Protein AF-0000000084989649 (afdb_homodimer)

Sequence (438 aa):
MIAVKLSGRIFDDPALVREYATILSSIEESLAIITGGGSTARRYIEAARSIGANNYFLDMIGIEASRLNAWLLVAALGPDVYPRPATSLEEVVTALGYKRRVVVGGLQPGQSTATVAALVAEAVGARMLINCANIDGVYDDDPSKNPNARKIPIVKASQLAAMLRSNALPGTYELADVWSLEVLRRSKIPMYIVDGRTPNHLLKVLREGANPGSLVLPEMIAVKLSGRIFDDPALVREYATILSSIEESLAIITGGGSTARRYIEAARSIGANNYFLDMIGIEASRLNAWLLVAALGPDVYPRPATSLEEVVTALGYKRRVVVGGLQPGQSTATVAALVAEAVGARMLINCANIDGVYDDDPSKNPNARKIPIVKASQLAAMLRSNALPGTYELADVWSLEVLRRSKIPMYIVDGRTPNHLLKVLREGANPGSLVLPE

Structure (mmCIF, N/CA/C/O backbone):
data_AF-0000000084989649-model_v1
#
loop_
_entity.id
_entity.type
_entity.pdbx_description
1 polymer 'UMP kinase'
#
loop_
_atom_site.group_PDB
_atom_site.id
_atom_site.type_symbol
_atom_site.label_atom_id
_atom_site.label_alt_id
_atom_site.label_comp_id
_atom_site.label_asym_id
_atom_site.label_entity_id
_atom_site.label_seq_id
_atom_site.pdbx_PDB_ins_code
_atom_site.Cartn_x
_atom_site.Cartn_y
_atom_site.Cartn_z
_atom_site.occupancy
_atom_site.B_iso_or_equiv
_atom_site.auth_seq_id
_atom_site.auth_comp_id
_atom_site.auth_asym_id
_atom_site.auth_atom_id
_atom_site.pdbx_PDB_model_num
ATOM 1 N N . MET A 1 1 ? 3.203 -19.641 -21.188 1 95.06 1 MET A N 1
ATOM 2 C CA . MET A 1 1 ? 2.85 -18.625 -20.188 1 95.06 1 MET A CA 1
ATOM 3 C C . MET A 1 1 ? 2.174 -19.266 -18.984 1 95.06 1 MET A C 1
ATOM 5 O O . MET A 1 1 ? 1.392 -20.203 -19.125 1 95.06 1 MET A O 1
ATOM 9 N N . ILE A 1 2 ? 2.561 -18.828 -17.766 1 98.06 2 ILE A N 1
ATOM 10 C CA . ILE A 1 2 ? 2.021 -19.391 -16.531 1 98.06 2 ILE A CA 1
ATOM 11 C C . ILE A 1 2 ? 1.575 -18.25 -15.609 1 98.06 2 ILE A C 1
ATOM 13 O O . ILE A 1 2 ? 2.184 -17.188 -15.594 1 98.06 2 ILE A O 1
ATOM 17 N N . ALA A 1 3 ? 0.509 -18.469 -14.93 1 98.69 3 ALA A N 1
ATOM 18 C CA . ALA A 1 3 ? 0.102 -17.562 -13.859 1 98.69 3 ALA A CA 1
ATOM 19 C C . ALA A 1 3 ? 0.391 -18.172 -12.492 1 98.69 3 ALA A C 1
ATOM 21 O O . ALA A 1 3 ? 0.142 -19.359 -12.266 1 98.69 3 ALA A O 1
ATOM 22 N N . VAL A 1 4 ? 0.932 -17.406 -11.625 1 98.75 4 VAL A N 1
ATOM 23 C CA . VAL A 1 4 ? 1.253 -17.844 -10.273 1 98.75 4 VAL A CA 1
ATOM 24 C C . VAL A 1 4 ? 0.656 -16.875 -9.258 1 98.75 4 VAL A C 1
ATOM 26 O O . VAL A 1 4 ? 0.893 -15.664 -9.328 1 98.75 4 VAL A O 1
ATOM 29 N N . LYS A 1 5 ? -0.154 -17.359 -8.414 1 98.38 5 LYS A N 1
ATOM 30 C CA . LYS A 1 5 ? -0.68 -16.547 -7.32 1 98.38 5 LYS A CA 1
ATOM 31 C C . LYS A 1 5 ? 0.043 -16.859 -6.012 1 98.38 5 LYS A C 1
ATOM 33 O O . LYS A 1 5 ? 0.127 -18.016 -5.602 1 98.38 5 LYS A O 1
ATOM 38 N N . LEU A 1 6 ? 0.592 -15.859 -5.402 1 98.31 6 LEU A N 1
ATOM 39 C CA . LEU A 1 6 ? 1.261 -15.977 -4.113 1 98.31 6 LEU A CA 1
ATOM 40 C C . LEU A 1 6 ? 0.385 -15.43 -2.994 1 98.31 6 LEU A C 1
ATOM 42 O O . LEU A 1 6 ? -0.037 -14.266 -3.043 1 98.31 6 LEU A O 1
ATOM 46 N N . SER A 1 7 ? 0.159 -16.266 -1.968 1 96.69 7 SER A N 1
ATOM 47 C CA . SER A 1 7 ? -0.559 -15.812 -0.783 1 96.69 7 SER A CA 1
ATOM 48 C C . SER A 1 7 ? 0.11 -14.586 -0.171 1 96.69 7 SER A C 1
ATOM 50 O O . SER A 1 7 ? 1.339 -14.492 -0.148 1 96.69 7 SER A O 1
ATOM 52 N N . GLY A 1 8 ? -0.722 -13.727 0.33 1 96.94 8 GLY A N 1
ATOM 53 C CA . GLY A 1 8 ? -0.181 -12.547 0.987 1 96.94 8 GLY A CA 1
ATOM 54 C C . GLY A 1 8 ? 0.676 -12.875 2.195 1 96.94 8 GLY A C 1
ATOM 55 O O . GLY A 1 8 ? 1.54 -12.086 2.584 1 96.94 8 GLY A O 1
ATOM 56 N N . ARG A 1 9 ? 0.48 -14 2.824 1 95.94 9 ARG A N 1
ATOM 57 C CA . ARG A 1 9 ? 1.209 -14.406 4.023 1 95.94 9 ARG A CA 1
ATOM 58 C C . ARG A 1 9 ? 2.68 -14.656 3.711 1 95.94 9 ARG A C 1
ATOM 60 O O . ARG A 1 9 ? 3.525 -14.625 4.609 1 95.94 9 ARG A O 1
ATOM 67 N N . ILE A 1 10 ? 2.965 -14.945 2.482 1 97.12 10 ILE A N 1
ATOM 68 C CA . ILE A 1 10 ? 4.34 -15.172 2.043 1 97.12 10 ILE A CA 1
ATOM 69 C C . ILE A 1 10 ? 5.18 -13.922 2.307 1 97.12 10 ILE A C 1
ATOM 71 O O . ILE A 1 10 ? 6.363 -14.023 2.639 1 97.12 10 ILE A O 1
ATOM 75 N N . PHE A 1 11 ? 4.582 -12.781 2.273 1 97.56 11 PHE A N 1
ATOM 76 C CA . PHE A 1 11 ? 5.281 -11.5 2.334 1 97.56 11 PHE A CA 1
ATOM 77 C C . PHE A 1 11 ? 5.512 -11.078 3.779 1 97.56 11 PHE A C 1
ATOM 79 O O . PHE A 1 11 ? 6.117 -10.039 4.039 1 97.56 11 PHE A O 1
ATOM 86 N N . ASP A 1 12 ? 5.047 -11.891 4.73 1 94.88 12 ASP A N 1
ATOM 87 C CA . ASP A 1 12 ? 5.34 -11.656 6.141 1 94.88 12 ASP A CA 1
ATOM 88 C C . ASP A 1 12 ? 6.793 -12 6.469 1 94.88 12 ASP A C 1
ATOM 90 O O . ASP A 1 12 ? 7.328 -11.562 7.484 1 94.88 12 ASP A O 1
ATOM 94 N N . ASP A 1 13 ? 7.402 -12.781 5.574 1 95.69 13 ASP A N 1
ATOM 95 C CA . ASP A 1 13 ? 8.773 -13.242 5.77 1 95.69 13 ASP A CA 1
ATOM 96 C C . ASP A 1 13 ? 9.641 -12.906 4.555 1 95.69 13 ASP A C 1
ATOM 98 O O . ASP A 1 13 ? 9.594 -13.609 3.541 1 95.69 13 ASP A O 1
ATOM 102 N N . PRO A 1 14 ? 10.562 -11.93 4.723 1 95.69 14 PRO A N 1
ATOM 103 C CA . PRO A 1 14 ? 11.406 -11.523 3.594 1 95.69 14 PRO A CA 1
ATOM 104 C C . PRO A 1 14 ? 12.234 -12.672 3.025 1 95.69 14 PRO A C 1
ATOM 106 O O . PRO A 1 14 ? 12.508 -12.703 1.824 1 95.69 14 PRO A O 1
ATOM 109 N N . ALA A 1 15 ? 12.609 -13.594 3.879 1 96.38 15 ALA A N 1
ATOM 110 C CA . ALA A 1 15 ? 13.375 -14.734 3.404 1 96.38 15 ALA A CA 1
ATOM 111 C C . ALA A 1 15 ? 12.562 -15.586 2.439 1 96.38 15 ALA A C 1
ATOM 113 O O . ALA A 1 15 ? 13.086 -16.094 1.451 1 96.38 15 ALA A O 1
ATOM 114 N N . LEU A 1 16 ? 11.336 -15.742 2.771 1 97.19 16 LEU A N 1
ATOM 115 C CA . LEU A 1 16 ? 10.445 -16.484 1.894 1 97.19 16 LEU A CA 1
ATOM 116 C C . LEU A 1 16 ? 10.258 -15.766 0.563 1 97.19 16 LEU A C 1
ATOM 118 O O . LEU A 1 16 ? 10.219 -16.406 -0.493 1 97.19 16 LEU A O 1
ATOM 122 N N . VAL A 1 17 ? 10.141 -14.438 0.59 1 98 17 VAL A N 1
ATOM 123 C CA . VAL A 1 17 ? 10.016 -13.633 -0.62 1 98 17 VAL A CA 1
ATOM 124 C C . VAL A 1 17 ? 11.242 -13.836 -1.505 1 98 17 VAL A C 1
ATOM 126 O O . VAL A 1 17 ? 11.117 -14.016 -2.719 1 98 17 VAL A O 1
ATOM 129 N N . ARG A 1 18 ? 12.375 -13.82 -0.93 1 97.06 18 ARG A N 1
ATOM 130 C CA . ARG A 1 18 ? 13.617 -14.016 -1.666 1 97.06 18 ARG A CA 1
ATOM 131 C C . ARG A 1 18 ? 13.648 -15.391 -2.33 1 97.06 18 ARG A C 1
ATOM 133 O O . ARG A 1 18 ? 14.086 -15.523 -3.475 1 97.06 18 ARG A O 1
ATOM 140 N N . GLU A 1 19 ? 13.219 -16.406 -1.589 1 97.75 19 GLU A N 1
ATOM 141 C CA . GLU A 1 19 ? 13.203 -17.75 -2.145 1 97.75 19 GLU A CA 1
ATOM 142 C C . GLU A 1 19 ? 12.273 -17.844 -3.352 1 97.75 19 GLU A C 1
ATOM 144 O O . GLU A 1 19 ? 12.633 -18.422 -4.379 1 97.75 19 GLU A O 1
ATOM 149 N N . TYR A 1 20 ? 11.125 -17.266 -3.219 1 98.38 20 TYR A N 1
ATOM 150 C CA . TYR A 1 20 ? 10.195 -17.266 -4.34 1 98.38 20 TYR A CA 1
ATOM 151 C C . TYR A 1 20 ? 10.766 -16.5 -5.523 1 98.38 20 TYR A C 1
ATOM 153 O O . TYR A 1 20 ? 10.648 -16.922 -6.672 1 98.38 20 TYR A O 1
ATOM 161 N N . ALA A 1 21 ? 11.359 -15.359 -5.258 1 97.88 21 ALA A N 1
ATOM 162 C CA . ALA A 1 21 ? 11.961 -14.562 -6.328 1 97.88 21 ALA A CA 1
ATOM 163 C C . ALA A 1 21 ? 13.023 -15.367 -7.074 1 97.88 21 ALA A C 1
ATOM 165 O O . ALA A 1 21 ? 13.102 -15.312 -8.305 1 97.88 21 ALA A O 1
ATOM 166 N N . THR A 1 22 ? 13.805 -16.109 -6.32 1 97 22 THR A N 1
ATOM 167 C CA . THR A 1 22 ? 14.844 -16.938 -6.922 1 97 22 THR A CA 1
ATOM 168 C C . THR A 1 22 ? 14.227 -17.984 -7.844 1 97 22 THR A C 1
ATOM 170 O O . THR A 1 22 ? 14.664 -18.156 -8.984 1 97 22 THR A O 1
ATOM 173 N N . ILE A 1 23 ? 13.242 -18.641 -7.398 1 97.5 23 ILE A N 1
ATOM 174 C CA . ILE A 1 23 ? 12.57 -19.688 -8.18 1 97.5 23 ILE A CA 1
ATOM 175 C C . ILE A 1 23 ? 11.938 -19.062 -9.422 1 97.5 23 ILE A C 1
ATOM 177 O O . ILE A 1 23 ? 12.156 -19.531 -10.539 1 97.5 23 ILE A O 1
ATOM 181 N N . LEU A 1 24 ? 11.195 -18.016 -9.25 1 97.62 24 LEU A N 1
ATOM 182 C CA . LEU A 1 24 ? 10.477 -17.375 -10.344 1 97.62 24 LEU A CA 1
ATOM 183 C C . LEU A 1 24 ? 11.453 -16.859 -11.398 1 97.62 24 LEU A C 1
ATOM 185 O O . LEU A 1 24 ? 11.18 -16.953 -12.602 1 97.62 24 LEU A O 1
ATOM 189 N N . SER A 1 25 ? 12.594 -16.375 -10.938 1 96.19 25 SER A N 1
ATOM 190 C CA . SER A 1 25 ? 13.602 -15.844 -11.852 1 96.19 25 SER A CA 1
ATOM 191 C C . SER A 1 25 ? 14.234 -16.969 -12.68 1 96.19 25 SER A C 1
ATOM 193 O O . SER A 1 25 ? 14.766 -16.719 -13.758 1 96.19 25 SER A O 1
ATOM 195 N N . SER A 1 26 ? 14.18 -18.156 -12.125 1 95 26 SER A N 1
ATOM 196 C CA . SER A 1 26 ? 14.844 -19.281 -12.797 1 95 26 SER A CA 1
ATOM 197 C C . SER A 1 26 ? 13.945 -19.875 -13.875 1 95 26 SER A C 1
ATOM 199 O O . SER A 1 26 ? 14.391 -20.719 -14.656 1 95 26 SER A O 1
ATOM 201 N N . ILE A 1 27 ? 12.695 -19.484 -13.906 1 94.44 27 ILE A N 1
ATOM 202 C CA . ILE A 1 27 ? 11.742 -20.047 -14.859 1 94.44 27 ILE A CA 1
ATOM 203 C C . ILE A 1 27 ? 11.891 -19.344 -16.203 1 94.44 27 ILE A C 1
ATOM 205 O O . ILE A 1 27 ? 11.914 -18.109 -16.266 1 94.44 27 ILE A O 1
ATOM 209 N N . GLU A 1 28 ? 11.93 -20.094 -17.312 1 92.75 28 GLU A N 1
ATOM 210 C CA . GLU A 1 28 ? 12.164 -19.547 -18.641 1 92.75 28 GLU A CA 1
ATOM 211 C C . GLU A 1 28 ? 10.875 -19.031 -19.266 1 92.75 28 GLU A C 1
ATOM 213 O O . GLU A 1 28 ? 10.898 -18.109 -20.062 1 92.75 28 GLU A O 1
ATOM 218 N N . GLU A 1 29 ? 9.812 -19.578 -18.875 1 94.06 29 GLU A N 1
ATOM 219 C CA . GLU A 1 29 ? 8.516 -19.156 -19.406 1 94.06 29 GLU A CA 1
ATOM 220 C C . GLU A 1 29 ? 8.109 -17.797 -18.859 1 94.06 29 GLU A C 1
ATOM 222 O O . GLU A 1 29 ? 8.594 -17.375 -17.812 1 94.06 29 GLU A O 1
ATOM 227 N N . SER A 1 30 ? 7.273 -17.062 -19.641 1 96.69 30 SER A N 1
ATOM 228 C CA . SER A 1 30 ? 6.695 -15.828 -19.141 1 96.69 30 SER A CA 1
ATOM 229 C C . SER A 1 30 ? 5.746 -16.078 -17.969 1 96.69 30 SER A C 1
ATOM 231 O O . SER A 1 30 ? 5.008 -17.078 -17.984 1 96.69 30 SER A O 1
ATOM 233 N N . LEU A 1 31 ? 5.801 -15.188 -17 1 98.19 31 LEU A N 1
ATOM 234 C CA . LEU A 1 31 ? 5.039 -15.367 -15.773 1 98.19 31 LEU A CA 1
ATOM 235 C C . LEU A 1 31 ? 4.203 -14.125 -15.469 1 98.19 31 LEU A C 1
ATOM 237 O O . LEU A 1 31 ? 4.703 -13 -15.547 1 98.19 31 LEU A O 1
ATOM 241 N N . ALA A 1 32 ? 2.943 -14.344 -15.234 1 98.69 32 ALA A N 1
ATOM 242 C CA . ALA A 1 32 ? 2.129 -13.367 -14.508 1 98.69 32 ALA A CA 1
ATOM 243 C C . ALA A 1 32 ? 1.975 -13.758 -13.039 1 98.69 32 ALA A C 1
ATOM 245 O O . ALA A 1 32 ? 1.449 -14.828 -12.734 1 98.69 32 ALA A O 1
ATOM 246 N N . ILE A 1 33 ? 2.426 -12.906 -12.141 1 98.88 33 ILE A N 1
ATOM 247 C CA . ILE A 1 33 ? 2.482 -13.242 -10.719 1 98.88 33 ILE A CA 1
ATOM 248 C C . ILE A 1 33 ? 1.522 -12.352 -9.938 1 98.88 33 ILE A C 1
ATOM 250 O O . ILE A 1 33 ? 1.614 -11.125 -10 1 98.88 33 ILE A O 1
ATOM 254 N N . ILE A 1 34 ? 0.58 -12.961 -9.266 1 98.75 34 ILE A N 1
ATOM 255 C CA . ILE A 1 34 ? -0.425 -12.242 -8.492 1 98.75 34 ILE A CA 1
ATOM 256 C C . ILE A 1 34 ? -0.111 -12.352 -7 1 98.75 34 ILE A C 1
ATOM 258 O O . ILE A 1 34 ? 0.126 -13.453 -6.492 1 98.75 34 ILE A O 1
ATOM 262 N N . THR A 1 35 ? -0.113 -11.227 -6.305 1 98.62 35 THR A N 1
ATOM 263 C CA . THR A 1 35 ? 0.205 -11.203 -4.883 1 98.62 35 THR A CA 1
ATOM 264 C C . THR A 1 35 ? -1.039 -10.891 -4.055 1 98.62 35 THR A C 1
ATOM 266 O O . THR A 1 35 ? -1.807 -9.984 -4.395 1 98.62 35 THR A O 1
ATOM 269 N N . GLY A 1 36 ? -1.236 -11.656 -3.031 1 97.25 36 GLY A N 1
ATOM 270 C CA . GLY A 1 36 ? -2.283 -11.336 -2.074 1 97.25 36 GLY A CA 1
ATOM 271 C C . GLY A 1 36 ? -1.881 -10.25 -1.093 1 97.25 36 GLY A C 1
ATOM 272 O O . GLY A 1 36 ? -0.75 -9.766 -1.128 1 97.25 36 GLY A O 1
ATOM 273 N N . GLY A 1 37 ? -2.855 -9.93 -0.254 1 96.69 37 GLY A N 1
ATOM 274 C CA . GLY A 1 37 ? -2.629 -8.828 0.669 1 96.69 37 GLY A CA 1
ATOM 275 C C . GLY A 1 37 ? -2.01 -9.273 1.982 1 96.69 37 GLY A C 1
ATOM 276 O O . GLY A 1 37 ? -1.303 -8.5 2.631 1 96.69 37 GLY A O 1
ATOM 277 N N . GLY A 1 38 ? -2.363 -10.438 2.453 1 95.12 38 GLY A N 1
ATOM 278 C CA . GLY A 1 38 ? -1.756 -11.023 3.635 1 95.12 38 GLY A CA 1
ATOM 279 C C . GLY A 1 38 ? -2.104 -10.289 4.914 1 95.12 38 GLY A C 1
ATOM 280 O O . GLY A 1 38 ? -3.213 -9.766 5.055 1 95.12 38 GLY A O 1
ATOM 281 N N . SER A 1 39 ? -1.162 -10.367 5.883 1 96.75 39 SER A N 1
ATOM 282 C CA . SER A 1 39 ? -1.354 -9.773 7.203 1 96.75 39 SER A CA 1
ATOM 283 C C . SER A 1 39 ? -1.519 -8.258 7.113 1 96.75 39 SER A C 1
ATOM 285 O O . SER A 1 39 ? -2.268 -7.664 7.887 1 96.75 39 SER A O 1
ATOM 287 N N . THR A 1 40 ? -0.867 -7.676 6.168 1 97.31 40 THR A N 1
ATOM 288 C CA . THR A 1 40 ? -0.966 -6.23 6.004 1 97.31 40 THR A CA 1
ATOM 289 C C . THR A 1 40 ? -2.385 -5.828 5.613 1 97.31 40 THR A C 1
ATOM 291 O O . THR A 1 40 ? -2.971 -4.93 6.223 1 97.31 40 THR A O 1
ATOM 294 N N . ALA A 1 41 ? -2.936 -6.492 4.617 1 97.06 41 ALA A N 1
ATOM 295 C CA . ALA A 1 41 ? -4.312 -6.211 4.223 1 97.06 41 ALA A CA 1
ATOM 296 C C . ALA A 1 41 ? -5.27 -6.402 5.395 1 97.06 41 ALA A C 1
ATOM 298 O O . ALA A 1 41 ? -6.133 -5.555 5.648 1 97.06 41 ALA A O 1
ATOM 299 N N . ARG A 1 42 ? -5.102 -7.488 6.109 1 96.12 42 ARG A N 1
ATOM 300 C CA . ARG A 1 42 ? -6.004 -7.789 7.219 1 96.12 42 ARG A CA 1
ATOM 301 C C . ARG A 1 42 ? -5.953 -6.691 8.273 1 96.12 42 ARG A C 1
ATOM 303 O O . ARG A 1 42 ? -6.992 -6.238 8.758 1 96.12 42 ARG A O 1
ATOM 310 N N . ARG A 1 43 ? -4.746 -6.285 8.594 1 97.12 43 ARG A N 1
ATOM 311 C CA . ARG A 1 43 ? -4.566 -5.25 9.602 1 97.12 43 ARG A CA 1
ATOM 312 C C . ARG A 1 43 ? -5.273 -3.961 9.195 1 97.12 43 ARG A C 1
ATOM 314 O O . ARG A 1 43 ? -6.012 -3.373 9.992 1 97.12 43 ARG A O 1
ATOM 321 N N . TYR A 1 44 ? -5.078 -3.525 8.031 1 98.06 44 TYR A N 1
ATOM 322 C CA . TYR A 1 44 ? -5.637 -2.26 7.578 1 98.06 44 TYR A CA 1
ATOM 323 C C . TYR A 1 44 ? -7.148 -2.365 7.395 1 98.06 44 TYR A C 1
ATOM 325 O O . TYR A 1 44 ? -7.883 -1.416 7.676 1 98.06 44 TYR A O 1
ATOM 333 N N . ILE A 1 45 ? -7.605 -3.457 6.855 1 96.88 45 ILE A N 1
ATOM 334 C CA . ILE A 1 45 ? -9.039 -3.664 6.66 1 96.88 45 ILE A CA 1
ATOM 335 C C . ILE A 1 45 ? -9.75 -3.66 8.008 1 96.88 45 ILE A C 1
ATOM 337 O O . ILE A 1 45 ? -10.812 -3.057 8.156 1 96.88 45 ILE A O 1
ATOM 341 N N . GLU A 1 46 ? -9.133 -4.391 8.977 1 97.25 46 GLU A N 1
ATOM 342 C CA . GLU A 1 46 ? -9.703 -4.387 10.32 1 97.25 46 GLU A CA 1
ATOM 343 C C . GLU A 1 46 ? -9.766 -2.973 10.891 1 97.25 46 GLU A C 1
ATOM 345 O O . GLU A 1 46 ? -10.773 -2.582 11.484 1 97.25 46 GLU A O 1
ATOM 350 N N . ALA A 1 47 ? -8.734 -2.234 10.742 1 97 47 ALA A N 1
ATOM 351 C CA . ALA A 1 47 ? -8.703 -0.845 11.188 1 97 47 ALA A CA 1
ATOM 352 C C . ALA A 1 47 ? -9.797 -0.028 10.516 1 97 47 ALA A C 1
ATOM 354 O O . ALA A 1 47 ? -10.539 0.699 11.18 1 97 47 ALA A O 1
ATOM 355 N N . ALA A 1 48 ? -9.898 -0.149 9.219 1 96.38 48 ALA A N 1
ATOM 356 C CA . ALA A 1 48 ? -10.891 0.595 8.461 1 96.38 48 ALA A CA 1
ATOM 357 C C . ALA A 1 48 ? -12.305 0.208 8.875 1 96.38 48 ALA A C 1
ATOM 359 O O . ALA A 1 48 ? -13.188 1.066 8.984 1 96.38 48 ALA A O 1
ATOM 360 N N . ARG A 1 49 ? -12.484 -1.077 9.07 1 95.19 49 ARG A N 1
ATOM 361 C CA . ARG A 1 49 ? -13.781 -1.559 9.523 1 95.19 49 ARG A CA 1
ATOM 362 C C . ARG A 1 49 ? -14.148 -0.95 10.875 1 95.19 49 ARG A C 1
ATOM 364 O O . ARG A 1 49 ? -15.297 -0.557 11.094 1 95.19 49 ARG A O 1
ATOM 371 N N . SER A 1 50 ? -13.219 -0.867 11.734 1 95.19 50 SER A N 1
ATOM 372 C CA . SER A 1 50 ? -13.453 -0.352 13.086 1 95.19 50 SER A CA 1
ATOM 373 C C . SER A 1 50 ? -13.836 1.123 13.055 1 95.19 50 SER A C 1
ATOM 375 O O . SER A 1 50 ? -14.445 1.631 14 1 95.19 50 SER A O 1
ATOM 377 N N . ILE A 1 51 ? -13.5 1.757 12.008 1 92.88 51 ILE A N 1
ATOM 378 C CA . ILE A 1 51 ? -13.797 3.184 11.94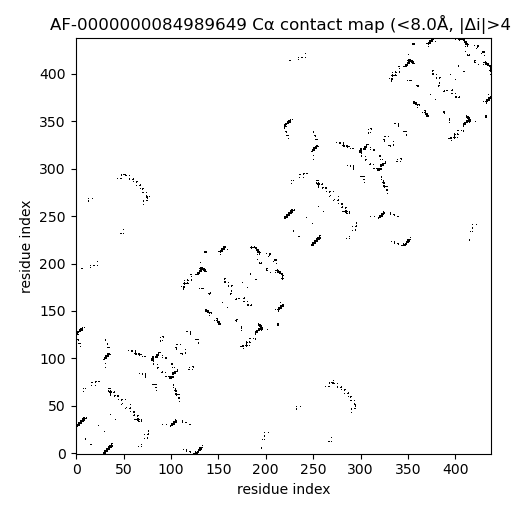5 1 92.88 51 ILE A CA 1
ATOM 379 C C . ILE A 1 51 ? -15.023 3.412 11.062 1 92.88 51 ILE A C 1
ATOM 381 O O . ILE A 1 51 ? -15.328 4.551 10.695 1 92.88 51 ILE A O 1
ATOM 385 N N . GLY A 1 52 ? -15.664 2.336 10.562 1 91.06 52 GLY A N 1
ATOM 386 C CA . GLY A 1 52 ? -16.953 2.43 9.898 1 91.06 52 GLY A CA 1
ATOM 387 C C . GLY A 1 52 ? -16.844 2.498 8.391 1 91.06 52 GLY A C 1
ATOM 388 O O . GLY A 1 52 ? -17.781 2.951 7.719 1 91.06 52 GLY A O 1
ATOM 389 N N . ALA A 1 53 ? -15.781 2.107 7.84 1 93.62 53 ALA A N 1
ATOM 390 C CA . ALA A 1 53 ? -15.602 2.139 6.391 1 93.62 53 ALA A CA 1
ATOM 391 C C . ALA A 1 53 ? -16.578 1.196 5.695 1 93.62 53 ALA A C 1
ATOM 393 O O . ALA A 1 53 ? -16.875 0.114 6.207 1 93.62 53 ALA A O 1
ATOM 394 N N . ASN A 1 54 ? -17.062 1.581 4.539 1 92.44 54 ASN A N 1
ATOM 395 C CA . ASN A 1 54 ? -17.922 0.692 3.752 1 92.44 54 ASN A CA 1
ATOM 396 C C . ASN A 1 54 ? -17.094 -0.302 2.941 1 92.44 54 ASN A C 1
ATOM 398 O O . ASN A 1 54 ? -15.859 -0.262 2.969 1 92.44 54 ASN A O 1
ATOM 402 N N . ASN A 1 55 ? -17.688 -1.16 2.15 1 92.88 55 ASN A N 1
ATOM 403 C CA . ASN A 1 55 ? -17.016 -2.266 1.471 1 92.88 55 ASN A CA 1
ATOM 404 C C . ASN A 1 55 ? -16.125 -1.768 0.345 1 92.88 55 ASN A C 1
ATOM 406 O O . ASN A 1 55 ? -15.086 -2.375 0.057 1 92.88 55 ASN A O 1
ATOM 410 N N . TYR A 1 56 ? -16.562 -0.668 -0.305 1 93.38 56 TYR A N 1
ATOM 411 C CA . TYR A 1 56 ? -15.719 -0.113 -1.36 1 93.38 56 TYR A CA 1
ATOM 412 C C . TYR A 1 56 ? -14.328 0.209 -0.836 1 93.38 56 TYR A C 1
ATOM 414 O O . TYR A 1 56 ? -13.328 -0.218 -1.414 1 93.38 56 TYR A O 1
ATOM 422 N N . PHE A 1 57 ? -14.234 0.874 0.304 1 95.38 57 PHE A N 1
ATOM 423 C CA . PHE A 1 57 ? -12.945 1.312 0.839 1 95.38 57 PHE A CA 1
ATOM 424 C C . PHE A 1 57 ? -12.18 0.137 1.429 1 95.38 57 PHE A C 1
ATOM 426 O O . PHE A 1 57 ? -10.945 0.094 1.354 1 95.38 57 PHE A O 1
ATOM 433 N N . LEU A 1 58 ? -12.93 -0.797 2.025 1 96.5 58 LEU A N 1
ATOM 434 C CA . LEU A 1 58 ? -12.258 -2.006 2.5 1 96.5 58 LEU A CA 1
ATOM 435 C C . LEU A 1 58 ? -11.562 -2.729 1.352 1 96.5 58 LEU A C 1
ATOM 437 O O . LEU A 1 58 ? -10.414 -3.143 1.48 1 96.5 58 LEU A O 1
ATOM 441 N N . ASP A 1 59 ? -12.211 -2.84 0.23 1 95.88 59 ASP A N 1
ATOM 442 C CA . ASP A 1 59 ? -11.648 -3.494 -0.946 1 95.88 59 ASP A CA 1
ATOM 443 C C . ASP A 1 59 ? -10.438 -2.723 -1.479 1 95.88 59 ASP A C 1
ATOM 445 O O . ASP A 1 59 ? -9.422 -3.318 -1.832 1 95.88 59 ASP A O 1
ATOM 449 N N . MET A 1 60 ? -10.578 -1.41 -1.544 1 96.88 60 MET A N 1
ATOM 450 C CA . MET A 1 60 ? -9.484 -0.587 -2.051 1 96.88 60 MET A CA 1
ATOM 451 C C . MET A 1 60 ? -8.242 -0.738 -1.177 1 96.88 60 MET A C 1
ATOM 453 O O . MET A 1 60 ? -7.125 -0.819 -1.689 1 96.88 60 MET A O 1
ATOM 457 N N . ILE A 1 61 ? -8.453 -0.782 0.08 1 97.94 61 ILE A N 1
ATOM 458 C CA . ILE A 1 61 ? -7.355 -0.957 1.026 1 97.94 61 ILE A CA 1
ATOM 459 C C . ILE A 1 61 ? -6.699 -2.318 0.81 1 97.94 61 ILE A C 1
ATOM 461 O O . ILE A 1 61 ? -5.469 -2.426 0.795 1 97.94 61 ILE A O 1
ATOM 465 N N . GLY A 1 62 ? -7.508 -3.357 0.634 1 97.56 62 GLY A N 1
ATOM 466 C CA . GLY A 1 62 ? -6.961 -4.664 0.313 1 97.56 62 GLY A CA 1
ATOM 467 C C . GLY A 1 62 ? -6.148 -4.676 -0.969 1 97.56 62 GLY A C 1
ATOM 468 O O . GLY A 1 62 ? -5.09 -5.297 -1.034 1 97.56 62 GLY A O 1
ATOM 469 N N . ILE A 1 63 ? -6.656 -4.004 -1.966 1 97.88 63 ILE A N 1
ATOM 470 C CA . ILE A 1 63 ? -5.98 -3.889 -3.254 1 97.88 63 ILE A CA 1
ATOM 471 C C . ILE A 1 63 ? -4.629 -3.199 -3.068 1 97.88 63 ILE A C 1
ATOM 473 O O . ILE A 1 63 ? -3.604 -3.689 -3.545 1 97.88 63 ILE A O 1
ATOM 477 N N . GLU A 1 64 ? -4.641 -2.15 -2.342 1 98.12 64 GLU A N 1
ATOM 478 C CA . GLU A 1 64 ? -3.408 -1.393 -2.137 1 98.12 64 GLU A CA 1
ATOM 479 C C . GLU A 1 64 ? -2.387 -2.203 -1.343 1 98.12 64 GLU A C 1
ATOM 481 O O . GLU A 1 64 ? -1.186 -2.131 -1.61 1 98.12 64 GLU A O 1
ATOM 486 N N . ALA A 1 65 ? -2.859 -2.898 -0.36 1 98.5 65 ALA A N 1
ATOM 487 C CA . ALA A 1 65 ? -1.959 -3.764 0.396 1 98.5 65 ALA A CA 1
ATOM 488 C C . ALA A 1 65 ? -1.331 -4.824 -0.506 1 98.5 65 ALA A C 1
ATOM 490 O O . ALA A 1 65 ? -0.134 -5.102 -0.406 1 98.5 65 ALA A O 1
ATOM 491 N N . SER A 1 66 ? -2.131 -5.43 -1.359 1 98.31 66 SER A N 1
ATOM 492 C CA . SER A 1 66 ? -1.614 -6.438 -2.279 1 98.31 66 SER A CA 1
ATOM 493 C C . SER A 1 66 ? -0.624 -5.828 -3.266 1 98.31 66 SER A C 1
ATOM 495 O O . SER A 1 66 ? 0.345 -6.477 -3.664 1 98.31 66 SER A O 1
ATOM 497 N N . ARG A 1 67 ? -0.855 -4.609 -3.68 1 98.62 67 ARG A N 1
ATOM 498 C CA . ARG A 1 67 ? 0.062 -3.92 -4.582 1 98.62 67 ARG A CA 1
ATOM 499 C C . ARG A 1 67 ? 1.373 -3.584 -3.879 1 98.62 67 ARG A C 1
ATOM 501 O O . ARG A 1 67 ? 2.438 -3.598 -4.5 1 98.62 67 ARG A O 1
ATOM 508 N N . LEU A 1 68 ? 1.274 -3.271 -2.625 1 98.69 68 LEU A N 1
ATOM 509 C CA . LEU A 1 68 ? 2.49 -3.066 -1.845 1 98.69 68 LEU A CA 1
ATOM 510 C C . LEU A 1 68 ? 3.338 -4.332 -1.815 1 98.69 68 LEU A C 1
ATOM 512 O O . LEU A 1 68 ? 4.555 -4.273 -1.995 1 98.69 68 LEU A O 1
ATOM 516 N N . ASN A 1 69 ? 2.699 -5.473 -1.608 1 98.69 69 ASN A N 1
ATOM 517 C CA . ASN A 1 69 ? 3.395 -6.75 -1.7 1 98.69 69 ASN A CA 1
ATOM 518 C C . ASN A 1 69 ? 3.986 -6.969 -3.09 1 98.69 69 ASN A C 1
ATOM 520 O O . ASN A 1 69 ? 5.102 -7.48 -3.223 1 98.69 69 ASN A O 1
ATOM 524 N N . ALA A 1 70 ? 3.248 -6.578 -4.074 1 98.81 70 ALA A N 1
ATOM 525 C CA . ALA A 1 70 ? 3.727 -6.703 -5.449 1 98.81 70 ALA A CA 1
ATOM 526 C C . ALA A 1 70 ? 4.992 -5.879 -5.664 1 98.81 70 ALA A C 1
ATOM 528 O O . ALA A 1 70 ? 5.926 -6.328 -6.34 1 98.81 70 ALA A O 1
ATOM 529 N N . TRP A 1 71 ? 5.047 -4.699 -5.117 1 98.5 71 TRP A N 1
ATOM 530 C CA . TRP A 1 71 ? 6.238 -3.861 -5.215 1 98.5 71 TRP A CA 1
ATOM 531 C C . TRP A 1 71 ? 7.449 -4.562 -4.609 1 98.5 71 TRP A C 1
ATOM 533 O O . TRP A 1 71 ? 8.547 -4.5 -5.16 1 98.5 71 TRP A O 1
ATOM 543 N N . LEU A 1 72 ? 7.246 -5.164 -3.473 1 98.31 72 LEU A N 1
ATOM 544 C CA . LEU A 1 72 ? 8.336 -5.879 -2.816 1 98.31 72 LEU A CA 1
ATOM 545 C C . LEU A 1 72 ? 8.867 -6.996 -3.709 1 98.31 72 LEU A C 1
ATOM 547 O O . LEU A 1 72 ? 10.078 -7.18 -3.82 1 98.31 72 LEU A O 1
ATOM 551 N N . LEU A 1 73 ? 7.965 -7.707 -4.344 1 98.56 73 LEU A N 1
ATOM 552 C CA . LEU A 1 73 ? 8.383 -8.797 -5.223 1 98.56 73 LEU A CA 1
ATOM 553 C C . LEU A 1 73 ? 9.078 -8.258 -6.465 1 98.56 73 LEU A C 1
ATOM 555 O O . LEU A 1 73 ? 10.062 -8.836 -6.93 1 98.56 73 LEU A O 1
ATOM 559 N N . VAL A 1 74 ? 8.547 -7.188 -7.055 1 98.31 74 VAL A N 1
ATOM 560 C CA . VAL A 1 74 ? 9.195 -6.555 -8.203 1 98.31 74 VAL A CA 1
ATOM 561 C C . VAL A 1 74 ? 10.641 -6.207 -7.848 1 98.31 74 VAL A C 1
ATOM 563 O O . VAL A 1 74 ? 11.562 -6.477 -8.625 1 98.31 74 VAL A O 1
ATOM 566 N N . ALA A 1 75 ? 10.812 -5.641 -6.676 1 97.06 75 ALA A N 1
ATOM 567 C CA . ALA A 1 75 ? 12.148 -5.281 -6.215 1 97.06 75 ALA A CA 1
ATOM 568 C C . ALA A 1 75 ? 13.039 -6.512 -6.113 1 97.06 75 ALA A C 1
ATOM 570 O O . ALA A 1 75 ? 14.242 -6.441 -6.402 1 97.06 75 ALA A O 1
ATOM 571 N N . ALA A 1 76 ? 12.5 -7.598 -5.734 1 97.06 76 ALA A N 1
ATOM 572 C CA . ALA A 1 76 ? 13.258 -8.828 -5.512 1 97.06 76 ALA A CA 1
ATOM 573 C C . ALA A 1 76 ? 13.617 -9.5 -6.84 1 97.06 76 ALA A C 1
ATOM 575 O O . ALA A 1 76 ? 14.656 -10.156 -6.945 1 97.06 76 A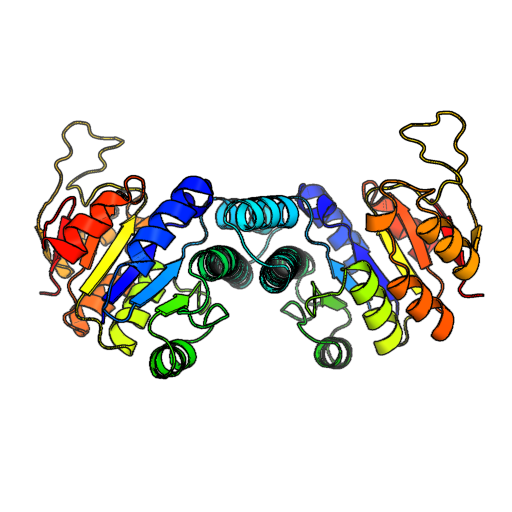LA A O 1
ATOM 576 N N . LEU A 1 77 ? 12.781 -9.406 -7.895 1 96.56 77 LEU A N 1
ATOM 577 C CA .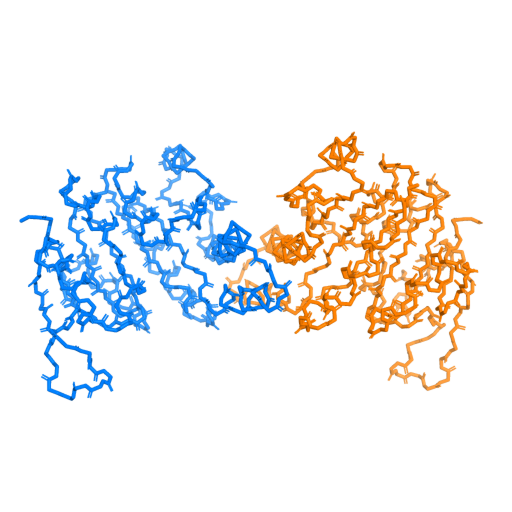 LEU A 1 77 ? 12.945 -10.117 -9.156 1 96.56 77 LEU A CA 1
ATOM 578 C C . LEU A 1 77 ? 14 -9.438 -10.031 1 96.56 77 LEU A C 1
ATOM 580 O O . LEU A 1 77 ? 14.562 -10.062 -10.93 1 96.56 77 LEU A O 1
ATOM 584 N N . GLY A 1 78 ? 14.297 -8.203 -9.812 1 85.94 78 GLY A N 1
ATOM 585 C CA . GLY A 1 78 ? 15.367 -7.551 -10.555 1 85.94 78 GLY A CA 1
ATOM 586 C C . GLY A 1 78 ? 14.914 -7.016 -11.898 1 85.94 78 GLY A C 1
ATOM 587 O O . GLY A 1 78 ? 13.766 -6.605 -12.055 1 85.94 78 GLY A O 1
ATOM 588 N N . PRO A 1 79 ? 15.781 -7.012 -12.914 1 85.88 79 PRO A N 1
ATOM 589 C CA . PRO A 1 79 ? 15.539 -6.223 -14.125 1 85.88 79 PRO A CA 1
ATOM 590 C C . PRO A 1 79 ? 14.648 -6.945 -15.133 1 85.88 79 PRO A C 1
ATOM 592 O O . PRO A 1 79 ? 14.133 -6.328 -16.062 1 85.88 79 PRO A O 1
ATOM 595 N N . ASP A 1 80 ? 14.414 -8.211 -15.023 1 87.81 80 ASP A N 1
ATOM 596 C CA . ASP A 1 80 ? 13.641 -8.938 -16.031 1 87.81 80 ASP A CA 1
ATOM 597 C C . ASP A 1 80 ? 12.148 -8.906 -15.695 1 87.81 80 ASP A C 1
ATOM 599 O O . ASP A 1 80 ? 11.367 -9.695 -16.234 1 87.81 80 ASP A O 1
ATOM 603 N N . VAL A 1 81 ? 11.703 -8.141 -14.898 1 97 81 VAL A N 1
ATOM 604 C CA . VAL A 1 81 ? 10.305 -7.973 -14.539 1 97 81 VAL A CA 1
ATOM 605 C C . VAL A 1 81 ? 9.836 -6.57 -14.906 1 97 81 VAL A C 1
ATOM 607 O O . VAL A 1 81 ? 10.625 -5.625 -14.922 1 97 81 VAL A O 1
ATOM 610 N N . TYR A 1 82 ? 8.531 -6.496 -15.438 1 97.75 82 TYR A N 1
ATOM 611 C CA . TYR A 1 82 ? 7.926 -5.18 -15.586 1 97.75 82 TYR A CA 1
ATOM 612 C C . TYR A 1 82 ? 8.164 -4.332 -14.336 1 97.75 82 TYR A C 1
ATOM 614 O O . TYR A 1 82 ? 7.949 -4.793 -13.211 1 97.75 82 TYR A O 1
ATOM 622 N N . PRO A 1 83 ? 8.711 -3.121 -14.43 1 96.62 83 PRO A N 1
ATOM 623 C CA . PRO A 1 83 ? 9.336 -2.424 -13.305 1 96.62 83 PRO A CA 1
ATOM 624 C C . PRO A 1 83 ? 8.312 -1.774 -12.375 1 96.62 83 PRO A C 1
ATOM 626 O O . PRO A 1 83 ? 8.578 -0.711 -11.812 1 96.62 83 PRO A O 1
ATOM 629 N N . ARG A 1 84 ? 7.137 -2.221 -12.359 1 97.62 84 ARG A N 1
ATOM 630 C CA . ARG A 1 84 ? 6.082 -1.828 -11.43 1 97.62 84 ARG A CA 1
ATOM 631 C C . ARG A 1 84 ? 4.941 -2.842 -11.438 1 97.62 84 ARG A C 1
ATOM 633 O O . ARG A 1 84 ? 4.77 -3.584 -12.406 1 97.62 84 ARG A O 1
ATOM 640 N N . PRO A 1 85 ? 4.148 -2.854 -10.32 1 98.44 85 PRO A N 1
ATOM 641 C CA . PRO A 1 85 ? 2.945 -3.688 -10.375 1 98.44 85 PRO A CA 1
ATOM 642 C C . PRO A 1 85 ? 1.939 -3.203 -11.422 1 98.44 85 PRO A C 1
ATOM 644 O O . PRO A 1 85 ? 1.642 -2.008 -11.484 1 98.44 85 PRO A O 1
ATOM 647 N N . ALA A 1 86 ? 1.491 -4.121 -12.234 1 98.44 86 ALA A N 1
ATOM 648 C CA . ALA A 1 86 ? 0.417 -3.777 -13.164 1 98.44 86 ALA A CA 1
ATOM 649 C C . ALA A 1 86 ? -0.89 -3.52 -12.422 1 98.44 86 ALA A C 1
ATOM 651 O O . ALA A 1 86 ? -1.176 -4.168 -11.414 1 98.44 86 ALA A O 1
ATOM 652 N N . THR A 1 87 ? -1.71 -2.594 -12.945 1 97.69 87 THR A N 1
ATOM 653 C CA . THR A 1 87 ? -2.906 -2.189 -12.219 1 97.69 87 THR A CA 1
ATOM 654 C C . THR A 1 87 ? -4.16 -2.461 -13.039 1 97.69 87 THR A C 1
ATOM 656 O O . THR A 1 87 ? -5.258 -2.027 -12.68 1 97.69 87 THR A O 1
ATOM 659 N N . SER A 1 88 ? -4.035 -3.059 -14.211 1 97.56 88 SER A N 1
ATOM 660 C CA . SER A 1 88 ? -5.145 -3.477 -15.062 1 97.56 88 SER A CA 1
ATOM 661 C C . SER A 1 88 ? -4.77 -4.699 -15.891 1 97.56 88 SER A C 1
ATOM 663 O O . SER A 1 88 ? -3.588 -5.008 -16.062 1 97.56 88 SER A O 1
ATOM 665 N N . LEU A 1 89 ? -5.824 -5.379 -16.391 1 97.56 89 LEU A N 1
ATOM 666 C CA . LEU A 1 89 ? -5.574 -6.523 -17.25 1 97.56 89 LEU A CA 1
ATOM 667 C C . LEU A 1 89 ? -4.859 -6.094 -18.531 1 97.56 89 LEU A C 1
ATOM 669 O O . LEU A 1 89 ? -3.963 -6.793 -19.016 1 97.56 89 LEU A O 1
ATOM 673 N N . GLU A 1 90 ? -5.238 -4.969 -19.031 1 97.69 90 GLU A N 1
ATOM 674 C CA . GLU A 1 90 ? -4.59 -4.434 -20.219 1 97.69 90 GLU A CA 1
ATOM 675 C C . GLU A 1 90 ? -3.1 -4.203 -19.984 1 97.69 90 GLU A C 1
ATOM 677 O O . GLU A 1 90 ? -2.275 -4.512 -20.844 1 97.69 90 GLU A O 1
ATOM 682 N N . GLU A 1 91 ? -2.807 -3.703 -18.812 1 98.25 91 GLU A N 1
ATOM 683 C CA . GLU A 1 91 ? -1.403 -3.461 -18.5 1 98.25 91 GLU A CA 1
ATOM 684 C C . GLU A 1 91 ? -0.635 -4.773 -18.359 1 98.25 91 GLU A C 1
ATOM 686 O O . GLU A 1 91 ? 0.535 -4.855 -18.734 1 98.25 91 GLU A O 1
ATOM 691 N N . VAL A 1 92 ? -1.211 -5.773 -17.828 1 98.25 92 VAL A N 1
ATOM 692 C CA . VAL A 1 92 ? -0.577 -7.082 -17.703 1 98.25 92 VAL A CA 1
ATOM 693 C C . VAL A 1 92 ? -0.191 -7.602 -19.078 1 98.25 92 VAL A C 1
ATOM 695 O O . VAL A 1 92 ? 0.958 -7.992 -19.312 1 98.25 92 VAL A O 1
ATOM 698 N N . VAL A 1 93 ? -1.14 -7.578 -20 1 97.69 93 VAL A N 1
ATOM 699 C CA . VAL A 1 93 ? -0.927 -8.094 -21.359 1 97.69 93 VAL A CA 1
ATOM 700 C C . VAL A 1 93 ? 0.16 -7.281 -22.047 1 97.69 93 VAL A C 1
ATOM 702 O O . VAL A 1 93 ? 1.067 -7.848 -22.672 1 97.69 93 VAL A O 1
ATOM 705 N N . THR A 1 94 ? 0.06 -5.961 -21.875 1 97.75 94 THR A N 1
ATOM 706 C CA . THR A 1 94 ? 1.037 -5.082 -22.5 1 97.75 94 THR A CA 1
ATOM 707 C C . THR A 1 94 ? 2.428 -5.312 -21.922 1 97.75 94 THR A C 1
ATOM 709 O O . THR A 1 94 ? 3.412 -5.383 -22.656 1 97.75 94 THR A O 1
ATOM 712 N N . ALA A 1 95 ? 2.523 -5.43 -20.609 1 97.75 95 ALA A N 1
ATOM 713 C CA . ALA A 1 95 ? 3.795 -5.621 -19.906 1 97.75 95 ALA A CA 1
ATOM 714 C C . ALA A 1 95 ? 4.469 -6.918 -20.344 1 97.75 95 ALA A C 1
ATOM 716 O O . ALA A 1 95 ? 5.691 -6.969 -20.5 1 97.75 95 ALA A O 1
ATOM 717 N N . LEU A 1 96 ? 3.707 -7.914 -20.531 1 96.75 96 LEU A N 1
ATOM 718 C CA . LEU A 1 96 ? 4.25 -9.219 -20.906 1 96.75 96 LEU A CA 1
ATOM 719 C C . LEU A 1 96 ? 4.734 -9.219 -22.359 1 96.75 96 LEU A C 1
ATOM 721 O O . LEU A 1 96 ? 5.441 -10.133 -22.781 1 96.75 96 LEU A O 1
ATOM 725 N N . GLY A 1 97 ? 4.371 -8.156 -23.109 1 94.12 97 GLY A N 1
ATOM 726 C CA . GLY A 1 97 ? 4.938 -7.965 -24.438 1 94.12 97 GLY A CA 1
ATOM 727 C C . GLY A 1 97 ? 6.375 -7.48 -24.406 1 94.12 97 GLY A C 1
ATOM 728 O O . GLY A 1 97 ? 7.098 -7.598 -25.391 1 94.12 97 GLY A O 1
ATOM 729 N N . TYR A 1 98 ? 6.781 -6.961 -23.234 1 93.19 98 TYR A N 1
ATOM 730 C CA . TYR A 1 98 ? 8.094 -6.34 -23.141 1 93.19 98 TYR A CA 1
ATOM 731 C C . TYR A 1 98 ? 8.977 -7.086 -22.141 1 93.19 98 TYR A C 1
ATOM 733 O O . TYR A 1 98 ? 10.203 -7.07 -22.266 1 93.19 98 TYR A O 1
ATOM 741 N N . LYS A 1 99 ? 8.391 -7.676 -21.188 1 96.12 99 LYS A N 1
ATOM 742 C CA . LYS A 1 99 ? 9.102 -8.391 -20.141 1 96.12 99 LYS A CA 1
ATOM 743 C C . LYS A 1 99 ? 8.555 -9.797 -19.953 1 96.12 99 LYS A C 1
ATOM 745 O O . LYS A 1 99 ? 7.387 -10.055 -20.25 1 96.12 99 LYS A O 1
ATOM 750 N N . ARG A 1 100 ? 9.406 -10.633 -19.422 1 95.88 100 ARG A N 1
ATOM 751 C CA . ARG A 1 100 ? 9.023 -12.031 -19.219 1 95.88 100 ARG A CA 1
ATOM 752 C C . ARG A 1 100 ? 8.148 -12.188 -17.984 1 95.88 100 ARG A C 1
ATOM 754 O O . ARG A 1 100 ? 7.449 -13.195 -17.844 1 95.88 100 ARG A O 1
ATOM 761 N N . ARG A 1 101 ? 8.219 -11.203 -17.109 1 98.38 101 ARG A N 1
ATOM 762 C CA . ARG A 1 101 ? 7.508 -11.32 -15.844 1 98.38 101 ARG A CA 1
ATOM 763 C C . ARG A 1 101 ? 6.789 -10.016 -15.492 1 98.38 101 ARG A C 1
ATOM 765 O O . ARG A 1 101 ? 7.32 -8.93 -15.727 1 98.38 101 ARG A O 1
ATOM 772 N N . VAL A 1 102 ? 5.609 -10.172 -15.031 1 98.75 102 VAL A N 1
ATOM 773 C CA . VAL A 1 102 ? 4.828 -9.055 -14.523 1 98.75 102 VAL A CA 1
ATOM 774 C C . VAL A 1 102 ? 4.188 -9.43 -13.195 1 98.75 102 VAL A C 1
ATOM 776 O O . VAL A 1 102 ? 3.756 -10.57 -13 1 98.75 102 VAL A O 1
ATOM 779 N N . VAL A 1 103 ? 4.242 -8.492 -12.266 1 98.88 103 VAL A N 1
ATOM 780 C CA . VAL A 1 103 ? 3.625 -8.695 -10.953 1 98.88 103 VAL A CA 1
ATOM 781 C C . VAL A 1 103 ? 2.375 -7.828 -10.836 1 98.88 103 VAL A C 1
ATOM 783 O O . VAL A 1 103 ? 2.357 -6.684 -11.297 1 98.88 103 VAL A O 1
ATOM 786 N N . VAL A 1 104 ? 1.337 -8.469 -10.242 1 98.38 104 VAL A N 1
ATOM 787 C CA . VAL A 1 104 ? 0.028 -7.832 -10.125 1 98.38 104 VAL A CA 1
ATOM 788 C C . VAL A 1 104 ? -0.493 -7.977 -8.695 1 98.38 104 VAL A C 1
ATOM 790 O O . VAL A 1 104 ? -0.323 -9.023 -8.07 1 98.38 104 VAL A O 1
ATOM 793 N N . GLY A 1 105 ? -1.021 -6.855 -8.18 1 97.19 105 GLY A N 1
ATOM 794 C CA . GLY A 1 105 ? -1.871 -6.941 -7.004 1 97.19 105 GLY A CA 1
ATOM 795 C C . GLY A 1 105 ? -3.352 -6.965 -7.336 1 97.19 105 GLY A C 1
ATOM 796 O O . GLY A 1 105 ? -3.748 -7.484 -8.383 1 97.19 105 GLY A O 1
ATOM 797 N N . GLY A 1 106 ? -4.188 -6.551 -6.414 1 95.62 106 GLY A N 1
ATOM 798 C CA . GLY A 1 106 ? -5.602 -6.414 -6.715 1 95.62 106 GLY A CA 1
ATOM 799 C C . GLY A 1 106 ? -5.883 -5.438 -7.84 1 95.62 106 GLY A C 1
ATOM 800 O O . GLY A 1 106 ? -5.082 -4.531 -8.094 1 95.62 106 GLY A O 1
ATOM 801 N N . LEU A 1 107 ? -7.008 -5.617 -8.523 1 95.94 107 LEU A N 1
ATOM 802 C CA . LEU A 1 107 ? -7.297 -4.789 -9.688 1 95.94 107 LEU A CA 1
ATOM 803 C C . LEU A 1 107 ? -8.523 -3.916 -9.445 1 95.94 107 LEU A C 1
ATOM 805 O O . LEU A 1 107 ? -8.508 -2.719 -9.734 1 95.94 107 LEU A O 1
ATOM 809 N N . GLN A 1 108 ? -9.586 -4.543 -8.93 1 92.81 108 GLN A N 1
ATOM 810 C CA . GLN A 1 108 ? -10.797 -3.754 -8.727 1 92.81 108 GLN A CA 1
ATOM 811 C C . GLN A 1 108 ? -11.586 -4.254 -7.52 1 92.81 108 GLN A C 1
ATOM 813 O O . GLN A 1 108 ? -11.523 -5.438 -7.18 1 92.81 108 GLN A O 1
ATOM 818 N N . PRO A 1 109 ? -12.359 -3.289 -6.852 1 93.25 109 PRO A N 1
ATOM 819 C CA . PRO A 1 109 ? -13.195 -3.693 -5.719 1 93.25 109 PRO A CA 1
ATOM 820 C C . PRO A 1 109 ? -14.18 -4.805 -6.074 1 93.25 109 PRO A C 1
ATOM 822 O O . PRO A 1 109 ? -14.648 -4.879 -7.215 1 93.25 109 PRO A O 1
ATOM 825 N N . GLY A 1 110 ? -14.5 -5.648 -5.133 1 89.19 110 GLY A N 1
ATOM 826 C CA . GLY A 1 110 ? -15.477 -6.703 -5.34 1 89.19 110 GLY A CA 1
ATOM 827 C C . GLY A 1 110 ? -14.859 -8 -5.828 1 89.19 110 GLY A C 1
ATOM 828 O O . GLY A 1 110 ? -15.555 -8.992 -6.023 1 89.19 110 GLY A O 1
ATOM 829 N N . GLN A 1 111 ? -13.523 -7.969 -6.035 1 89.94 111 GLN A N 1
ATOM 830 C CA . GLN A 1 111 ? -12.82 -9.141 -6.539 1 89.94 111 GLN A CA 1
ATOM 831 C C . GLN A 1 111 ? -11.727 -9.586 -5.578 1 89.94 111 GLN A C 1
ATOM 833 O O . GLN A 1 111 ? -10.953 -8.758 -5.09 1 89.94 111 GLN A O 1
ATOM 838 N N . SER A 1 112 ? -11.688 -10.883 -5.277 1 91.81 112 SER A N 1
ATOM 839 C CA . SER A 1 112 ? -10.555 -11.414 -4.527 1 91.81 112 SER A CA 1
ATOM 840 C C . SER A 1 112 ? -9.312 -11.531 -5.41 1 91.81 112 SER A C 1
ATOM 842 O O . SER A 1 112 ? -9.406 -11.445 -6.637 1 91.81 112 SER A O 1
ATOM 844 N N . THR A 1 113 ? -8.211 -11.734 -4.719 1 95.06 113 THR A N 1
ATOM 845 C CA . THR A 1 113 ? -6.988 -11.898 -5.5 1 95.06 113 THR A CA 1
ATOM 846 C C . THR A 1 113 ? -7 -13.227 -6.246 1 95.06 113 THR A C 1
ATOM 848 O O . THR A 1 113 ? -6.289 -13.391 -7.238 1 95.06 113 THR A O 1
ATOM 851 N N . ALA A 1 114 ? -7.773 -14.242 -5.793 1 94.56 114 ALA A N 1
ATOM 852 C CA . ALA A 1 114 ? -7.957 -15.469 -6.559 1 94.56 114 ALA A CA 1
ATOM 853 C C . ALA A 1 114 ? -8.672 -15.195 -7.875 1 94.56 114 ALA A C 1
ATOM 855 O O . ALA A 1 114 ? -8.32 -15.758 -8.914 1 94.56 114 ALA A O 1
ATOM 856 N N . THR A 1 115 ? -9.695 -14.359 -7.754 1 94.5 115 THR A N 1
ATOM 857 C CA . THR A 1 115 ? -10.406 -13.969 -8.969 1 94.5 115 THR A CA 1
ATOM 858 C C . THR A 1 115 ? -9.492 -13.18 -9.898 1 94.5 115 THR A C 1
ATOM 860 O O . THR A 1 115 ? -9.484 -13.406 -11.109 1 94.5 115 THR A O 1
ATOM 863 N N . VAL A 1 116 ? -8.719 -12.266 -9.336 1 97.31 116 VAL A N 1
ATOM 864 C CA . VAL A 1 116 ? -7.75 -11.531 -10.133 1 97.31 116 VAL A CA 1
ATOM 865 C C . VAL A 1 116 ? -6.82 -12.508 -10.844 1 97.31 116 VAL A C 1
ATOM 867 O O . VAL A 1 116 ? -6.559 -12.367 -12.047 1 97.31 116 VAL A O 1
ATOM 870 N N . ALA A 1 117 ? -6.336 -13.516 -10.117 1 98.25 117 ALA A N 1
ATOM 871 C CA . ALA A 1 117 ? -5.422 -14.508 -10.688 1 98.25 117 ALA A CA 1
ATOM 872 C C . ALA A 1 117 ? -6.07 -15.25 -11.852 1 98.25 117 ALA A C 1
ATOM 874 O O . ALA A 1 117 ? -5.441 -15.453 -12.891 1 98.25 117 ALA A O 1
ATOM 875 N N . ALA A 1 118 ? -7.301 -15.633 -11.664 1 97.31 118 ALA A N 1
ATOM 876 C CA . ALA A 1 118 ? -8.023 -16.344 -12.727 1 97.31 118 ALA A CA 1
ATOM 877 C C . ALA A 1 118 ? -8.203 -15.445 -13.953 1 97.31 118 ALA A C 1
ATOM 879 O O . ALA A 1 118 ? -8 -15.891 -15.078 1 97.31 118 ALA A O 1
ATOM 880 N N . LEU A 1 119 ? -8.578 -14.211 -13.719 1 98 119 LEU A N 1
ATOM 881 C CA . LEU A 1 119 ? -8.797 -13.266 -14.812 1 98 119 LEU A CA 1
ATOM 882 C C . LEU A 1 119 ? -7.488 -12.984 -15.547 1 98 119 LEU A C 1
ATOM 884 O O . LEU A 1 119 ? -7.473 -12.875 -16.781 1 98 119 LEU A O 1
ATOM 888 N N . VAL A 1 120 ? -6.434 -12.836 -14.789 1 98.69 120 VAL A N 1
ATOM 889 C CA . VAL A 1 120 ? -5.121 -12.633 -15.391 1 98.69 120 VAL A CA 1
ATOM 890 C C . VAL A 1 120 ? -4.738 -13.859 -16.219 1 98.69 120 VAL A C 1
ATOM 892 O O . VAL A 1 120 ? -4.281 -13.727 -17.359 1 98.69 120 VAL A O 1
ATOM 895 N N . ALA A 1 121 ? -4.883 -15.047 -15.656 1 98.56 121 ALA A N 1
ATOM 896 C CA . ALA A 1 121 ? -4.582 -16.281 -16.391 1 98.56 121 ALA A CA 1
ATOM 897 C C . ALA A 1 121 ? -5.344 -16.328 -17.703 1 98.56 121 ALA A C 1
ATOM 899 O O . ALA A 1 121 ? -4.77 -16.672 -18.75 1 98.56 121 ALA A O 1
ATOM 900 N N . GLU A 1 122 ? -6.598 -15.992 -17.656 1 98.19 122 GLU A N 1
ATOM 901 C CA . GLU A 1 122 ? -7.41 -15.969 -18.875 1 98.19 122 GLU A CA 1
ATOM 902 C C . GLU A 1 122 ? -6.898 -14.938 -19.875 1 98.19 122 GLU A C 1
ATOM 904 O O . GLU A 1 122 ? -6.723 -15.242 -21.047 1 98.19 122 GLU A O 1
ATOM 909 N N . ALA A 1 123 ? -6.66 -13.742 -19.406 1 98.31 123 ALA A N 1
ATOM 910 C CA . ALA A 1 123 ? -6.277 -12.625 -20.266 1 98.31 123 ALA A CA 1
ATOM 911 C C . ALA A 1 123 ? -4.992 -12.93 -21.016 1 98.31 123 ALA A C 1
ATOM 913 O O . ALA A 1 123 ? -4.836 -12.531 -22.172 1 98.31 123 ALA A O 1
ATOM 914 N N . VAL A 1 124 ? -4.09 -13.68 -20.375 1 97.94 124 VAL A N 1
ATOM 915 C CA . VAL A 1 124 ? -2.779 -13.859 -21 1 97.94 124 VAL A CA 1
ATOM 916 C C . VAL A 1 124 ? -2.719 -15.219 -21.703 1 97.94 124 VAL A C 1
ATOM 918 O O . VAL A 1 124 ? -1.708 -15.555 -22.312 1 97.94 124 VAL A O 1
ATOM 921 N N . GLY A 1 125 ? -3.754 -15.961 -21.562 1 97.38 125 GLY A N 1
ATOM 922 C CA . GLY A 1 125 ? -3.752 -17.281 -22.156 1 97.38 125 GLY A CA 1
ATOM 923 C C . GLY A 1 125 ? -2.799 -18.25 -21.469 1 97.38 125 GLY A C 1
ATOM 924 O O . GLY A 1 125 ? -2.053 -18.969 -22.125 1 97.38 125 GLY A O 1
ATOM 925 N N . ALA A 1 126 ? -2.783 -18.234 -20.109 1 98.31 126 ALA A N 1
ATOM 926 C CA . ALA A 1 126 ? -1.896 -19.094 -19.344 1 98.31 126 ALA A CA 1
ATOM 927 C C . ALA A 1 126 ? -2.307 -20.562 -19.484 1 98.31 126 ALA A C 1
ATOM 929 O O . ALA A 1 126 ? -3.498 -20.875 -19.5 1 98.31 126 ALA A O 1
ATOM 930 N N . ARG A 1 127 ? -1.319 -21.406 -19.578 1 97.81 127 ARG A N 1
ATOM 931 C CA . ARG A 1 127 ? -1.628 -22.828 -19.703 1 97.81 127 ARG A CA 1
ATOM 932 C C . ARG A 1 127 ? -2.029 -23.406 -18.359 1 97.81 127 ARG A C 1
ATOM 934 O O . ARG A 1 127 ? -2.6 -24.5 -18.297 1 97.81 127 ARG A O 1
ATOM 941 N N . MET A 1 128 ? -1.726 -22.734 -17.25 1 98.38 128 MET A N 1
ATOM 942 C CA . MET A 1 128 ? -2.111 -23.156 -15.906 1 98.38 128 MET A CA 1
ATOM 943 C C . MET A 1 128 ? -1.999 -22 -14.914 1 98.38 128 MET A C 1
ATOM 945 O O . MET A 1 128 ? -1.296 -21.031 -15.172 1 98.38 128 MET A O 1
ATOM 949 N N . LEU A 1 129 ? -2.723 -22.141 -13.859 1 98.38 129 LEU A N 1
ATOM 950 C CA . LEU A 1 129 ? -2.607 -21.297 -12.68 1 98.38 129 LEU A CA 1
ATOM 951 C C . LEU A 1 129 ? -2.09 -22.078 -11.484 1 98.38 129 LEU A C 1
ATOM 953 O O . LEU A 1 129 ? -2.609 -23.156 -11.18 1 98.38 129 LEU A O 1
ATOM 957 N N . ILE A 1 130 ? -1.02 -21.609 -10.906 1 98.44 130 ILE A N 1
ATOM 958 C CA . ILE A 1 130 ? -0.513 -22.234 -9.68 1 98.44 130 ILE A CA 1
ATOM 959 C C . ILE A 1 130 ? -0.773 -21.312 -8.492 1 98.44 130 ILE A C 1
ATOM 961 O O . ILE A 1 130 ? -0.22 -20.203 -8.422 1 98.44 130 ILE A O 1
ATOM 965 N N . ASN A 1 131 ? -1.613 -21.766 -7.633 1 97.44 131 ASN A N 1
ATOM 966 C CA . ASN A 1 131 ? -1.964 -21.016 -6.43 1 97.44 131 ASN A CA 1
ATOM 967 C C . ASN A 1 131 ? -1.138 -21.469 -5.227 1 97.44 131 ASN A C 1
ATOM 969 O O . ASN A 1 131 ? -1.4 -22.531 -4.648 1 97.44 131 ASN A O 1
ATOM 973 N N . CYS A 1 132 ? -0.091 -20.672 -4.906 1 97.56 132 CYS A N 1
ATOM 974 C CA . CYS A 1 132 ? 0.668 -20.906 -3.68 1 97.56 132 CYS A CA 1
ATOM 975 C C . CYS A 1 132 ? -0.07 -20.344 -2.469 1 97.56 132 CYS A C 1
ATOM 977 O O . CYS A 1 132 ? 0.161 -19.203 -2.068 1 97.56 132 CYS A O 1
ATOM 979 N N . ALA A 1 133 ? -0.859 -21.219 -1.866 1 94.75 133 ALA A N 1
ATOM 980 C CA . ALA A 1 133 ? -1.848 -20.812 -0.869 1 94.75 133 ALA A CA 1
ATOM 981 C C . ALA A 1 133 ? -1.328 -21.047 0.546 1 94.75 133 ALA A C 1
ATOM 983 O O . ALA A 1 133 ? -0.235 -21.594 0.729 1 94.75 133 ALA A O 1
ATOM 984 N N . ASN A 1 134 ? -2.07 -20.453 1.525 1 90.81 134 ASN A N 1
ATOM 985 C CA . ASN A 1 134 ? -1.752 -20.703 2.928 1 90.81 134 ASN A CA 1
ATOM 986 C C . ASN A 1 134 ? -2.307 -22.047 3.4 1 90.81 134 ASN A C 1
ATOM 988 O O . ASN A 1 134 ? -2.531 -22.234 4.594 1 90.81 134 ASN A O 1
ATOM 992 N N . ILE A 1 135 ? -2.682 -22.922 2.482 1 89.12 135 ILE A N 1
ATOM 993 C CA . ILE A 1 135 ? -3.119 -24.297 2.713 1 89.12 135 ILE A CA 1
ATOM 994 C C . ILE A 1 135 ? -2.365 -25.234 1.778 1 89.12 135 ILE A C 1
ATOM 996 O O . ILE A 1 135 ? -1.817 -24.812 0.76 1 89.12 135 ILE A O 1
ATOM 1000 N N . ASP A 1 136 ? -2.402 -26.516 2.148 1 91.94 136 ASP A N 1
ATOM 1001 C CA . ASP A 1 136 ? -1.563 -27.438 1.38 1 91.94 136 ASP A CA 1
ATOM 1002 C C . ASP A 1 136 ? -2.385 -28.188 0.332 1 91.94 136 ASP A C 1
ATOM 1004 O O . ASP A 1 136 ? -1.857 -29.031 -0.381 1 91.94 136 ASP A O 1
ATOM 1008 N N . GLY A 1 137 ? -3.652 -27.875 0.22 1 92 137 GLY A N 1
ATOM 1009 C CA . GLY A 1 137 ? -4.508 -28.516 -0.772 1 92 137 GLY A CA 1
ATOM 1010 C C . GLY A 1 137 ? -5.98 -28.438 -0.429 1 92 137 GLY A C 1
ATOM 1011 O O . GLY A 1 137 ? -6.371 -27.703 0.488 1 92 137 GLY A O 1
ATOM 1012 N N . VAL A 1 138 ? -6.789 -29.078 -1.232 1 90.81 138 VAL A N 1
ATOM 1013 C CA . VAL A 1 138 ? -8.227 -29.156 -1.018 1 90.81 138 VAL A CA 1
ATOM 1014 C C . VAL A 1 138 ? -8.555 -30.391 -0.174 1 90.81 138 VAL A C 1
ATOM 1016 O O . VAL A 1 138 ? -8 -31.469 -0.398 1 90.81 138 VAL A O 1
ATOM 1019 N N . TYR A 1 139 ? -9.375 -30.141 0.798 1 90.31 139 TYR A N 1
ATOM 1020 C CA . TYR A 1 139 ? -9.805 -31.234 1.652 1 90.31 139 TYR A CA 1
ATOM 1021 C C . TYR A 1 139 ? -11.305 -31.453 1.556 1 90.31 139 TYR A C 1
ATOM 1023 O O . TYR A 1 139 ? -12.047 -30.547 1.186 1 90.31 139 TYR A O 1
ATOM 1031 N N . ASP A 1 140 ? -11.695 -32.625 1.875 1 87.19 140 ASP A N 1
ATOM 1032 C CA . ASP A 1 140 ? -13.117 -32.938 1.807 1 87.19 140 ASP A CA 1
ATOM 1033 C C . ASP A 1 140 ? -13.859 -32.406 3.023 1 87.19 140 ASP A C 1
ATOM 1035 O O . ASP A 1 140 ? -15.094 -32.406 3.047 1 87.19 140 ASP A O 1
ATOM 1039 N N . ASP A 1 141 ? -13.008 -32.031 4.02 1 82.94 141 ASP A N 1
ATOM 1040 C CA . ASP A 1 141 ? -13.523 -31.406 5.227 1 82.94 141 ASP A CA 1
ATOM 1041 C C . ASP A 1 141 ? -12.492 -30.453 5.828 1 82.94 141 ASP A C 1
ATOM 1043 O O . ASP A 1 141 ? -11.344 -30.406 5.383 1 82.94 141 ASP A O 1
ATOM 1047 N N . ASP A 1 142 ? -13.031 -29.641 6.719 1 78.56 142 ASP A N 1
ATOM 1048 C CA . ASP A 1 142 ? -12.117 -28.719 7.371 1 78.56 142 ASP A CA 1
ATOM 1049 C C . ASP A 1 142 ? -11.094 -29.469 8.219 1 78.56 142 ASP A C 1
ATOM 1051 O O . ASP A 1 142 ? -11.414 -29.938 9.312 1 78.56 142 ASP A O 1
ATOM 1055 N N . PRO A 1 143 ? -9.914 -29.484 7.758 1 82.88 143 PRO A N 1
ATOM 1056 C CA . PRO A 1 143 ? -8.906 -30.266 8.477 1 82.88 143 PRO A CA 1
ATOM 1057 C C . PRO A 1 143 ? -8.57 -29.688 9.852 1 82.88 143 PRO A C 1
ATOM 1059 O O . PRO A 1 143 ? -8.023 -30.391 10.703 1 82.88 143 PRO A O 1
ATOM 1062 N N . SER A 1 144 ? -8.836 -28.375 10.023 1 79.69 144 SER A N 1
ATOM 1063 C CA . SER A 1 144 ? -8.602 -27.766 11.328 1 79.69 144 SER A CA 1
ATOM 1064 C C . SER A 1 144 ? -9.633 -28.203 12.352 1 79.69 144 SER A C 1
ATOM 1066 O O . SER A 1 144 ? -9.391 -28.156 13.555 1 79.69 144 SER A O 1
ATOM 1068 N N . LYS A 1 145 ? -10.711 -28.641 11.93 1 82.56 145 LYS A N 1
ATOM 1069 C CA . LYS A 1 145 ? -11.812 -29.031 12.805 1 82.56 145 LYS A CA 1
ATOM 1070 C C . LYS A 1 145 ? -12 -30.547 12.805 1 82.56 145 LYS A C 1
ATOM 1072 O O . LYS A 1 145 ? -12.461 -31.109 13.797 1 82.56 145 LYS A O 1
ATOM 1077 N N . ASN A 1 146 ? -11.742 -31.188 11.711 1 86.19 146 ASN A N 1
ATOM 1078 C CA . ASN A 1 146 ? -11.93 -32.625 11.539 1 86.19 146 ASN A CA 1
ATOM 1079 C C . ASN A 1 146 ? -10.602 -33.312 11.273 1 86.19 146 ASN A C 1
ATOM 1081 O O . ASN A 1 146 ? -10.062 -33.25 10.172 1 86.19 146 ASN A O 1
ATOM 1085 N N . PRO A 1 147 ? -10.164 -34.031 12.195 1 88.31 147 PRO A N 1
ATOM 1086 C CA . PRO A 1 147 ? -8.883 -34.719 12.031 1 88.31 147 PRO A CA 1
ATOM 1087 C C . PRO A 1 147 ? -8.922 -35.812 10.969 1 88.31 147 PRO A C 1
ATOM 1089 O O . PRO A 1 147 ? -7.875 -36.281 10.508 1 88.31 147 PRO A O 1
ATOM 1092 N N . ASN A 1 148 ? -10.109 -36.188 10.555 1 90.94 148 ASN A N 1
ATOM 1093 C CA . ASN A 1 148 ? -10.234 -37.25 9.555 1 90.94 148 ASN A CA 1
ATOM 1094 C C . ASN A 1 148 ? -10.367 -36.656 8.148 1 90.94 148 ASN A C 1
ATOM 1096 O O . ASN A 1 148 ? -10.594 -37.406 7.188 1 90.94 148 ASN A O 1
ATOM 1100 N N . ALA A 1 149 ? -10.297 -35.406 8.07 1 90.38 149 ALA A N 1
ATOM 1101 C CA . ALA A 1 149 ? -10.383 -34.75 6.758 1 90.38 149 ALA A CA 1
ATOM 1102 C C . ALA A 1 149 ? -9.32 -35.312 5.812 1 90.38 149 ALA A C 1
ATOM 1104 O O . ALA A 1 149 ? -8.172 -35.5 6.211 1 90.38 149 ALA A O 1
ATOM 1105 N N . ARG A 1 150 ? -9.633 -35.625 4.586 1 92.75 150 ARG A N 1
ATOM 1106 C CA . ARG A 1 150 ? -8.711 -36.156 3.596 1 92.75 150 ARG A CA 1
ATOM 1107 C C . ARG A 1 150 ? -8.453 -35.156 2.477 1 92.75 150 ARG A C 1
ATOM 1109 O O . ARG A 1 150 ? -9.383 -34.5 1.995 1 92.75 150 ARG A O 1
ATOM 1116 N N . LYS A 1 151 ? -7.238 -35.125 2.082 1 93.62 151 LYS A N 1
ATOM 1117 C CA . LYS A 1 151 ? -6.848 -34.25 0.969 1 93.62 151 LYS A CA 1
ATOM 1118 C C . LYS A 1 151 ? -7.344 -34.812 -0.361 1 93.62 151 LYS A C 1
ATOM 1120 O O . LYS A 1 151 ? -7.258 -36.031 -0.604 1 93.62 151 LYS A O 1
ATOM 1125 N N . ILE A 1 152 ? -7.883 -34.031 -1.178 1 94.38 152 ILE A N 1
ATOM 1126 C CA . ILE A 1 152 ? -8.359 -34.375 -2.51 1 94.38 152 ILE A CA 1
ATOM 1127 C C . ILE A 1 152 ? -7.297 -34.031 -3.549 1 94.38 152 ILE A C 1
ATOM 1129 O O . ILE A 1 152 ? -7.07 -32.875 -3.846 1 94.38 152 ILE A O 1
ATOM 1133 N N . PRO A 1 153 ? -6.629 -35.062 -4.137 1 96.56 153 PRO A N 1
ATOM 1134 C CA . PRO A 1 153 ? -5.52 -34.781 -5.043 1 96.56 153 PRO A CA 1
ATOM 1135 C C . PRO A 1 153 ? -5.98 -34.125 -6.348 1 96.56 153 PRO A C 1
ATOM 1137 O O . PRO A 1 153 ? -5.285 -33.25 -6.883 1 96.56 153 PRO A O 1
ATOM 1140 N N . ILE A 1 154 ? -7.094 -34.656 -6.875 1 97.5 154 ILE A N 1
ATOM 1141 C CA . ILE A 1 154 ? -7.633 -34.094 -8.117 1 97.5 154 ILE A CA 1
ATOM 1142 C C . ILE A 1 154 ? -9.125 -33.812 -7.949 1 97.5 154 ILE A C 1
ATOM 1144 O O . ILE A 1 154 ? -9.867 -34.656 -7.438 1 97.5 154 ILE A O 1
ATOM 1148 N N . VAL A 1 155 ? -9.562 -32.594 -8.305 1 95.38 155 VAL A N 1
ATOM 1149 C CA . VAL A 1 155 ? -10.969 -32.219 -8.195 1 95.38 155 VAL A CA 1
ATOM 1150 C C . VAL A 1 155 ? -11.359 -31.359 -9.398 1 95.38 155 VAL A C 1
ATOM 1152 O O . VAL A 1 155 ? -10.531 -30.625 -9.945 1 95.38 155 VAL A O 1
ATOM 1155 N N . LYS A 1 156 ? -12.594 -31.484 -9.867 1 95.94 156 LYS A N 1
ATOM 1156 C CA . LYS A 1 156 ? -13.094 -30.625 -10.93 1 95.94 156 LYS A CA 1
ATOM 1157 C C . LYS A 1 156 ? -13.531 -29.266 -10.367 1 95.94 156 LYS A C 1
ATOM 1159 O O . LYS A 1 156 ? -14.031 -29.188 -9.242 1 95.94 156 LYS A O 1
ATOM 1164 N N . ALA A 1 157 ? -13.422 -28.266 -11.195 1 94.06 157 ALA A N 1
ATOM 1165 C CA . ALA A 1 157 ? -13.781 -26.906 -10.781 1 94.06 157 ALA A CA 1
ATOM 1166 C C . ALA A 1 157 ? -15.242 -26.844 -10.344 1 94.06 157 ALA A C 1
ATOM 1168 O O . ALA A 1 157 ? -15.578 -26.188 -9.359 1 94.06 157 ALA A O 1
ATOM 1169 N N . SER A 1 158 ? -16.094 -27.547 -11.062 1 90.75 158 SER A N 1
ATOM 1170 C CA . SER A 1 158 ? -17.516 -27.547 -10.742 1 90.75 158 SER A CA 1
ATOM 1171 C C . SER A 1 158 ? -17.781 -28.203 -9.391 1 90.75 158 SER A C 1
ATOM 1173 O O . SER A 1 158 ? -18.625 -27.734 -8.617 1 90.75 158 SER A O 1
ATOM 1175 N N . GLN A 1 159 ? -17.078 -29.234 -9.141 1 90.31 159 GLN A N 1
ATOM 1176 C CA . GLN A 1 159 ? -17.219 -29.922 -7.859 1 90.31 159 GLN A CA 1
ATOM 1177 C C . GLN A 1 159 ? -16.734 -29.047 -6.707 1 90.31 159 GLN A C 1
ATOM 1179 O O . GLN A 1 159 ? -17.391 -28.969 -5.664 1 90.31 159 GLN A O 1
ATOM 1184 N N . LEU A 1 160 ? -15.562 -28.469 -6.938 1 90.31 160 LEU A N 1
ATOM 1185 C CA . LEU A 1 160 ? -15.016 -27.594 -5.914 1 90.31 160 LEU A CA 1
ATOM 1186 C C . LEU A 1 160 ? -15.953 -26.422 -5.648 1 90.31 160 LEU A C 1
ATOM 1188 O O . LEU A 1 160 ? -16.172 -26.031 -4.496 1 90.31 160 LEU A O 1
ATOM 1192 N N . ALA A 1 161 ? -16.516 -25.828 -6.672 1 88.44 161 ALA A N 1
ATOM 1193 C CA . ALA A 1 161 ? -17.453 -24.719 -6.535 1 88.44 161 ALA A CA 1
ATOM 1194 C C . ALA A 1 161 ? -18.672 -25.141 -5.699 1 88.44 161 ALA A C 1
ATOM 1196 O O . ALA A 1 161 ? -19.156 -24.375 -4.863 1 88.44 161 ALA A O 1
ATOM 1197 N N . ALA A 1 162 ? -19.172 -26.297 -5.918 1 86.62 162 ALA A N 1
ATOM 1198 C CA . ALA A 1 162 ? -20.312 -26.828 -5.172 1 86.62 162 ALA A CA 1
ATOM 1199 C C . ALA A 1 162 ? -19.953 -27 -3.693 1 86.62 162 ALA A C 1
ATOM 1201 O O . ALA A 1 162 ? -20.781 -26.703 -2.82 1 86.62 162 ALA A O 1
ATOM 1202 N N . MET A 1 163 ? -18.766 -27.438 -3.459 1 83.75 163 MET A N 1
ATOM 1203 C CA . MET A 1 163 ? -18.297 -27.594 -2.088 1 83.75 163 MET A CA 1
ATOM 1204 C C . MET A 1 163 ? -18.219 -26.25 -1.372 1 83.75 163 MET A C 1
ATOM 1206 O O . MET A 1 163 ? -18.594 -26.141 -0.199 1 83.75 163 MET A O 1
ATOM 1210 N N . LEU A 1 164 ? -17.766 -25.266 -2.07 1 81.12 164 LEU A N 1
ATOM 1211 C CA . LEU A 1 164 ? -17.625 -23.938 -1.501 1 81.12 164 LEU A CA 1
ATOM 1212 C C . LEU A 1 164 ? -18.984 -23.312 -1.196 1 81.12 164 LEU A C 1
ATOM 1214 O O . LEU A 1 164 ? -19.141 -22.594 -0.207 1 81.12 164 LEU A O 1
ATOM 1218 N N . ARG A 1 165 ? -19.969 -23.5 -1.991 1 75.88 165 ARG A N 1
ATOM 1219 C CA . ARG A 1 165 ? -21.312 -22.969 -1.817 1 75.88 165 ARG A CA 1
ATOM 1220 C C . ARG A 1 165 ? -22 -23.594 -0.602 1 75.88 165 ARG A C 1
ATOM 1222 O O . ARG A 1 165 ? -22.781 -22.922 0.088 1 75.88 165 ARG A O 1
ATOM 1229 N N . SER A 1 166 ? -21.797 -24.703 -0.429 1 68.38 166 SER A N 1
ATOM 1230 C CA . SER A 1 166 ? -22.516 -25.438 0.616 1 68.38 166 SER A CA 1
ATOM 1231 C C . SER A 1 166 ? -21.938 -25.125 1.994 1 68.38 166 SER A C 1
ATOM 1233 O O . SER A 1 166 ? -22.469 -25.578 3.01 1 68.38 166 SER A O 1
ATOM 1235 N N . ASN A 1 167 ? -21.234 -23.969 2.168 1 59.09 167 ASN A N 1
ATOM 1236 C CA . ASN A 1 167 ? -20.578 -23.578 3.41 1 59.09 167 ASN A CA 1
ATOM 1237 C C . ASN A 1 167 ? -19.828 -24.75 4.039 1 59.09 167 ASN A C 1
ATOM 1239 O O . ASN A 1 167 ? -19.578 -24.75 5.25 1 59.09 167 ASN A O 1
ATOM 1243 N N . ALA A 1 168 ? -19.797 -25.781 3.412 1 46.31 168 ALA A N 1
ATOM 1244 C CA . ALA A 1 168 ? -19.188 -26.969 4.004 1 46.31 168 ALA A CA 1
ATOM 1245 C C . ALA A 1 168 ? -17.703 -26.75 4.273 1 46.31 168 ALA A C 1
ATOM 1247 O O . ALA A 1 168 ? -17.094 -27.5 5.051 1 46.31 168 ALA A O 1
ATOM 1248 N N . 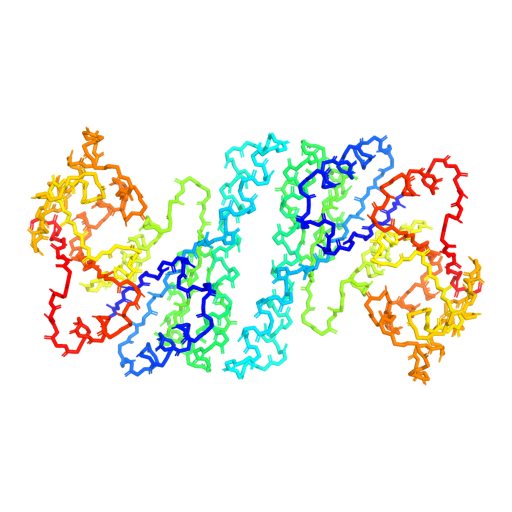LEU A 1 169 ? -17.031 -25.828 3.656 1 47.03 169 LEU A N 1
ATOM 1249 C CA . LEU A 1 169 ? -15.602 -25.75 3.881 1 47.03 169 LEU A CA 1
ATOM 1250 C C . LEU A 1 169 ? -15.219 -24.406 4.484 1 47.03 169 LEU A C 1
ATOM 1252 O O . LEU A 1 169 ? -15.391 -23.359 3.848 1 47.03 169 LEU A O 1
ATOM 1256 N N . PRO A 1 170 ? -15.141 -24.234 5.727 1 38.78 170 PRO A N 1
ATOM 1257 C CA . PRO A 1 170 ? -14.609 -23.047 6.422 1 38.78 170 PRO A CA 1
ATOM 1258 C C . PRO A 1 170 ? -13.172 -22.734 6.027 1 38.78 170 PRO A C 1
ATOM 1260 O O . PRO A 1 170 ? -12.352 -23.641 5.875 1 38.78 170 PRO A O 1
ATOM 1263 N N . GLY A 1 171 ? -12.82 -21.422 5.711 1 42.81 171 GLY A N 1
ATOM 1264 C CA . GLY A 1 171 ? -11.438 -21.047 5.477 1 42.81 171 GLY A CA 1
ATOM 1265 C C . GLY A 1 171 ? -11.031 -21.109 4.016 1 42.81 171 GLY A C 1
ATOM 1266 O O . GLY A 1 171 ? -9.953 -20.641 3.645 1 42.81 171 GLY A O 1
ATOM 1267 N N . THR A 1 172 ? -11.773 -22.016 3.381 1 46.31 172 THR A N 1
ATOM 1268 C CA . THR A 1 172 ? -11.484 -22.312 1.98 1 46.31 172 THR A CA 1
ATOM 1269 C C . THR A 1 172 ? -11.688 -21.062 1.115 1 46.31 172 THR A C 1
ATOM 1271 O O . THR A 1 172 ? -11.391 -21.078 -0.082 1 46.31 172 THR A O 1
ATOM 1274 N N . TYR A 1 173 ? -12.461 -20.078 1.699 1 48.56 173 TYR A N 1
ATOM 1275 C CA . TYR A 1 173 ? -12.836 -18.906 0.914 1 48.56 173 TYR A CA 1
ATOM 1276 C C . TYR A 1 173 ? -11.594 -18.125 0.499 1 48.56 173 TYR A C 1
ATOM 1278 O O . TYR A 1 173 ? -11.641 -17.344 -0.463 1 48.56 173 TYR A O 1
ATOM 1286 N N . GLU A 1 174 ? -10.578 -18.453 1.322 1 52.69 174 GLU A N 1
ATOM 1287 C CA . GLU A 1 174 ? -9.383 -17.672 0.984 1 52.69 174 GLU A CA 1
ATOM 1288 C C . GLU A 1 174 ? -8.688 -18.25 -0.246 1 52.69 174 GLU A C 1
ATOM 1290 O O . GLU A 1 174 ? -7.914 -17.562 -0.912 1 52.69 174 GLU A O 1
ATOM 1295 N N . LEU A 1 175 ? -9.008 -19.531 -0.625 1 54.12 175 LEU A N 1
ATOM 1296 C CA . LEU A 1 175 ? -8.258 -20.25 -1.653 1 54.12 175 LEU A CA 1
ATOM 1297 C C . LEU A 1 175 ? -8.797 -19.922 -3.043 1 54.12 175 LEU A C 1
ATOM 1299 O O . LEU A 1 175 ? -8.023 -19.672 -3.973 1 54.12 175 LEU A O 1
ATOM 1303 N N . ALA A 1 176 ? -10.039 -20.062 -3.172 1 70.62 176 ALA A N 1
ATOM 1304 C CA . ALA A 1 176 ? -10.805 -19.812 -4.391 1 70.62 176 ALA A CA 1
ATOM 1305 C C . ALA A 1 176 ? -12.219 -19.359 -4.062 1 70.62 176 ALA A C 1
ATOM 1307 O O . ALA A 1 176 ? -12.727 -19.625 -2.971 1 70.62 176 ALA A O 1
ATOM 1308 N N . ASP A 1 177 ? -12.578 -18.5 -4.895 1 81.62 177 ASP A N 1
ATOM 1309 C CA . ASP A 1 177 ? -14 -18.156 -4.809 1 81.62 177 ASP A CA 1
ATOM 1310 C C . ASP A 1 177 ? -14.75 -18.625 -6.059 1 81.62 177 ASP A C 1
ATOM 1312 O O . ASP A 1 177 ? -14.133 -18.984 -7.062 1 81.62 177 ASP A O 1
ATOM 1316 N N . VAL A 1 178 ? -15.977 -18.75 -5.902 1 85.31 178 VAL A N 1
ATOM 1317 C CA . VAL A 1 178 ? -16.828 -19.312 -6.941 1 85.31 178 VAL A CA 1
ATOM 1318 C C . VAL A 1 178 ? -16.594 -18.594 -8.258 1 85.31 178 VAL A C 1
ATOM 1320 O O . VAL A 1 178 ? -16.578 -19.203 -9.328 1 85.31 178 VAL A O 1
ATOM 1323 N N . TRP A 1 179 ? -16.312 -17.375 -8.203 1 88.31 179 TRP A N 1
ATOM 1324 C CA . TRP A 1 179 ? -16.109 -16.609 -9.43 1 88.31 179 TRP A CA 1
ATOM 1325 C C . TRP A 1 179 ? -14.781 -16.984 -10.094 1 88.31 179 TRP A C 1
ATOM 1327 O O . TRP A 1 179 ? -14.719 -17.125 -11.32 1 88.31 179 TRP A O 1
ATOM 1337 N N . SER A 1 180 ? -13.758 -17.125 -9.273 1 94.31 180 SER A N 1
ATOM 1338 C CA . SER A 1 180 ? -12.477 -17.531 -9.836 1 94.31 180 SER A CA 1
ATOM 1339 C C . SER A 1 180 ? -12.578 -18.906 -10.5 1 94.31 180 SER A C 1
ATOM 1341 O O . SER A 1 180 ? -12.023 -19.109 -11.578 1 94.31 180 SER A O 1
ATOM 1343 N N . LEU A 1 181 ? -13.289 -19.797 -9.906 1 93.75 181 LEU A N 1
ATOM 1344 C CA . LEU A 1 181 ? -13.445 -21.141 -10.453 1 93.75 181 LEU A CA 1
ATOM 1345 C C . LEU A 1 181 ? -14.219 -21.109 -11.766 1 93.75 181 LEU A C 1
ATOM 1347 O O . LEU A 1 181 ? -13.914 -21.875 -12.688 1 93.75 181 LEU A O 1
ATOM 1351 N N . GLU A 1 182 ? -15.219 -20.281 -11.828 1 92.31 182 GLU A N 1
ATOM 1352 C CA . GLU A 1 182 ? -15.984 -20.156 -13.062 1 92.31 182 GLU A CA 1
ATOM 1353 C C . GLU A 1 182 ? -15.117 -19.625 -14.203 1 92.31 182 GLU A C 1
ATOM 1355 O O . GLU A 1 182 ? -15.242 -20.078 -15.344 1 92.31 182 GLU A O 1
ATOM 1360 N N . VAL A 1 183 ? -14.312 -18.672 -13.914 1 95.06 183 VAL A N 1
ATOM 1361 C CA . VAL A 1 183 ? -13.398 -18.125 -14.906 1 95.06 183 VAL A CA 1
ATOM 1362 C C . VAL A 1 183 ? -12.453 -19.203 -15.414 1 95.06 183 VAL A C 1
ATOM 1364 O O . VAL A 1 183 ? -12.25 -19.344 -16.625 1 95.06 183 VAL A O 1
ATOM 1367 N N . LEU A 1 184 ? -11.922 -20.016 -14.492 1 96.38 184 LEU A N 1
ATOM 1368 C CA . LEU A 1 184 ? -10.992 -21.078 -14.867 1 96.38 184 LEU A CA 1
ATOM 1369 C C . LEU A 1 184 ? -11.688 -22.156 -15.695 1 96.38 184 LEU A C 1
ATOM 1371 O O . LEU A 1 184 ? -11.125 -22.656 -16.672 1 96.38 184 LEU A O 1
ATOM 1375 N N . ARG A 1 185 ? -12.867 -22.438 -15.305 1 95.62 185 ARG A N 1
ATOM 1376 C CA . ARG A 1 185 ? -13.656 -23.438 -16.016 1 95.62 185 ARG A CA 1
ATOM 1377 C C . ARG A 1 185 ? -13.922 -23 -17.453 1 95.62 185 ARG A C 1
ATOM 1379 O O . ARG A 1 185 ? -13.633 -23.734 -18.391 1 95.62 185 ARG A O 1
ATOM 1386 N N . ARG A 1 186 ? -14.461 -21.781 -17.609 1 94.75 186 ARG A N 1
ATOM 1387 C CA . ARG A 1 186 ? -14.836 -21.312 -18.938 1 94.75 186 ARG A CA 1
ATOM 1388 C C . ARG A 1 186 ? -13.602 -21.156 -19.828 1 94.75 186 ARG A C 1
ATOM 1390 O O . ARG A 1 186 ? -13.688 -21.297 -21.047 1 94.75 186 ARG A O 1
ATOM 1397 N N . SER A 1 187 ? -12.453 -20.906 -19.234 1 97.12 187 SER A N 1
ATOM 1398 C CA . SER A 1 187 ? -11.227 -20.672 -20 1 97.12 187 SER A CA 1
ATOM 1399 C C . SER A 1 187 ? -10.414 -21.953 -20.141 1 97.12 187 SER A C 1
ATOM 1401 O O . SER A 1 187 ? -9.359 -21.953 -20.766 1 97.12 187 SER A O 1
ATOM 1403 N N . LYS A 1 188 ? -10.844 -23.078 -19.531 1 97.81 188 LYS A N 1
ATOM 1404 C CA . LYS A 1 188 ? -10.203 -24.375 -19.594 1 97.81 188 LYS A CA 1
ATOM 1405 C C . LYS A 1 188 ? -8.766 -24.312 -19.062 1 97.81 188 LYS A C 1
ATOM 1407 O O . LYS A 1 188 ? -7.852 -24.859 -19.688 1 97.81 188 LYS A O 1
ATOM 1412 N N . ILE A 1 189 ? -8.586 -23.625 -17.984 1 98.25 189 ILE A N 1
ATOM 1413 C CA . ILE A 1 189 ? -7.27 -23.469 -17.375 1 98.25 189 ILE A CA 1
ATOM 1414 C C . ILE A 1 189 ? -7.203 -24.297 -16.094 1 98.25 189 ILE A C 1
ATOM 1416 O O . ILE A 1 189 ? -7.977 -24.062 -15.156 1 98.25 189 ILE A O 1
ATOM 1420 N N . PRO A 1 190 ? -6.328 -25.266 -16.031 1 98.31 190 PRO A N 1
ATOM 1421 C CA . PRO A 1 190 ? -6.16 -26 -14.781 1 98.31 190 PRO A CA 1
ATOM 1422 C C . PRO A 1 190 ? -5.461 -25.172 -13.703 1 98.31 190 PRO A C 1
ATOM 1424 O O . PRO A 1 190 ? -4.691 -24.266 -14.016 1 98.31 190 PRO A O 1
ATOM 1427 N N . MET A 1 191 ? -5.758 -25.547 -12.445 1 97.69 191 MET A N 1
ATOM 1428 C CA . MET A 1 191 ? -5.148 -24.828 -11.336 1 97.69 191 MET A CA 1
ATOM 1429 C C . MET A 1 191 ? -4.531 -25.797 -10.336 1 97.69 191 MET A C 1
ATOM 1431 O O . MET A 1 191 ? -5.176 -26.75 -9.914 1 97.69 191 MET A O 1
ATOM 1435 N N . TYR A 1 192 ? -3.297 -25.578 -10.039 1 97.75 192 TYR A N 1
ATOM 1436 C CA . TYR A 1 192 ? -2.652 -26.266 -8.922 1 97.75 192 TYR A CA 1
ATOM 1437 C C . TYR A 1 192 ? -2.787 -25.453 -7.633 1 97.75 192 TYR A C 1
ATOM 1439 O O . TYR A 1 192 ? -2.617 -24.234 -7.641 1 97.75 192 TYR A O 1
ATOM 1447 N N . ILE A 1 193 ? -3.197 -26.125 -6.562 1 96.38 193 ILE A N 1
ATOM 1448 C CA . ILE A 1 193 ? -3.168 -25.547 -5.223 1 96.38 193 ILE A CA 1
ATOM 1449 C C . ILE A 1 193 ? -2.051 -26.188 -4.406 1 96.38 193 ILE A C 1
ATOM 1451 O O . ILE A 1 193 ? -2.072 -27.391 -4.16 1 96.38 193 ILE A O 1
ATOM 1455 N N . VAL A 1 194 ? -1.061 -25.391 -4.031 1 96.88 194 VAL A N 1
ATOM 1456 C CA . VAL A 1 194 ? 0.083 -25.938 -3.301 1 96.88 194 VAL A CA 1
ATOM 1457 C C . VAL A 1 194 ? 0.325 -25.109 -2.037 1 96.88 194 VAL A C 1
ATOM 1459 O O . VAL A 1 194 ? -0.155 -23.984 -1.926 1 96.88 194 VAL A O 1
ATOM 1462 N N . ASP A 1 195 ? 1.067 -25.672 -1.064 1 96.19 195 ASP A N 1
ATOM 1463 C CA . ASP A 1 195 ? 1.412 -24.984 0.178 1 96.19 195 ASP A CA 1
ATOM 1464 C C . ASP A 1 195 ? 2.447 -23.891 -0.068 1 96.19 195 ASP A C 1
ATOM 1466 O O . ASP A 1 195 ? 3.621 -24.172 -0.313 1 96.19 195 ASP A O 1
ATOM 1470 N N . GLY A 1 196 ? 2.002 -22.625 0.035 1 96.38 196 GLY A N 1
ATOM 1471 C CA . GLY A 1 196 ? 2.865 -21.484 -0.231 1 96.38 196 GLY A CA 1
ATOM 1472 C C . GLY A 1 196 ? 3.955 -21.312 0.811 1 96.38 196 GLY A C 1
ATOM 1473 O O . GLY A 1 196 ? 4.883 -20.516 0.618 1 96.38 196 GLY A O 1
ATOM 1474 N N . ARG A 1 197 ? 3.896 -22.125 1.943 1 97 197 ARG A N 1
ATOM 1475 C CA . ARG A 1 197 ? 4.918 -22.047 2.982 1 97 197 ARG A CA 1
ATOM 1476 C C . ARG A 1 197 ? 6.172 -22.828 2.574 1 97 197 ARG A C 1
ATOM 1478 O O . ARG A 1 197 ? 7.23 -22.672 3.184 1 97 197 ARG A O 1
ATOM 1485 N N . THR A 1 198 ? 6.035 -23.562 1.575 1 97.19 198 THR A N 1
ATOM 1486 C CA . THR A 1 198 ? 7.125 -24.359 1.024 1 97.19 198 THR A CA 1
ATOM 1487 C C . THR A 1 198 ? 7.355 -24.016 -0.445 1 97.19 198 THR A C 1
ATOM 1489 O O . THR A 1 198 ? 6.762 -24.625 -1.331 1 97.19 198 THR A O 1
ATOM 1492 N N . PRO A 1 199 ? 8.305 -23.125 -0.726 1 97.69 199 PRO A N 1
ATOM 1493 C CA . PRO A 1 199 ? 8.516 -22.625 -2.086 1 97.69 199 PRO A CA 1
ATOM 1494 C C . PRO A 1 199 ? 8.867 -23.734 -3.072 1 97.69 199 PRO A C 1
ATOM 1496 O O . PRO A 1 199 ? 8.539 -23.641 -4.258 1 97.69 199 PRO A O 1
ATOM 1499 N N . ASN A 1 200 ? 9.461 -24.75 -2.564 1 96.75 200 ASN A N 1
ATOM 1500 C CA . ASN A 1 200 ? 9.883 -25.859 -3.416 1 96.75 200 ASN A CA 1
ATOM 1501 C C . ASN A 1 200 ? 8.695 -26.516 -4.109 1 96.75 200 ASN A C 1
ATOM 1503 O O . ASN A 1 200 ? 8.859 -27.156 -5.152 1 96.75 200 ASN A O 1
ATOM 1507 N N . HIS A 1 201 ? 7.559 -26.422 -3.57 1 97.94 201 HIS A N 1
ATOM 1508 C CA . HIS A 1 201 ? 6.367 -26.984 -4.203 1 97.94 201 HIS A CA 1
ATOM 1509 C C . HIS A 1 201 ? 6.094 -26.312 -5.547 1 97.94 201 HIS A C 1
ATOM 1511 O O . HIS A 1 201 ? 5.637 -26.969 -6.484 1 97.94 201 HIS A O 1
ATOM 1517 N N . LEU A 1 202 ? 6.301 -25.031 -5.613 1 97.81 202 LEU A N 1
ATOM 1518 C CA . LEU A 1 202 ? 6.164 -24.328 -6.879 1 97.81 202 LEU A CA 1
ATOM 1519 C C . LEU A 1 202 ? 7.121 -24.891 -7.926 1 97.81 202 LEU A C 1
ATOM 1521 O O . LEU A 1 202 ? 6.73 -25.109 -9.07 1 97.81 202 LEU A O 1
ATOM 1525 N N . LEU A 1 203 ? 8.328 -25.125 -7.5 1 96 203 LEU A N 1
ATOM 1526 C CA . LEU A 1 203 ? 9.352 -25.641 -8.391 1 96 203 LEU A CA 1
ATOM 1527 C C . LEU A 1 203 ? 8.977 -27.031 -8.891 1 96 203 LEU A C 1
ATOM 1529 O O . LEU A 1 203 ? 9.18 -27.359 -10.07 1 96 203 LEU A O 1
ATOM 1533 N N . LYS A 1 204 ? 8.477 -27.844 -8.023 1 97.06 204 LYS A N 1
ATOM 1534 C CA . LYS A 1 204 ? 8.078 -29.203 -8.375 1 97.06 204 LYS A CA 1
ATOM 1535 C C . LYS A 1 204 ? 6.98 -29.188 -9.438 1 97.06 204 LYS A C 1
ATOM 1537 O O . LYS A 1 204 ? 7.012 -29.984 -10.375 1 97.06 204 LYS A O 1
ATOM 1542 N N . VAL A 1 205 ? 6.023 -28.297 -9.281 1 97.5 205 VAL A N 1
ATOM 1543 C CA . VAL A 1 205 ? 4.957 -28.203 -10.273 1 97.5 205 VAL A CA 1
ATOM 1544 C C . VAL A 1 205 ? 5.527 -27.734 -11.609 1 97.5 205 VAL A C 1
ATOM 1546 O O . VAL A 1 205 ? 5.258 -28.344 -12.648 1 97.5 205 VAL A O 1
ATOM 1549 N N . LEU A 1 206 ? 6.359 -26.75 -11.57 1 95.44 206 LEU A N 1
ATOM 1550 C CA . LEU A 1 206 ? 6.844 -26.078 -12.773 1 95.44 206 LEU A CA 1
ATOM 1551 C C . LEU A 1 206 ? 7.832 -26.969 -13.531 1 95.44 206 LEU A C 1
ATOM 1553 O O . LEU A 1 206 ? 7.832 -26.984 -14.758 1 95.44 206 LEU A O 1
ATOM 1557 N N . ARG A 1 207 ? 8.641 -27.719 -12.836 1 93.25 207 ARG A N 1
ATOM 1558 C CA . ARG A 1 207 ? 9.742 -28.422 -13.484 1 93.25 207 ARG A CA 1
ATOM 1559 C C . ARG A 1 207 ? 9.414 -29.906 -13.664 1 93.25 207 ARG A C 1
ATOM 1561 O O . ARG A 1 207 ? 9.867 -30.531 -14.633 1 93.25 207 ARG A O 1
ATOM 1568 N N . GLU A 1 208 ? 8.656 -30.391 -12.719 1 93.94 208 GLU A N 1
ATOM 1569 C CA . GLU A 1 208 ? 8.438 -31.844 -12.734 1 93.94 208 GLU A CA 1
ATOM 1570 C C . GLU A 1 208 ? 7.004 -32.188 -13.125 1 93.94 208 GLU A C 1
ATOM 1572 O O . GLU A 1 208 ? 6.68 -33.344 -13.352 1 93.94 208 GLU A O 1
ATOM 1577 N N . GLY A 1 209 ? 6.207 -31.25 -13.117 1 93.94 209 GLY A N 1
ATOM 1578 C CA . GLY A 1 209 ? 4.801 -31.531 -13.359 1 93.94 209 GLY A CA 1
ATOM 1579 C C . GLY A 1 209 ? 4.141 -32.281 -12.219 1 93.94 209 GLY A C 1
ATOM 1580 O O . GLY A 1 209 ? 3.15 -33 -12.422 1 93.94 209 GLY A O 1
ATOM 1581 N N . ALA A 1 210 ? 4.762 -32.188 -11.039 1 96.44 210 ALA A N 1
ATOM 1582 C CA . ALA A 1 210 ? 4.242 -32.875 -9.852 1 96.44 210 ALA A CA 1
ATOM 1583 C C . ALA A 1 210 ? 3.023 -32.156 -9.297 1 96.44 210 ALA A C 1
ATOM 1585 O O . ALA A 1 210 ? 2.746 -31 -9.672 1 96.44 210 ALA A O 1
ATOM 1586 N N . ASN A 1 211 ? 2.271 -32.844 -8.562 1 97.56 211 ASN A N 1
ATOM 1587 C CA . ASN A 1 211 ? 1.139 -32.281 -7.828 1 97.56 211 ASN A CA 1
ATOM 1588 C C . ASN A 1 211 ? 1.314 -32.438 -6.32 1 97.56 211 ASN A C 1
ATOM 1590 O O . ASN A 1 211 ? 0.711 -33.312 -5.707 1 97.56 211 ASN A O 1
ATOM 1594 N N . PRO A 1 212 ? 2.094 -31.516 -5.707 1 96.81 212 PRO A N 1
ATOM 1595 C CA . PRO A 1 212 ? 2.35 -31.641 -4.27 1 96.81 212 PRO A CA 1
ATOM 1596 C C . PRO A 1 212 ? 1.122 -31.312 -3.422 1 96.81 212 PRO A C 1
ATOM 1598 O O . PRO A 1 212 ? 1.126 -31.547 -2.209 1 96.81 212 PRO A O 1
ATOM 1601 N N . GLY A 1 213 ? 0.074 -30.781 -3.957 1 96.31 213 GLY A N 1
ATOM 1602 C CA . GLY A 1 213 ? -1.171 -30.438 -3.285 1 96.31 213 GLY A CA 1
ATOM 1603 C C . GLY A 1 213 ? -2.396 -31 -3.986 1 96.31 213 GLY A C 1
ATOM 1604 O O . GLY A 1 213 ? -2.598 -32.219 -4.027 1 96.31 213 GLY A O 1
ATOM 1605 N N . SER A 1 214 ? -3.166 -30.094 -4.578 1 97 214 SER A N 1
ATOM 1606 C CA . SER A 1 214 ? -4.355 -30.5 -5.32 1 97 214 SER A CA 1
ATOM 1607 C C . SER A 1 214 ? -4.375 -29.875 -6.715 1 97 214 SER A C 1
ATOM 1609 O O . SER A 1 214 ? -3.887 -28.766 -6.914 1 97 214 SER A O 1
ATOM 1611 N N . LEU A 1 215 ? -4.848 -30.672 -7.629 1 97.75 215 LEU A N 1
ATOM 1612 C CA . LEU A 1 215 ? -5.074 -30.188 -8.992 1 97.75 215 LEU A CA 1
ATOM 1613 C C . LEU A 1 215 ? -6.562 -30 -9.258 1 97.75 215 LEU A C 1
ATOM 1615 O O . LEU A 1 215 ? -7.355 -30.922 -9.07 1 97.75 215 LEU A O 1
ATOM 1619 N N . VAL A 1 216 ? -6.922 -28.781 -9.586 1 97 216 VAL A N 1
ATOM 1620 C CA . VAL A 1 216 ? -8.289 -28.453 -9.977 1 97 216 VAL A CA 1
ATOM 1621 C C . VAL A 1 216 ? -8.406 -28.453 -11.5 1 97 216 VAL A C 1
ATOM 1623 O O . VAL A 1 216 ? -7.852 -27.594 -12.18 1 97 216 VAL A O 1
ATOM 1626 N N . LEU A 1 217 ? -9.117 -29.406 -12.039 1 97.88 217 LEU A N 1
ATOM 1627 C CA . LEU A 1 217 ? -9.352 -29.5 -13.477 1 97.88 217 LEU A CA 1
ATOM 1628 C C . LEU A 1 217 ? -10.539 -28.625 -13.891 1 97.88 217 LEU A C 1
ATOM 1630 O O . LEU A 1 217 ? -11.539 -28.562 -13.172 1 97.88 217 LEU A O 1
ATOM 1634 N N . PRO A 1 218 ? -10.453 -27.938 -15.023 1 94.75 218 PRO A N 1
ATOM 1635 C CA . PRO A 1 218 ? -11.562 -27.094 -15.469 1 94.75 218 PRO A CA 1
ATOM 1636 C C . PRO A 1 218 ? -12.852 -27.875 -15.703 1 94.75 218 PRO A C 1
ATOM 1638 O O . PRO A 1 218 ? -13.945 -27.359 -15.461 1 94.75 218 PRO A O 1
ATOM 1641 N N . GLU A 1 219 ? -12.891 -28.875 -16.281 1 86.62 219 GLU A N 1
ATOM 1642 C CA . GLU A 1 219 ? -14 -29.797 -16.484 1 86.62 219 GLU A CA 1
ATOM 1643 C C . GLU A 1 219 ? -13.5 -31.234 -16.594 1 86.62 219 GLU A C 1
ATOM 1645 O O . GLU A 1 219 ? -12.352 -31.469 -16.984 1 86.62 219 GLU A O 1
ATOM 1650 N N . MET B 1 1 ? -7.016 27.797 2.82 1 95.12 1 MET B N 1
ATOM 1651 C CA . MET B 1 1 ? -6.508 26.453 2.547 1 95.12 1 MET B CA 1
ATOM 1652 C C . MET B 1 1 ? -5.34 26.125 3.467 1 95.12 1 MET B C 1
ATOM 1654 O O . MET B 1 1 ? -4.516 26.984 3.775 1 95.12 1 MET B O 1
ATOM 1658 N N . ILE B 1 2 ? -5.32 24.891 4.016 1 98.06 2 ILE B N 1
ATOM 1659 C CA . ILE B 1 2 ? -4.277 24.453 4.938 1 98.06 2 ILE B CA 1
ATOM 1660 C C . ILE B 1 2 ? -3.723 23.109 4.492 1 98.06 2 ILE B C 1
ATOM 1662 O O . ILE B 1 2 ? -4.453 22.266 3.947 1 98.06 2 ILE B O 1
ATOM 1666 N N . ALA B 1 3 ? -2.467 22.938 4.66 1 98.69 3 ALA B N 1
ATOM 1667 C CA . ALA B 1 3 ? -1.853 21.625 4.484 1 98.69 3 ALA B CA 1
ATOM 1668 C C . ALA B 1 3 ? -1.514 20.984 5.836 1 98.69 3 ALA B C 1
ATOM 1670 O O . ALA B 1 3 ? -1.007 21.672 6.73 1 98.69 3 ALA B O 1
ATOM 1671 N N . VAL B 1 4 ? -1.821 19.75 5.969 1 98.75 4 VAL B N 1
ATOM 1672 C CA . VAL B 1 4 ? -1.544 19.016 7.199 1 98.75 4 VAL B CA 1
ATOM 1673 C C . VAL B 1 4 ? -0.788 17.734 6.871 1 98.75 4 VAL B C 1
ATOM 1675 O O . VAL B 1 4 ? -1.231 16.938 6.039 1 98.75 4 VAL B O 1
ATOM 1678 N N . LYS B 1 5 ? 0.337 17.594 7.426 1 98.38 5 LYS B N 1
ATOM 1679 C CA . LYS B 1 5 ? 1.086 16.344 7.289 1 98.38 5 LYS B CA 1
ATOM 1680 C C . LYS B 1 5 ? 0.956 15.484 8.547 1 98.38 5 LYS B C 1
ATOM 1682 O O . LYS B 1 5 ? 1.227 15.945 9.656 1 98.38 5 LYS B O 1
ATOM 1687 N N . LEU B 1 6 ? 0.518 14.289 8.375 1 98.31 6 LEU B N 1
ATOM 1688 C CA . LEU B 1 6 ? 0.401 13.32 9.469 1 98.31 6 LEU B CA 1
ATOM 1689 C C . LEU B 1 6 ? 1.519 12.289 9.398 1 98.31 6 LEU B C 1
ATOM 1691 O O . LEU B 1 6 ? 1.688 11.617 8.375 1 98.31 6 LEU B O 1
ATOM 1695 N N . SER B 1 7 ? 2.24 12.148 10.531 1 96.69 7 SER B N 1
ATOM 1696 C CA . SER B 1 7 ? 3.256 11.109 10.625 1 96.69 7 SER B CA 1
ATOM 1697 C C . SER B 1 7 ? 2.662 9.734 10.344 1 96.69 7 SER B C 1
ATOM 1699 O O . SER B 1 7 ? 1.531 9.445 10.742 1 96.69 7 SER B O 1
ATOM 1701 N N . GLY B 1 8 ? 3.467 8.922 9.703 1 97 8 GLY B N 1
ATOM 1702 C CA . GLY B 1 8 ? 3.014 7.57 9.43 1 97 8 GLY B CA 1
ATOM 1703 C C . GLY B 1 8 ? 2.73 6.773 10.695 1 97 8 GLY B C 1
ATOM 1704 O O . GLY B 1 8 ? 1.949 5.82 10.672 1 97 8 GLY B O 1
ATOM 1705 N N . ARG B 1 9 ? 3.332 7.102 11.797 1 95.94 9 ARG B N 1
ATOM 1706 C CA . ARG B 1 9 ? 3.176 6.383 13.062 1 95.94 9 ARG B CA 1
ATOM 1707 C C . ARG B 1 9 ? 1.76 6.531 13.602 1 95.94 9 ARG B C 1
ATOM 1709 O O . ARG B 1 9 ? 1.313 5.723 14.422 1 95.94 9 ARG B O 1
ATOM 1716 N N . ILE B 1 10 ? 1.098 7.57 13.203 1 97.12 10 ILE B N 1
ATOM 1717 C CA . ILE B 1 10 ? -0.281 7.809 13.617 1 97.12 10 ILE B CA 1
ATOM 1718 C C . ILE B 1 10 ? -1.163 6.645 13.18 1 97.12 10 ILE B C 1
ATOM 1720 O O . ILE B 1 10 ? -2.107 6.273 13.875 1 97.12 10 ILE B O 1
ATOM 1724 N N . PHE B 1 11 ? -0.831 6.008 12.117 1 97.62 11 PHE B N 1
ATOM 1725 C CA . PHE B 1 11 ? -1.665 4.996 11.484 1 97.62 11 PHE B CA 1
ATOM 1726 C C . PHE B 1 11 ? -1.42 3.627 12.109 1 97.62 11 PHE B C 1
ATOM 1728 O O . PHE B 1 11 ? -2.059 2.643 11.734 1 97.62 11 PHE B O 1
ATOM 1735 N N . ASP B 1 12 ? -0.504 3.555 13.078 1 94.88 12 ASP B N 1
ATOM 1736 C CA . ASP B 1 12 ? -0.294 2.328 13.836 1 94.88 12 ASP B CA 1
ATOM 1737 C C . ASP B 1 12 ? -1.444 2.082 14.812 1 94.88 12 ASP B C 1
ATOM 1739 O O . ASP B 1 12 ? -1.637 0.958 15.281 1 94.88 12 ASP B O 1
ATOM 1743 N N . ASP B 1 13 ? -2.189 3.15 15.094 1 95.75 13 ASP B N 1
ATOM 1744 C CA . ASP B 1 13 ? -3.299 3.088 16.031 1 95.75 13 ASP B CA 1
ATOM 1745 C C . ASP B 1 13 ? -4.59 3.596 15.406 1 95.75 13 ASP B C 1
ATOM 1747 O O . ASP B 1 13 ? -4.805 4.805 15.297 1 95.75 13 ASP B O 1
ATOM 1751 N N . PRO B 1 14 ? -5.539 2.658 15.125 1 95.75 14 PRO B N 1
ATOM 1752 C CA . PRO B 1 14 ? -6.789 3.059 14.484 1 95.75 14 PRO B CA 1
ATOM 1753 C C . PRO B 1 14 ? -7.559 4.105 15.281 1 95.75 14 PRO B C 1
ATOM 1755 O O . PRO B 1 14 ? -8.25 4.945 14.703 1 95.75 14 PRO B O 1
ATOM 1758 N N . ALA B 1 15 ? -7.441 4.043 16.578 1 96.44 15 ALA B N 1
ATOM 1759 C CA . ALA B 1 15 ? -8.125 5.023 17.406 1 96.44 15 ALA B CA 1
ATOM 1760 C C . ALA B 1 15 ? -7.594 6.43 17.156 1 96.44 15 ALA B C 1
ATOM 1762 O O . ALA B 1 15 ? -8.359 7.398 17.141 1 96.44 15 ALA B O 1
ATOM 1763 N N . LEU B 1 16 ? -6.324 6.496 17.016 1 97.25 16 LEU B N 1
ATOM 1764 C CA . LEU B 1 16 ? -5.707 7.785 16.719 1 97.25 16 LEU B CA 1
ATOM 1765 C C . LEU B 1 16 ? -6.145 8.297 15.352 1 97.25 16 LEU B C 1
ATOM 1767 O O . LEU B 1 16 ? -6.391 9.492 15.18 1 97.25 16 LEU B O 1
ATOM 1771 N N . VAL B 1 17 ? -6.254 7.391 14.359 1 98 17 VAL B N 1
ATOM 1772 C CA . VAL B 1 17 ? -6.719 7.746 13.023 1 98 17 VAL B CA 1
ATOM 1773 C C . VAL B 1 17 ? -8.133 8.32 13.109 1 98 17 VAL B C 1
ATOM 1775 O O . VAL B 1 17 ? -8.438 9.336 12.477 1 98 17 VAL B O 1
ATOM 1778 N N . ARG B 1 18 ? -8.953 7.707 13.852 1 97.06 18 ARG B N 1
ATOM 1779 C CA . ARG B 1 18 ? -10.328 8.164 14.016 1 97.06 18 ARG B CA 1
ATOM 1780 C C . ARG B 1 18 ? -10.367 9.562 14.633 1 97.06 18 ARG B C 1
ATOM 1782 O O . ARG B 1 18 ? -11.164 10.398 14.219 1 97.06 18 ARG B O 1
ATOM 1789 N N . GLU B 1 19 ? -9.539 9.773 15.641 1 97.75 19 GLU B N 1
ATOM 1790 C CA . GLU B 1 19 ? -9.5 11.078 16.281 1 97.75 19 GLU B CA 1
ATOM 1791 C C . GLU B 1 19 ? -9.078 12.172 15.305 1 97.75 19 GLU B C 1
ATOM 1793 O O . GLU B 1 19 ? -9.688 13.242 15.25 1 97.75 19 GLU B O 1
ATOM 1798 N N . TYR B 1 20 ? -8.086 11.883 14.547 1 98.31 20 TYR B N 1
ATOM 1799 C CA . TYR B 1 20 ? -7.641 12.844 13.539 1 98.31 20 TYR B CA 1
ATOM 1800 C C . TYR B 1 20 ? -8.727 13.086 12.508 1 98.31 20 TYR B C 1
ATOM 1802 O O . TYR B 1 20 ? -8.969 14.227 12.102 1 98.31 20 TYR B O 1
ATOM 1810 N N . ALA B 1 21 ? -9.367 12.031 12.062 1 97.88 21 ALA B N 1
ATOM 1811 C CA . ALA B 1 21 ? -10.445 12.172 11.078 1 97.88 21 ALA B CA 1
ATOM 1812 C C . ALA B 1 21 ? -11.555 13.078 11.609 1 97.88 21 ALA B C 1
ATOM 1814 O O . ALA B 1 21 ? -12.086 13.914 10.883 1 97.88 21 ALA B O 1
ATOM 1815 N N . THR B 1 22 ? -11.867 12.898 12.867 1 96.94 22 THR B N 1
ATOM 1816 C CA . THR B 1 22 ? -12.898 13.719 13.5 1 96.94 22 THR B CA 1
ATOM 1817 C C . THR B 1 22 ? -12.5 15.195 13.492 1 96.94 22 THR B C 1
ATOM 1819 O O . THR B 1 22 ? -13.289 16.062 13.109 1 96.94 22 THR B O 1
ATOM 1822 N N . ILE B 1 23 ? -11.32 15.477 13.867 1 97.44 23 ILE B N 1
ATOM 1823 C CA . ILE B 1 23 ? -10.82 16.844 13.914 1 97.44 23 ILE B CA 1
ATOM 1824 C C . ILE B 1 23 ? -10.797 17.438 12.508 1 97.44 23 ILE B C 1
ATOM 1826 O O . ILE B 1 23 ? -11.328 18.531 12.273 1 97.44 23 ILE B O 1
ATOM 1830 N N . LEU B 1 24 ? -10.227 16.734 11.586 1 97.56 24 LEU B N 1
ATOM 1831 C CA . LEU B 1 24 ? -10.086 17.219 10.219 1 97.56 24 LEU B CA 1
ATOM 1832 C C . LEU B 1 24 ? -11.453 17.469 9.586 1 97.56 24 LEU B C 1
ATOM 1834 O O . LEU B 1 24 ? -11.625 18.438 8.844 1 97.56 24 LEU B O 1
ATOM 1838 N N . SER B 1 25 ? -12.398 16.625 9.922 1 96.19 25 SER B N 1
ATOM 1839 C CA . SER B 1 25 ? -13.75 16.766 9.375 1 96.19 25 SER B CA 1
ATOM 1840 C C . SER B 1 25 ? -14.445 18 9.93 1 96.19 25 SER B C 1
ATOM 1842 O O . SER B 1 25 ? -15.367 18.531 9.305 1 96.19 25 SER B O 1
ATOM 1844 N N . SER B 1 26 ? -13.992 18.422 11.086 1 94.94 26 SER B N 1
ATOM 1845 C CA . SER B 1 26 ? -14.656 19.547 11.742 1 94.94 26 SER B CA 1
ATOM 1846 C C . SER B 1 26 ? -14.133 20.875 11.219 1 94.94 26 SER B C 1
ATOM 1848 O O . SER B 1 26 ? -14.695 21.922 11.523 1 94.94 26 SER B O 1
ATOM 1850 N N . ILE B 1 27 ? -13.07 20.844 10.461 1 94.44 27 ILE B N 1
ATOM 1851 C CA . ILE B 1 27 ? -12.453 22.062 9.953 1 94.44 27 ILE B CA 1
ATOM 1852 C C . ILE B 1 27 ? -13.195 22.531 8.711 1 94.44 27 ILE B C 1
ATOM 1854 O O . ILE B 1 27 ? -13.453 21.75 7.793 1 94.44 27 ILE B O 1
ATOM 1858 N N . GLU B 1 28 ? -13.508 23.828 8.633 1 92.75 28 GLU B N 1
ATOM 1859 C CA . GLU B 1 28 ? -14.312 24.391 7.551 1 92.75 28 GLU B CA 1
ATOM 1860 C C . GLU B 1 28 ? -13.445 24.719 6.336 1 92.75 28 GLU B C 1
ATOM 1862 O O . GLU B 1 28 ? -13.922 24.672 5.199 1 92.75 28 GLU B O 1
ATOM 1867 N N . GLU B 1 29 ? -12.234 24.969 6.555 1 94.06 29 GLU B N 1
ATOM 1868 C CA . GLU B 1 29 ? -11.32 25.297 5.469 1 94.06 29 GLU B CA 1
ATOM 1869 C C . GLU B 1 29 ? -10.969 24.047 4.648 1 94.06 29 GLU B C 1
ATOM 1871 O O . GLU B 1 29 ? -11.102 22.922 5.133 1 94.06 29 GLU B O 1
ATOM 1876 N N . SER B 1 30 ? -10.609 24.266 3.367 1 96.69 30 SER B N 1
ATOM 1877 C CA . SER B 1 30 ? -10.109 23.172 2.545 1 96.69 30 SER B CA 1
ATOM 1878 C C . SER B 1 30 ? -8.766 22.672 3.066 1 96.69 30 SER B C 1
ATOM 1880 O O . SER B 1 30 ? -7.926 23.453 3.508 1 96.69 30 SER B O 1
ATOM 1882 N N . LEU B 1 31 ? -8.609 21.344 3.008 1 98.19 31 LEU B N 1
ATOM 1883 C CA . LEU B 1 31 ? -7.434 20.703 3.578 1 98.19 31 LEU B CA 1
ATOM 1884 C C . LEU B 1 31 ? -6.762 19.797 2.559 1 98.19 31 LEU B C 1
ATOM 1886 O O . LEU B 1 31 ? -7.438 19.016 1.885 1 98.19 31 LEU B O 1
ATOM 1890 N N . ALA B 1 32 ? -5.496 19.984 2.391 1 98.69 32 ALA B N 1
ATOM 1891 C CA . ALA B 1 32 ? -4.648 18.938 1.811 1 98.69 32 ALA B CA 1
ATOM 1892 C C . ALA B 1 32 ? -3.904 18.172 2.896 1 98.69 32 ALA B C 1
ATOM 1894 O O . ALA B 1 32 ? -3.131 18.75 3.662 1 98.69 32 ALA B O 1
ATOM 1895 N N . ILE B 1 33 ? -4.129 16.875 2.973 1 98.88 33 ILE B N 1
ATOM 1896 C CA . ILE B 1 33 ? -3.605 16.062 4.07 1 98.88 33 ILE B CA 1
ATOM 1897 C C . ILE B 1 33 ? -2.59 15.055 3.529 1 98.88 33 ILE B C 1
ATOM 1899 O O . ILE B 1 33 ? -2.906 14.258 2.643 1 98.88 33 ILE B O 1
ATOM 1903 N N . ILE B 1 34 ? -1.376 15.133 4.02 1 98.75 34 ILE B N 1
ATOM 1904 C CA . ILE B 1 34 ? -0.295 14.25 3.58 1 98.75 34 ILE B CA 1
ATOM 1905 C C . ILE B 1 34 ? -0.017 13.203 4.652 1 98.75 34 ILE B C 1
ATOM 1907 O O . ILE B 1 34 ? 0.135 13.531 5.832 1 98.75 34 ILE B O 1
ATOM 1911 N N . THR B 1 35 ? 0.055 11.938 4.238 1 98.62 35 THR B N 1
ATOM 1912 C CA . THR B 1 35 ? 0.282 10.844 5.176 1 98.62 35 THR B CA 1
ATOM 1913 C C . THR B 1 35 ? 1.672 10.242 4.977 1 98.62 35 THR B C 1
ATOM 1915 O O . THR B 1 35 ? 2.098 10.008 3.844 1 98.62 35 THR B O 1
ATOM 1918 N N . GLY B 1 36 ? 2.357 10.055 6.062 1 97.25 36 GLY B N 1
ATOM 1919 C CA . GLY B 1 36 ? 3.613 9.328 6.004 1 97.25 36 GLY B CA 1
ATOM 1920 C C . GLY B 1 36 ? 3.424 7.82 5.938 1 97.25 36 GLY B C 1
ATOM 1921 O O . GLY B 1 36 ? 2.295 7.328 5.965 1 97.25 36 GLY B O 1
ATOM 1922 N N . GLY B 1 37 ? 4.57 7.168 5.84 1 96.69 37 GLY B N 1
ATOM 1923 C CA . GLY B 1 37 ? 4.52 5.727 5.664 1 96.69 37 GLY B CA 1
ATOM 1924 C C . GLY B 1 37 ? 4.508 4.961 6.973 1 96.69 37 GLY B C 1
ATOM 1925 O O . GLY B 1 37 ? 3.973 3.852 7.043 1 96.69 37 GLY B O 1
ATOM 1926 N N . GLY B 1 38 ? 5.199 5.457 7.961 1 95.12 38 GLY B N 1
ATOM 1927 C CA . GLY B 1 38 ? 5.172 4.891 9.297 1 95.12 38 GLY B CA 1
ATOM 1928 C C . GLY B 1 38 ? 5.844 3.533 9.383 1 95.12 38 GLY B C 1
ATOM 1929 O O . GLY B 1 38 ? 6.82 3.273 8.688 1 95.12 38 GLY B O 1
ATOM 1930 N N . SER B 1 39 ? 5.34 2.721 10.344 1 96.81 39 SER B N 1
ATOM 1931 C CA . SER B 1 39 ? 5.902 1.402 10.617 1 96.81 39 SER B CA 1
ATOM 1932 C C . SER B 1 39 ? 5.766 0.483 9.406 1 96.81 39 SER B C 1
ATOM 1934 O O . SER B 1 39 ? 6.641 -0.35 9.148 1 96.81 39 SER B O 1
ATOM 1936 N N . THR B 1 40 ? 4.727 0.659 8.68 1 97.38 40 THR B N 1
ATOM 1937 C CA . THR B 1 40 ? 4.516 -0.17 7.496 1 97.38 40 THR B CA 1
ATOM 1938 C C . THR B 1 40 ? 5.605 0.085 6.457 1 97.38 40 THR B C 1
ATOM 1940 O O . THR B 1 40 ? 6.219 -0.856 5.949 1 97.38 40 THR B O 1
ATOM 1943 N N . ALA B 1 41 ? 5.852 1.345 6.16 1 97.06 41 ALA B N 1
ATOM 1944 C CA . ALA B 1 41 ? 6.922 1.677 5.223 1 97.06 41 ALA B CA 1
ATOM 1945 C C . ALA B 1 41 ? 8.258 1.117 5.695 1 97.06 41 ALA B C 1
ATOM 1947 O O . ALA B 1 41 ? 9 0.516 4.914 1 97.06 41 ALA B O 1
ATOM 1948 N N . ARG B 1 42 ? 8.555 1.305 6.957 1 96.06 42 ARG B N 1
ATOM 1949 C CA . ARG B 1 42 ? 9.836 0.853 7.492 1 96.06 42 ARG B CA 1
ATOM 1950 C C . ARG B 1 42 ? 9.992 -0.655 7.332 1 96.06 42 ARG B C 1
ATOM 1952 O O . ARG B 1 42 ? 11.047 -1.132 6.906 1 96.06 42 ARG B O 1
ATOM 1959 N N . ARG B 1 43 ? 8.93 -1.366 7.672 1 97.19 43 ARG B N 1
ATOM 1960 C CA . ARG B 1 43 ? 8.969 -2.822 7.574 1 97.19 43 ARG B CA 1
ATOM 1961 C C . ARG B 1 43 ? 9.25 -3.27 6.145 1 97.19 43 ARG B C 1
ATOM 1963 O O . ARG B 1 43 ? 10.117 -4.113 5.91 1 97.19 43 ARG B O 1
ATOM 1970 N N . TYR B 1 44 ? 8.578 -2.752 5.215 1 98.06 44 TYR B N 1
ATOM 1971 C CA . TYR B 1 44 ? 8.711 -3.172 3.824 1 98.06 44 TYR B CA 1
ATOM 1972 C C . TYR B 1 44 ? 10.039 -2.715 3.24 1 98.06 44 TYR B C 1
ATOM 1974 O O . TYR B 1 44 ? 10.656 -3.432 2.449 1 98.06 44 TYR B O 1
ATOM 1982 N N . ILE B 1 45 ? 10.438 -1.511 3.549 1 96.88 45 ILE B N 1
ATOM 1983 C CA . ILE B 1 45 ? 11.711 -0.99 3.057 1 96.88 45 ILE B CA 1
ATOM 1984 C C . ILE B 1 45 ? 12.859 -1.851 3.58 1 96.88 45 ILE B C 1
ATOM 1986 O O . ILE B 1 45 ? 13.789 -2.182 2.834 1 96.88 45 ILE B O 1
ATOM 1990 N N . GLU B 1 46 ? 12.773 -2.162 4.898 1 97.25 46 GLU B N 1
ATOM 1991 C CA . GLU B 1 46 ? 13.789 -3.041 5.473 1 97.25 46 GLU B CA 1
ATOM 1992 C C . GLU B 1 46 ? 13.82 -4.391 4.758 1 97.25 46 GLU B C 1
ATOM 1994 O O . GLU B 1 46 ? 14.891 -4.91 4.449 1 97.25 46 GLU B O 1
ATOM 1999 N N . ALA B 1 47 ? 12.688 -4.957 4.516 1 97 47 ALA B N 1
ATOM 2000 C CA . ALA B 1 47 ? 12.602 -6.215 3.781 1 97 47 ALA B CA 1
ATOM 2001 C C . ALA B 1 47 ? 13.219 -6.09 2.393 1 97 47 ALA B C 1
ATOM 2003 O O . ALA B 1 47 ? 14.023 -6.93 1.982 1 97 47 ALA B O 1
ATOM 2004 N N . ALA B 1 48 ? 12.852 -5.059 1.691 1 96.31 48 ALA B N 1
ATOM 2005 C CA . ALA B 1 48 ? 13.359 -4.832 0.339 1 96.31 48 ALA B CA 1
ATOM 2006 C C . ALA B 1 48 ? 14.867 -4.641 0.343 1 96.31 48 ALA B C 1
ATOM 2008 O O . ALA B 1 48 ? 15.57 -5.145 -0.538 1 96.31 48 ALA B O 1
ATOM 2009 N N . ARG B 1 49 ? 15.32 -3.879 1.315 1 95.12 49 ARG B N 1
ATOM 2010 C CA . ARG B 1 49 ? 16.75 -3.668 1.452 1 95.12 49 ARG B CA 1
ATOM 2011 C C . ARG B 1 49 ? 17.484 -4.992 1.663 1 95.12 49 ARG B C 1
ATOM 2013 O O . ARG B 1 49 ? 18.547 -5.219 1.082 1 95.12 49 ARG B O 1
ATOM 2020 N N . SER B 1 50 ? 16.953 -5.828 2.449 1 95.12 50 SER B N 1
ATOM 2021 C CA . SER B 1 50 ? 17.562 -7.109 2.779 1 95.12 50 SER B CA 1
ATOM 2022 C C . SER B 1 50 ? 17.656 -8.008 1.554 1 95.12 50 SER B C 1
ATOM 2024 O O . SER B 1 50 ? 18.484 -8.93 1.515 1 95.12 50 SER B O 1
ATOM 2026 N N . ILE B 1 51 ? 16.859 -7.742 0.606 1 92.75 51 ILE B N 1
ATOM 2027 C CA . ILE B 1 51 ? 16.875 -8.602 -0.573 1 92.75 51 ILE B CA 1
ATOM 2028 C C . ILE B 1 51 ? 17.625 -7.906 -1.708 1 92.75 51 ILE B C 1
ATOM 2030 O O . ILE B 1 51 ? 17.578 -8.352 -2.857 1 92.75 51 ILE B O 1
ATOM 2034 N N . GLY B 1 52 ? 18.203 -6.723 -1.46 1 91.12 52 GLY B N 1
ATOM 2035 C CA . GLY B 1 52 ? 19.125 -6.09 -2.391 1 91.12 52 GLY B CA 1
ATOM 2036 C C . GLY B 1 52 ? 18.453 -5.059 -3.283 1 91.12 52 GLY B C 1
ATOM 2037 O O . GLY B 1 52 ? 18.984 -4.719 -4.344 1 91.12 52 GLY B O 1
ATOM 2038 N N . ALA B 1 53 ? 17.359 -4.578 -2.932 1 93.62 53 ALA B N 1
ATOM 2039 C CA . ALA B 1 53 ? 16.656 -3.582 -3.734 1 93.62 53 ALA B CA 1
ATOM 2040 C C . ALA B 1 53 ? 17.453 -2.283 -3.816 1 93.62 53 ALA B C 1
ATOM 2042 O O . ALA B 1 53 ? 18.094 -1.877 -2.844 1 93.62 53 ALA B O 1
ATOM 2043 N N . ASN B 1 54 ? 17.406 -1.62 -4.945 1 92.38 54 ASN B N 1
ATOM 2044 C CA . ASN B 1 54 ? 18.047 -0.315 -5.074 1 92.38 54 ASN B CA 1
ATOM 2045 C C . ASN B 1 54 ? 17.156 0.8 -4.523 1 92.38 54 ASN B C 1
ATOM 2047 O O . ASN B 1 54 ? 16.031 0.548 -4.086 1 92.38 54 ASN B O 1
ATOM 2051 N N . ASN B 1 55 ? 17.562 2.043 -4.594 1 92.75 55 ASN B N 1
ATOM 2052 C CA . ASN B 1 55 ? 16.891 3.164 -3.947 1 92.75 55 ASN B CA 1
ATOM 2053 C C . ASN B 1 55 ? 15.562 3.49 -4.629 1 92.75 55 ASN B C 1
ATOM 2055 O O . ASN B 1 55 ? 14.617 3.928 -3.975 1 92.75 55 ASN B O 1
ATOM 2059 N N . TYR B 1 56 ? 15.523 3.295 -5.957 1 93.5 56 TYR B N 1
ATOM 2060 C CA . TYR B 1 56 ? 14.273 3.547 -6.668 1 93.5 56 TYR B CA 1
ATOM 2061 C C . TYR B 1 56 ? 13.141 2.717 -6.078 1 93.5 56 TYR B C 1
ATOM 2063 O O . TYR B 1 56 ? 12.086 3.254 -5.734 1 93.5 56 TYR B O 1
ATOM 2071 N N . PHE B 1 57 ? 13.352 1.434 -5.871 1 95.38 57 PHE B N 1
ATOM 2072 C CA . PHE B 1 57 ? 12.305 0.537 -5.398 1 95.38 57 PHE B CA 1
ATOM 2073 C C . PHE B 1 57 ? 12.016 0.771 -3.922 1 95.38 57 PHE B C 1
ATOM 2075 O O . PHE B 1 57 ? 10.875 0.646 -3.48 1 95.38 57 PHE B O 1
ATOM 2082 N N . LEU B 1 58 ? 13.086 1.079 -3.164 1 96.44 58 LEU B N 1
ATOM 2083 C CA . LEU B 1 58 ? 12.852 1.435 -1.77 1 96.44 58 LEU B CA 1
ATOM 2084 C C . LEU B 1 58 ? 11.914 2.635 -1.662 1 96.44 58 LEU B C 1
ATOM 2086 O O . LEU B 1 58 ? 10.984 2.625 -0.861 1 96.44 58 LEU B O 1
ATOM 2090 N N . ASP B 1 59 ? 12.117 3.627 -2.48 1 96 59 ASP B N 1
ATOM 2091 C CA . ASP B 1 59 ? 11.273 4.82 -2.488 1 96 59 ASP B CA 1
ATOM 2092 C C . ASP B 1 59 ? 9.852 4.484 -2.914 1 96 59 ASP B C 1
ATOM 2094 O O . ASP B 1 59 ? 8.891 4.973 -2.314 1 96 59 ASP B O 1
ATOM 2098 N N . MET B 1 60 ? 9.734 3.672 -3.947 1 96.88 60 MET B N 1
ATOM 2099 C CA . MET B 1 60 ? 8.406 3.305 -4.434 1 96.88 60 MET B CA 1
ATOM 2100 C C . MET B 1 60 ? 7.617 2.568 -3.354 1 96.88 60 MET B C 1
ATOM 2102 O O . MET B 1 60 ? 6.418 2.807 -3.182 1 96.88 60 MET B O 1
ATOM 2106 N N . ILE B 1 61 ? 8.273 1.728 -2.66 1 97.94 61 ILE B N 1
ATOM 2107 C CA . ILE B 1 61 ? 7.652 0.979 -1.573 1 97.94 61 ILE B CA 1
ATOM 2108 C C . ILE B 1 61 ? 7.203 1.941 -0.477 1 97.94 61 ILE B C 1
ATOM 2110 O O . ILE B 1 61 ? 6.094 1.818 0.048 1 97.94 61 ILE B O 1
ATOM 2114 N N . GLY B 1 62 ? 8.047 2.9 -0.127 1 97.62 62 GLY B N 1
ATOM 2115 C CA . GLY B 1 62 ? 7.652 3.92 0.83 1 97.62 62 GLY B CA 1
ATOM 2116 C C . GLY B 1 62 ? 6.441 4.715 0.385 1 97.62 62 GLY B C 1
ATOM 2117 O O . GLY B 1 62 ? 5.551 5.004 1.19 1 97.62 62 GLY B O 1
ATOM 2118 N N . ILE B 1 63 ? 6.418 5.066 -0.87 1 97.88 63 ILE B N 1
ATOM 2119 C CA . ILE B 1 63 ? 5.305 5.809 -1.456 1 97.88 63 ILE B CA 1
ATOM 2120 C C . ILE B 1 63 ? 4.023 4.988 -1.345 1 97.88 63 ILE B C 1
ATOM 2122 O O . ILE B 1 63 ? 2.994 5.488 -0.888 1 97.88 63 ILE B O 1
ATOM 2126 N N . GLU B 1 64 ? 4.129 3.768 -1.676 1 98.12 64 GLU B N 1
ATOM 2127 C CA . GLU B 1 64 ? 2.947 2.908 -1.65 1 98.12 64 GLU B CA 1
ATOM 2128 C C . GLU B 1 64 ? 2.447 2.699 -0.224 1 98.12 64 GLU B C 1
ATOM 2130 O O . GLU B 1 64 ? 1.238 2.637 0.013 1 98.12 64 GLU B O 1
ATOM 2135 N N . ALA B 1 65 ? 3.359 2.527 0.677 1 98.56 65 ALA B N 1
ATOM 2136 C CA . ALA B 1 65 ? 2.963 2.41 2.078 1 98.56 65 ALA B CA 1
ATOM 2137 C C . ALA B 1 65 ? 2.232 3.664 2.549 1 98.56 65 ALA B C 1
ATOM 2139 O O . ALA B 1 65 ? 1.223 3.574 3.25 1 98.56 65 ALA B O 1
ATOM 2140 N N . SER B 1 66 ? 2.75 4.816 2.193 1 98.31 66 SER B N 1
ATOM 2141 C CA . SER B 1 66 ? 2.105 6.07 2.576 1 98.31 66 SER B CA 1
ATOM 2142 C C . SER B 1 66 ? 0.734 6.207 1.922 1 98.31 66 SER B C 1
ATOM 2144 O O . SER B 1 66 ? -0.189 6.766 2.516 1 98.31 66 SER B O 1
ATOM 2146 N N . ARG B 1 67 ? 0.592 5.73 0.717 1 98.62 67 ARG B N 1
ATOM 2147 C CA . ARG B 1 67 ? -0.694 5.77 0.029 1 98.62 67 ARG B CA 1
ATOM 2148 C C . ARG B 1 67 ? -1.69 4.816 0.68 1 98.62 67 ARG B C 1
ATOM 2150 O O . ARG B 1 67 ? -2.891 5.094 0.718 1 98.62 67 ARG B O 1
ATOM 2157 N N . LEU B 1 68 ? -1.193 3.721 1.15 1 98.69 68 LEU B N 1
ATOM 2158 C CA . LEU B 1 68 ? -2.053 2.814 1.905 1 98.69 68 LEU B CA 1
ATOM 2159 C C . LEU B 1 68 ? -2.605 3.502 3.15 1 98.69 68 LEU B C 1
ATOM 2161 O O . LEU B 1 68 ? -3.795 3.387 3.449 1 98.69 68 LEU B O 1
ATOM 2165 N N . ASN B 1 69 ? -1.757 4.223 3.865 1 98.75 69 ASN B N 1
ATOM 2166 C CA . ASN B 1 69 ? -2.215 5.027 4.992 1 98.75 69 ASN B CA 1
ATOM 2167 C C . ASN B 1 69 ? -3.23 6.078 4.551 1 98.75 69 ASN B C 1
ATOM 2169 O O . ASN B 1 69 ? -4.211 6.328 5.25 1 98.75 69 ASN B O 1
ATOM 2173 N N . ALA B 1 70 ? -2.982 6.656 3.42 1 98.81 70 ALA B N 1
ATOM 2174 C CA . ALA B 1 70 ? -3.902 7.652 2.879 1 98.81 70 ALA B CA 1
ATOM 2175 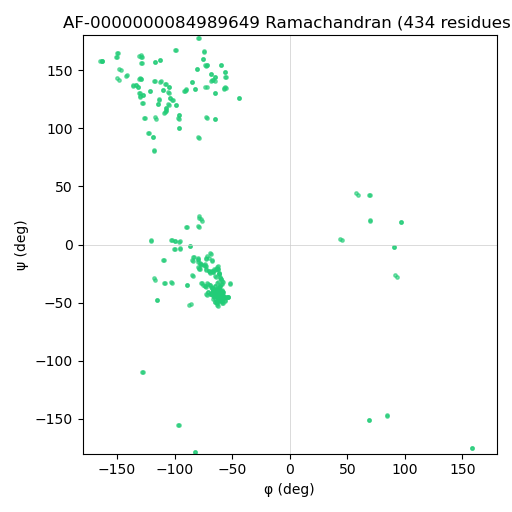C C . ALA B 1 70 ? -5.281 7.043 2.623 1 98.81 70 ALA B C 1
ATOM 2177 O O . ALA B 1 70 ? -6.305 7.676 2.895 1 98.81 70 ALA B O 1
ATOM 2178 N N . TRP B 1 71 ? -5.324 5.844 2.113 1 98.5 71 TRP B N 1
ATOM 2179 C CA . TRP B 1 71 ? -6.59 5.152 1.888 1 98.5 71 TRP B CA 1
ATOM 2180 C C . TRP B 1 71 ? -7.359 4.984 3.193 1 98.5 71 TRP B C 1
ATOM 2182 O O . TRP B 1 71 ? -8.578 5.16 3.23 1 98.5 71 TRP B O 1
ATOM 2192 N N . LEU B 1 72 ? -6.656 4.598 4.223 1 98.25 72 LEU B N 1
ATOM 2193 C CA . LEU B 1 72 ? -7.293 4.422 5.523 1 98.25 72 LEU B CA 1
ATOM 2194 C C . LEU B 1 72 ? -7.922 5.727 6.004 1 98.25 72 LEU B C 1
ATOM 2196 O O . LEU B 1 72 ? -9.039 5.727 6.512 1 98.25 72 LEU B O 1
ATOM 2200 N N . LEU B 1 73 ? -7.207 6.812 5.816 1 98.56 73 LEU B N 1
ATOM 2201 C CA . LEU B 1 73 ? -7.727 8.109 6.242 1 98.56 73 LEU B CA 1
ATOM 2202 C C . LEU B 1 73 ? -8.914 8.523 5.383 1 98.56 73 LEU B C 1
ATOM 2204 O O . LEU B 1 73 ? -9.883 9.086 5.895 1 98.56 73 LEU B O 1
ATOM 2208 N N . VAL B 1 74 ? -8.828 8.328 4.062 1 98.31 74 VAL B N 1
ATOM 2209 C CA . VAL B 1 74 ? -9.945 8.625 3.176 1 98.31 74 VAL B CA 1
ATOM 2210 C C . VAL B 1 74 ? -11.195 7.895 3.66 1 98.31 74 VAL B C 1
ATOM 2212 O O . VAL B 1 74 ? -12.273 8.484 3.738 1 98.31 74 VAL B O 1
ATOM 2215 N N . ALA B 1 75 ? -11.008 6.637 4.004 1 97.06 75 ALA B N 1
ATOM 2216 C CA . ALA B 1 75 ? -12.125 5.836 4.504 1 97.06 75 ALA B CA 1
ATOM 2217 C C . ALA B 1 75 ? -12.703 6.438 5.785 1 97.06 75 ALA B C 1
ATOM 2219 O O . ALA B 1 75 ? -13.914 6.398 6.004 1 97.06 75 ALA B O 1
ATOM 2220 N N . ALA B 1 76 ? -11.883 6.984 6.594 1 97.06 76 ALA B N 1
ATOM 2221 C CA . ALA B 1 76 ? -12.281 7.523 7.891 1 97.06 76 ALA B CA 1
ATOM 2222 C C . ALA B 1 76 ? -12.992 8.867 7.73 1 97.06 76 ALA B C 1
ATOM 2224 O O . ALA B 1 76 ? -13.875 9.211 8.523 1 97.06 76 ALA B O 1
ATOM 2225 N N . LEU B 1 77 ? -12.633 9.711 6.742 1 96.5 77 LEU B N 1
ATOM 2226 C CA . LEU B 1 77 ? -13.133 11.07 6.574 1 96.5 77 LEU B CA 1
ATOM 2227 C C . LEU B 1 77 ? -14.531 11.07 5.961 1 96.5 77 LEU B C 1
ATOM 2229 O O . LEU B 1 77 ? -15.273 12.039 6.102 1 96.5 77 LEU B O 1
ATOM 2233 N N . GLY B 1 78 ? -14.914 10.031 5.301 1 85.62 78 GLY B N 1
ATOM 2234 C CA . GLY B 1 78 ? -16.281 9.953 4.789 1 85.62 78 GLY B CA 1
ATOM 2235 C C . GLY B 1 78 ? -16.453 10.641 3.451 1 85.62 78 GLY B C 1
ATOM 2236 O O . GLY B 1 78 ? -15.531 10.672 2.635 1 85.62 78 GLY B O 1
ATOM 2237 N N . PRO B 1 79 ? -17.625 11.242 3.178 1 85.69 79 PRO B N 1
ATOM 2238 C CA . PRO B 1 79 ? -17.984 11.633 1.813 1 85.69 79 PRO B CA 1
ATOM 2239 C C . PRO B 1 79 ? -17.422 13 1.421 1 85.69 79 PRO B C 1
ATOM 2241 O O . PRO B 1 79 ? -17.391 13.344 0.237 1 85.69 79 PRO B O 1
ATOM 2244 N N . ASP B 1 80 ? -16.938 13.789 2.311 1 87.81 80 ASP B N 1
ATOM 2245 C CA . ASP B 1 80 ? -16.469 15.133 1.967 1 87.81 80 ASP B CA 1
ATOM 2246 C C . ASP B 1 80 ? -14.992 15.125 1.586 1 87.81 80 ASP B C 1
ATOM 2248 O O . ASP B 1 80 ? -14.352 16.172 1.534 1 87.81 80 ASP B O 1
ATOM 2252 N N . VAL B 1 81 ? -14.438 14.102 1.327 1 96.94 81 VAL B N 1
ATOM 2253 C CA . VAL B 1 81 ? -13.047 13.969 0.904 1 96.94 81 VAL B CA 1
ATOM 2254 C C . VAL B 1 81 ? -12.992 13.375 -0.501 1 96.94 81 VAL B C 1
ATOM 2256 O O . VAL B 1 81 ? -13.883 12.617 -0.901 1 96.94 81 VAL B O 1
ATOM 2259 N N . TYR B 1 82 ? -12.016 13.93 -1.341 1 97.75 82 TYR B N 1
ATOM 2260 C CA . TYR B 1 82 ? -11.734 13.258 -2.604 1 97.75 82 TYR B CA 1
ATOM 2261 C C . TYR B 1 82 ? -11.625 11.75 -2.404 1 97.75 82 TYR B C 1
ATOM 2263 O O . TYR B 1 82 ? -10.93 11.281 -1.497 1 97.75 82 TYR B O 1
ATOM 2271 N N . PRO B 1 83 ? -12.375 10.914 -3.131 1 96.69 83 PRO B N 1
ATOM 2272 C CA . PRO B 1 83 ? -12.641 9.523 -2.748 1 96.69 83 PRO B CA 1
ATOM 2273 C C . PRO B 1 83 ? -11.477 8.586 -3.061 1 96.69 83 PRO B C 1
ATOM 2275 O O . PRO B 1 83 ? -11.688 7.434 -3.436 1 96.69 83 PRO B O 1
ATOM 2278 N N . ARG B 1 84 ? -10.32 9.062 -3.135 1 97.69 84 ARG B N 1
ATOM 2279 C CA . ARG B 1 84 ? -9.086 8.305 -3.27 1 97.69 84 ARG B CA 1
ATOM 2280 C C . ARG B 1 84 ? -7.871 9.18 -2.959 1 97.69 84 ARG B C 1
ATOM 2282 O O . ARG B 1 84 ? -7.945 10.406 -3.049 1 97.69 84 ARG B O 1
ATOM 2289 N N . PRO B 1 85 ? -6.734 8.523 -2.592 1 98.5 85 PRO B N 1
ATOM 2290 C CA . PRO B 1 85 ? -5.512 9.32 -2.465 1 98.5 85 PRO B CA 1
ATOM 2291 C C . PRO B 1 85 ? -5.055 9.914 -3.795 1 98.5 85 PRO B C 1
ATOM 2293 O O . PRO B 1 85 ? -5.008 9.211 -4.809 1 98.5 85 PRO B O 1
ATOM 2296 N N . ALA B 1 86 ? -4.793 11.195 -3.775 1 98.5 86 ALA B N 1
ATOM 2297 C CA . ALA B 1 86 ? -4.207 11.812 -4.961 1 98.5 86 ALA B CA 1
ATOM 2298 C C . ALA B 1 86 ? -2.779 11.328 -5.188 1 98.5 86 ALA B C 1
ATOM 2300 O O . ALA B 1 86 ? -2.039 11.086 -4.23 1 98.5 86 ALA B O 1
ATOM 2301 N N . THR B 1 87 ? -2.373 11.211 -6.469 1 97.69 87 THR B N 1
ATOM 2302 C CA . THR B 1 87 ? -1.077 10.617 -6.77 1 97.69 87 THR B CA 1
ATOM 2303 C C . THR B 1 87 ? -0.188 11.602 -7.516 1 97.69 87 THR B C 1
ATOM 2305 O O . THR B 1 87 ? 0.877 11.234 -8.016 1 97.69 87 THR B O 1
ATOM 2308 N N . SER B 1 88 ? -0.623 12.836 -7.719 1 97.56 88 SER B N 1
ATOM 2309 C CA . SER B 1 88 ? 0.149 13.914 -8.32 1 97.56 88 SER B CA 1
ATOM 2310 C C . SER B 1 88 ? -0.291 15.273 -7.789 1 97.56 88 SER B C 1
ATOM 2312 O O . SER B 1 88 ? -1.383 15.406 -7.23 1 97.56 88 SER B O 1
ATOM 2314 N N . LEU B 1 89 ? 0.598 16.25 -7.977 1 97.62 89 LEU B N 1
ATOM 2315 C CA . LEU B 1 89 ? 0.244 17.609 -7.566 1 97.62 89 LEU B CA 1
ATOM 2316 C C . LEU B 1 89 ? -0.95 18.125 -8.359 1 97.62 89 LEU B C 1
ATOM 2318 O O . LEU B 1 89 ? -1.829 18.781 -7.809 1 97.62 89 LEU B O 1
ATOM 2322 N N . GLU B 1 90 ? -0.968 17.797 -9.609 1 97.75 90 GLU B N 1
ATOM 2323 C CA . GLU B 1 90 ? -2.088 18.203 -10.461 1 97.75 90 GLU B CA 1
ATOM 2324 C C . GLU B 1 90 ? -3.402 17.625 -9.938 1 97.75 90 GLU B C 1
ATOM 2326 O O . GLU B 1 90 ? -4.422 18.312 -9.922 1 97.75 90 GLU B O 1
ATOM 2331 N N . GLU B 1 91 ? -3.332 16.391 -9.508 1 98.31 91 GLU B N 1
ATOM 2332 C CA . GLU B 1 91 ? -4.543 15.766 -8.977 1 98.31 91 GLU B CA 1
ATOM 2333 C C . GLU B 1 91 ? -4.977 16.422 -7.672 1 98.31 91 GLU B C 1
ATOM 2335 O O . GLU B 1 91 ? -6.172 16.562 -7.406 1 98.31 91 GLU B O 1
ATOM 2340 N N . VAL B 1 92 ? -4.078 16.797 -6.844 1 98.25 92 VAL B N 1
ATOM 2341 C CA . VAL B 1 92 ? -4.395 17.484 -5.59 1 98.25 92 VAL B CA 1
ATOM 2342 C C . VAL B 1 92 ? -5.164 18.766 -5.887 1 98.25 92 VAL B C 1
ATOM 2344 O O . VAL B 1 92 ? -6.23 19 -5.316 1 98.25 92 VAL B O 1
ATOM 2347 N N . VAL B 1 93 ? -4.633 19.562 -6.797 1 97.69 93 VAL B N 1
ATOM 2348 C CA . VAL B 1 93 ? -5.23 20.859 -7.137 1 97.69 93 VAL B CA 1
ATOM 2349 C C . VAL B 1 93 ? -6.621 20.641 -7.734 1 97.69 93 VAL B C 1
ATOM 2351 O O . VAL B 1 93 ? -7.578 21.312 -7.352 1 97.69 93 VAL B O 1
ATOM 2354 N N . THR B 1 94 ? -6.691 19.641 -8.602 1 97.75 94 THR B N 1
ATOM 2355 C CA . THR B 1 94 ? -7.965 19.344 -9.25 1 97.75 94 THR B CA 1
ATOM 2356 C C . THR B 1 94 ? -8.984 18.844 -8.234 1 97.75 94 THR B C 1
ATOM 2358 O O . THR B 1 94 ? -10.148 19.266 -8.25 1 97.75 94 THR B O 1
ATOM 2361 N N . ALA B 1 95 ? -8.578 17.969 -7.355 1 97.81 95 ALA B N 1
ATOM 2362 C CA . ALA B 1 95 ? -9.453 17.375 -6.348 1 97.81 95 ALA B CA 1
ATOM 2363 C C . ALA B 1 95 ? -10.008 18.453 -5.414 1 97.81 95 ALA B C 1
ATOM 2365 O O . ALA B 1 95 ? -11.18 18.391 -5.02 1 97.81 95 ALA B O 1
ATOM 2366 N N . LEU B 1 96 ? -9.219 19.375 -5.078 1 96.75 96 LEU B N 1
ATOM 2367 C CA . LEU B 1 96 ? -9.633 20.422 -4.148 1 96.75 96 LEU B CA 1
ATOM 2368 C C . LEU B 1 96 ? -10.609 21.391 -4.816 1 96.75 96 LEU B C 1
ATOM 2370 O O . LEU B 1 96 ? -11.258 22.188 -4.137 1 96.75 96 LEU B O 1
ATOM 2374 N N . GLY B 1 97 ? -10.719 21.297 -6.156 1 94.12 97 GLY B N 1
ATOM 2375 C CA . GLY B 1 97 ? -11.758 22.031 -6.859 1 94.12 97 GLY B CA 1
ATOM 2376 C C . GLY B 1 97 ? -13.141 21.438 -6.672 1 94.12 97 GLY B C 1
ATOM 2377 O O . GLY B 1 97 ? -14.148 22.109 -6.898 1 94.12 97 GLY B O 1
ATOM 2378 N N . TYR B 1 98 ? -13.172 20.172 -6.211 1 93.12 98 TYR B N 1
ATOM 2379 C CA . TYR B 1 98 ? -14.438 19.453 -6.121 1 93.12 98 TYR B CA 1
ATOM 2380 C C . TYR B 1 98 ? -14.766 19.094 -4.676 1 93.12 98 TYR B C 1
ATOM 2382 O O . TYR B 1 98 ? -15.938 18.969 -4.309 1 93.12 98 TYR B O 1
ATOM 2390 N N . LYS B 1 99 ? -13.781 18.891 -3.91 1 96.12 99 LYS B N 1
ATOM 2391 C CA . LYS B 1 99 ? -13.93 18.5 -2.512 1 96.12 99 LYS B CA 1
ATOM 2392 C C . LYS B 1 99 ? -13.117 19.406 -1.594 1 96.12 99 LYS B C 1
ATOM 2394 O O . LYS B 1 99 ? -12.109 19.984 -2.012 1 96.12 99 LYS B O 1
ATOM 2399 N N . ARG B 1 100 ? -13.562 19.438 -0.361 1 95.81 100 ARG B N 1
ATOM 2400 C CA . ARG B 1 100 ? -12.906 20.297 0.616 1 95.81 100 ARG B CA 1
ATOM 2401 C C . ARG B 1 100 ? -11.625 19.656 1.141 1 95.81 100 ARG B C 1
ATOM 2403 O O . ARG B 1 100 ? -10.766 20.344 1.706 1 95.81 100 ARG B O 1
ATOM 2410 N N . ARG B 1 101 ? -11.539 18.359 0.967 1 98.38 101 ARG B N 1
ATOM 2411 C CA . ARG B 1 101 ? -10.406 17.625 1.535 1 98.38 101 ARG B CA 1
ATOM 2412 C C . ARG B 1 101 ? -9.836 16.625 0.536 1 98.38 101 ARG B C 1
ATOM 2414 O O . ARG B 1 101 ? -10.594 15.977 -0.191 1 98.38 101 ARG B O 1
ATOM 2421 N N . VAL B 1 102 ? -8.562 16.609 0.479 1 98.75 102 VAL B N 1
ATOM 2422 C CA . VAL B 1 102 ? -7.852 15.617 -0.325 1 98.75 102 VAL B CA 1
ATOM 2423 C C . VAL B 1 102 ? -6.711 15.008 0.49 1 98.75 102 VAL B C 1
ATOM 2425 O O . VAL B 1 102 ? -6.055 15.711 1.264 1 98.75 102 VAL B O 1
ATOM 2428 N N . VAL B 1 103 ? -6.574 13.695 0.387 1 98.88 103 VAL B N 1
ATOM 2429 C CA . VAL B 1 103 ? -5.496 12.984 1.072 1 98.88 103 VAL B CA 1
ATOM 2430 C C . VAL B 1 103 ? -4.457 12.523 0.056 1 98.88 103 VAL B C 1
ATOM 2432 O O . VAL B 1 103 ? -4.805 12.094 -1.047 1 98.88 103 VAL B O 1
ATOM 2435 N N . VAL B 1 104 ? -3.186 12.695 0.479 1 98.38 104 VAL B N 1
ATOM 2436 C CA . VAL B 1 104 ? -2.055 12.398 -0.395 1 98.38 104 VAL B CA 1
ATOM 2437 C C . VAL B 1 104 ? -1.03 11.547 0.354 1 98.38 104 VAL B C 1
ATOM 2439 O O . VAL B 1 104 ? -0.778 11.773 1.54 1 98.38 104 VAL B O 1
ATOM 2442 N N . GLY B 1 105 ? -0.549 10.516 -0.342 1 97.19 105 GLY B N 1
ATOM 2443 C CA . GLY B 1 105 ? 0.674 9.859 0.093 1 97.19 105 GLY B CA 1
ATOM 2444 C C . GLY B 1 105 ? 1.91 10.367 -0.628 1 97.19 105 GLY B C 1
ATOM 2445 O O . GLY B 1 105 ? 1.98 11.531 -1.005 1 97.19 105 GLY B O 1
ATOM 2446 N N . GLY B 1 106 ? 2.947 9.555 -0.706 1 95.62 106 GLY B N 1
ATOM 2447 C CA . GLY B 1 106 ? 4.109 9.914 -1.502 1 95.62 106 GLY B CA 1
ATOM 2448 C C . GLY B 1 106 ? 3.787 10.125 -2.969 1 95.62 106 GLY B C 1
ATOM 2449 O O . GLY B 1 106 ? 2.814 9.57 -3.48 1 95.62 106 GLY B O 1
ATOM 2450 N N . LEU B 1 107 ? 4.598 10.93 -3.645 1 96 107 LEU B N 1
ATOM 2451 C CA . LEU B 1 107 ? 4.297 11.266 -5.031 1 96 107 LEU B CA 1
ATOM 2452 C C . LEU B 1 107 ? 5.363 10.711 -5.969 1 96 107 LEU B C 1
ATOM 2454 O O . LEU B 1 107 ? 5.039 10.109 -6.992 1 96 107 LEU B O 1
ATOM 2458 N N . GLN B 1 108 ? 6.629 10.953 -5.609 1 92.88 108 GLN B N 1
ATOM 2459 C CA . GLN B 1 108 ? 7.68 10.5 -6.512 1 92.88 108 GLN B CA 1
ATOM 2460 C C . GLN B 1 108 ? 8.93 10.078 -5.738 1 92.88 108 GLN B C 1
ATOM 2462 O O . GLN B 1 108 ? 9.195 10.602 -4.656 1 92.88 108 GLN B O 1
ATOM 2467 N N . PRO B 1 109 ? 9.727 9.07 -6.336 1 93.31 109 PRO B N 1
ATOM 2468 C CA . PRO B 1 109 ? 10.969 8.656 -5.688 1 93.31 109 PRO B CA 1
ATOM 2469 C C . PRO B 1 109 ? 11.93 9.82 -5.449 1 93.31 109 PRO B C 1
ATOM 2471 O O . PRO B 1 109 ? 11.953 10.773 -6.23 1 93.31 109 PRO B O 1
ATOM 2474 N N . GLY B 1 110 ? 12.711 9.75 -4.402 1 89.38 110 GLY B N 1
ATOM 2475 C CA . GLY B 1 110 ? 13.703 10.773 -4.117 1 89.38 110 GLY B CA 1
ATOM 2476 C C . GLY B 1 110 ? 13.172 11.891 -3.238 1 89.38 110 GLY B C 1
ATOM 2477 O O . GLY B 1 110 ? 13.914 12.812 -2.889 1 89.38 110 GLY B O 1
ATOM 2478 N N . GLN B 1 111 ? 11.867 11.805 -2.891 1 90 111 GLN B N 1
ATOM 2479 C CA . GLN B 1 111 ? 11.234 12.836 -2.08 1 90 111 GLN B CA 1
ATOM 2480 C C . GLN B 1 111 ? 10.664 12.25 -0.791 1 90 111 GLN B C 1
ATOM 2482 O O . GLN B 1 111 ? 10.008 11.211 -0.814 1 90 111 GLN B O 1
ATOM 2487 N N . SER B 1 112 ? 10.961 12.898 0.34 1 91.88 112 SER B N 1
ATOM 2488 C CA . SER B 1 112 ? 10.289 12.531 1.579 1 91.88 112 SER B CA 1
ATOM 2489 C C . SER B 1 112 ? 8.852 13.031 1.599 1 91.88 112 SER B C 1
ATOM 2491 O O . SER B 1 112 ? 8.469 13.875 0.783 1 91.88 112 SER B O 1
ATOM 2493 N N . THR B 1 113 ? 8.117 12.477 2.555 1 95.12 113 THR B N 1
ATOM 2494 C CA . THR B 1 113 ? 6.742 12.945 2.666 1 95.12 113 THR B CA 1
ATOM 2495 C C . THR B 1 113 ? 6.703 14.383 3.189 1 95.12 113 THR B C 1
ATOM 2497 O O . THR B 1 113 ? 5.719 15.094 2.988 1 95.12 113 THR B O 1
ATOM 2500 N N . ALA B 1 114 ? 7.754 14.875 3.906 1 94.56 114 ALA B N 1
ATOM 2501 C CA . ALA B 1 114 ? 7.852 16.281 4.277 1 94.56 114 ALA B CA 1
ATOM 2502 C C . ALA B 1 114 ? 7.977 17.172 3.045 1 94.56 114 ALA B C 1
ATOM 2504 O O . ALA B 1 114 ? 7.367 18.234 2.975 1 94.56 114 ALA B O 1
ATOM 2505 N N . THR B 1 115 ? 8.805 16.688 2.125 1 94.56 115 THR B N 1
ATOM 2506 C CA . THR B 1 115 ? 8.945 17.422 0.871 1 94.56 115 THR B CA 1
ATOM 2507 C C . THR B 1 115 ? 7.633 17.406 0.095 1 94.56 115 THR B C 1
ATOM 2509 O O . THR B 1 115 ? 7.227 18.438 -0.447 1 94.56 115 THR B O 1
ATOM 2512 N N . VAL B 1 116 ? 6.98 16.266 0.056 1 97.38 116 VAL B N 1
ATOM 2513 C CA . VAL B 1 116 ? 5.672 16.188 -0.588 1 97.38 116 VAL B CA 1
ATOM 2514 C C . VAL B 1 116 ? 4.727 17.203 0.046 1 97.38 116 VAL B C 1
ATOM 2516 O O . VAL B 1 116 ? 4.027 17.938 -0.659 1 97.38 116 VAL B O 1
ATOM 2519 N N . ALA B 1 117 ? 4.719 17.281 1.38 1 98.25 117 ALA B N 1
ATOM 2520 C CA . ALA B 1 117 ? 3.846 18.203 2.102 1 98.25 117 ALA B CA 1
ATOM 2521 C C . ALA B 1 117 ? 4.141 19.641 1.72 1 98.25 117 ALA B C 1
ATOM 2523 O O . ALA B 1 117 ? 3.219 20.438 1.488 1 98.25 117 ALA B O 1
ATOM 2524 N N . ALA B 1 118 ? 5.402 19.969 1.643 1 97.38 118 ALA B N 1
ATOM 2525 C CA . ALA B 1 118 ? 5.797 21.328 1.266 1 97.38 118 ALA B CA 1
ATOM 2526 C C . ALA B 1 118 ? 5.363 21.641 -0.162 1 97.38 118 ALA B C 1
ATOM 2528 O O . ALA B 1 118 ? 4.84 22.734 -0.429 1 97.38 118 ALA B O 1
ATOM 2529 N N . LEU B 1 119 ? 5.578 20.719 -1.062 1 98.06 119 LEU B N 1
ATOM 2530 C CA . LEU B 1 119 ? 5.215 20.906 -2.461 1 98.06 119 LEU B CA 1
ATOM 2531 C C . LEU B 1 119 ? 3.703 21.031 -2.617 1 98.06 119 LEU B C 1
ATOM 2533 O O . LEU B 1 119 ? 3.219 21.844 -3.412 1 98.06 119 LEU B O 1
ATOM 2537 N N . VAL B 1 120 ? 2.992 20.219 -1.884 1 98.69 120 VAL B N 1
ATOM 2538 C CA . VAL B 1 120 ? 1.536 20.297 -1.904 1 98.69 120 VAL B CA 1
ATOM 2539 C C . VAL B 1 120 ? 1.085 21.656 -1.364 1 98.69 120 VAL B C 1
ATOM 2541 O O . VAL B 1 120 ? 0.232 22.312 -1.962 1 98.69 120 VAL B O 1
ATOM 2544 N N . ALA B 1 121 ? 1.622 22.062 -0.237 1 98.56 121 ALA B N 1
ATOM 2545 C CA . ALA B 1 121 ? 1.287 23.359 0.338 1 98.56 121 ALA B CA 1
ATOM 2546 C C . ALA B 1 121 ? 1.509 24.484 -0.674 1 98.56 121 ALA B C 1
ATOM 2548 O O . ALA B 1 121 ? 0.663 25.375 -0.826 1 98.56 121 ALA B O 1
ATOM 2549 N N . GLU B 1 122 ? 2.619 24.438 -1.351 1 98.19 122 GLU B N 1
ATOM 2550 C CA . GLU B 1 122 ? 2.922 25.438 -2.373 1 98.19 122 GLU B CA 1
ATOM 2551 C C . GLU B 1 122 ? 1.914 25.375 -3.516 1 98.19 122 GLU B C 1
ATOM 2553 O O . GLU B 1 122 ? 1.375 26.406 -3.928 1 98.19 122 GLU B O 1
ATOM 2558 N N . ALA B 1 123 ? 1.673 24.188 -4.02 1 98.31 123 ALA B N 1
ATOM 2559 C CA . ALA B 1 123 ? 0.818 24 -5.188 1 98.31 123 ALA B CA 1
ATOM 2560 C C . ALA B 1 123 ? -0.585 24.547 -4.938 1 98.31 123 ALA B C 1
ATOM 2562 O O . ALA B 1 123 ? -1.221 25.078 -5.848 1 98.31 123 ALA B O 1
ATOM 2563 N N . VAL B 1 124 ? -1.051 24.438 -3.689 1 97.94 124 VAL B N 1
ATOM 2564 C CA . VAL B 1 124 ? -2.445 24.781 -3.438 1 97.94 124 VAL B CA 1
ATOM 2565 C C . VAL B 1 124 ? -2.529 26.188 -2.842 1 97.94 124 VAL B C 1
ATOM 2567 O O . VAL B 1 124 ? -3.625 26.688 -2.586 1 97.94 124 VAL B O 1
ATOM 2570 N N . GLY B 1 125 ? -1.398 26.766 -2.604 1 97.38 125 GLY B N 1
ATOM 2571 C CA . GLY B 1 125 ? -1.393 28.078 -1.983 1 97.38 125 GLY B CA 1
ATOM 2572 C C . GLY B 1 125 ? -1.855 28.062 -0.539 1 97.38 125 GLY B C 1
ATOM 2573 O O . GLY B 1 125 ? -2.66 28.891 -0.128 1 97.38 125 GLY B O 1
ATOM 2574 N N . ALA B 1 126 ? -1.393 27.062 0.237 1 98.31 126 ALA B N 1
ATOM 2575 C CA . ALA B 1 126 ? -1.778 26.953 1.641 1 98.31 126 ALA B CA 1
ATOM 2576 C C . ALA B 1 126 ? -1.209 28.094 2.465 1 98.31 126 ALA B C 1
ATOM 2578 O O . ALA B 1 126 ? -0.067 28.516 2.256 1 98.31 126 ALA B O 1
ATOM 2579 N N . ARG B 1 127 ? -2 28.562 3.379 1 97.81 127 ARG B N 1
ATOM 2580 C CA . ARG B 1 127 ? -1.525 29.656 4.219 1 97.81 127 ARG B CA 1
ATOM 2581 C C . ARG B 1 127 ? -0.567 29.156 5.293 1 97.81 127 ARG B C 1
ATOM 2583 O O . ARG B 1 127 ? 0.159 29.938 5.906 1 97.81 127 ARG B O 1
ATOM 2590 N N . MET B 1 128 ? -0.555 27.844 5.562 1 98.38 128 MET B N 1
ATOM 2591 C CA . MET B 1 128 ? 0.361 27.219 6.512 1 98.38 128 MET B CA 1
ATOM 2592 C C . MET B 1 128 ? 0.425 25.719 6.301 1 98.38 128 MET B C 1
ATOM 2594 O O . MET B 1 128 ? -0.478 25.125 5.699 1 98.38 128 MET B O 1
ATOM 2598 N N . LEU B 1 129 ? 1.495 25.156 6.758 1 98.38 129 LEU B N 1
ATOM 2599 C CA . LEU B 1 129 ? 1.68 23.719 6.879 1 98.38 129 LEU B CA 1
ATOM 2600 C C . LEU B 1 129 ? 1.775 23.297 8.344 1 98.38 129 LEU B C 1
ATOM 2602 O O . LEU B 1 129 ? 2.535 23.891 9.117 1 98.38 129 LEU B O 1
ATOM 2606 N N . ILE B 1 130 ? 0.938 22.375 8.727 1 98.44 130 ILE B N 1
ATOM 2607 C CA . ILE B 1 130 ? 1.025 21.828 10.07 1 98.44 130 ILE B CA 1
ATOM 2608 C C . ILE B 1 130 ? 1.542 20.391 10.008 1 98.44 130 ILE B C 1
ATOM 2610 O O . ILE B 1 130 ? 0.877 19.516 9.453 1 98.44 130 ILE B O 1
ATOM 2614 N N . ASN B 1 131 ? 2.705 20.219 10.531 1 97.44 131 ASN B N 1
ATOM 2615 C CA . ASN B 1 131 ? 3.34 18.906 10.562 1 97.44 131 ASN B CA 1
ATOM 2616 C C . ASN B 1 131 ? 3.1 18.203 11.898 1 97.44 131 ASN B C 1
ATOM 2618 O O . ASN B 1 131 ? 3.732 18.531 12.906 1 97.44 131 ASN B O 1
ATOM 2622 N N . CYS B 1 132 ? 2.133 17.266 11.906 1 97.62 132 CYS B N 1
ATOM 2623 C CA . CYS B 1 132 ? 1.926 16.406 13.062 1 97.62 132 CYS B CA 1
ATOM 2624 C C . CYS B 1 132 ? 2.951 15.281 13.094 1 97.62 132 CYS B C 1
ATOM 2626 O O . CYS B 1 132 ? 2.691 14.188 12.594 1 97.62 132 CYS B O 1
ATOM 2628 N N . ALA B 1 133 ? 4.047 15.555 13.773 1 94.81 133 ALA B N 1
ATOM 2629 C CA . ALA B 1 133 ? 5.25 14.734 13.703 1 94.81 133 ALA B CA 1
ATOM 2630 C C . ALA B 1 133 ? 5.332 13.781 14.891 1 94.81 133 ALA B C 1
ATOM 2632 O O . ALA B 1 133 ? 4.492 13.828 15.789 1 94.81 133 ALA B O 1
ATOM 2633 N N . ASN B 1 134 ? 6.273 12.789 14.758 1 90.94 134 ASN B N 1
ATOM 2634 C CA . ASN B 1 134 ? 6.539 11.883 15.867 1 90.94 134 ASN B CA 1
ATOM 2635 C C . ASN B 1 134 ? 7.445 12.531 16.922 1 90.94 134 ASN B C 1
ATOM 2637 O O . ASN B 1 134 ? 8.125 11.828 17.672 1 90.94 134 ASN B O 1
ATOM 2641 N N . ILE B 1 135 ? 7.613 13.852 16.875 1 89.31 135 ILE B N 1
ATOM 2642 C CA . ILE B 1 135 ? 8.328 14.672 17.859 1 89.31 135 ILE B CA 1
ATOM 2643 C C . ILE B 1 135 ? 7.449 15.852 18.281 1 89.31 135 ILE B C 1
ATOM 2645 O O . ILE B 1 135 ? 6.5 16.203 17.578 1 89.31 135 ILE B O 1
ATOM 2649 N N . ASP B 1 136 ? 7.824 16.453 19.391 1 91.94 136 ASP B N 1
ATOM 2650 C CA . ASP B 1 136 ? 6.93 17.484 19.922 1 91.94 136 ASP B CA 1
ATOM 2651 C C . ASP B 1 136 ? 7.422 18.875 19.547 1 91.94 136 ASP B C 1
ATOM 2653 O O . ASP B 1 136 ? 6.82 19.875 19.938 1 91.94 136 ASP B O 1
ATOM 2657 N N . GLY B 1 137 ? 8.484 18.969 18.797 1 92 137 GLY B N 1
ATOM 2658 C CA . GLY B 1 137 ? 9.008 20.25 18.359 1 92 137 GLY B CA 1
ATOM 2659 C C . GLY B 1 137 ? 10.477 20.188 17.969 1 92 137 GLY B C 1
ATOM 2660 O O . GLY B 1 137 ? 11.047 19.109 17.844 1 92 137 GLY B O 1
ATOM 2661 N N . VAL B 1 138 ? 11.023 21.328 17.672 1 90.81 138 VAL B N 1
ATOM 2662 C CA . VAL B 1 138 ? 12.43 21.469 17.328 1 90.81 138 VAL B CA 1
ATOM 2663 C C . VAL B 1 138 ? 13.25 21.734 18.578 1 90.81 138 VAL B C 1
ATOM 2665 O O . VAL B 1 138 ? 12.844 22.531 19.438 1 90.81 138 VAL B O 1
ATOM 2668 N N . TYR B 1 139 ? 14.32 21.016 18.672 1 90.38 139 TYR B N 1
ATOM 2669 C CA . TYR B 1 139 ? 15.211 21.203 19.812 1 90.38 139 TYR B CA 1
ATOM 2670 C C . TYR B 1 139 ? 16.594 21.688 19.359 1 90.38 139 TYR B C 1
ATOM 2672 O O . TYR B 1 139 ? 16.984 21.453 18.203 1 90.38 139 TYR B O 1
ATOM 2680 N N . ASP B 1 140 ? 17.25 22.297 20.25 1 87.12 140 ASP B N 1
ATOM 2681 C CA . ASP B 1 140 ? 18.578 22.812 19.922 1 87.12 140 ASP B CA 1
ATOM 2682 C C . ASP B 1 140 ? 19.609 21.688 19.984 1 87.12 140 ASP B C 1
ATOM 2684 O O . ASP B 1 140 ? 20.75 21.875 19.531 1 87.12 140 ASP B O 1
ATOM 2688 N N . ASP B 1 141 ? 19.141 20.594 20.625 1 83.06 141 ASP B N 1
ATOM 2689 C CA . ASP B 1 141 ? 19.969 19.375 20.688 1 83.06 141 ASP B CA 1
ATOM 2690 C C . ASP B 1 141 ? 19.078 18.125 20.734 1 83.06 141 ASP B C 1
ATOM 2692 O O . ASP B 1 141 ? 17.859 18.234 20.859 1 83.06 141 ASP B O 1
ATOM 2696 N N . ASP B 1 142 ? 19.781 17.031 20.469 1 78.88 142 ASP B N 1
ATOM 2697 C CA . ASP B 1 142 ? 19.031 15.789 20.531 1 78.88 142 ASP B CA 1
ATOM 2698 C C . ASP B 1 142 ? 18.531 15.508 21.953 1 78.88 142 ASP B C 1
ATOM 2700 O O . ASP B 1 142 ? 19.312 15.094 22.812 1 78.88 142 ASP B O 1
ATOM 2704 N N . PRO B 1 143 ? 17.281 15.656 22.125 1 82.94 143 PRO B N 1
ATOM 2705 C CA . PRO B 1 143 ? 16.75 15.5 23.469 1 82.94 143 PRO B CA 1
ATOM 2706 C C . PRO B 1 143 ? 16.859 14.062 23.984 1 82.94 143 PRO B C 1
ATOM 2708 O O . PRO B 1 143 ? 16.781 13.828 25.203 1 82.94 143 PRO B O 1
ATOM 2711 N N . SER B 1 144 ? 16.953 13.102 23.047 1 79.94 144 SER B N 1
ATOM 2712 C CA . SER B 1 144 ? 17.109 11.711 23.469 1 79.94 144 SER B CA 1
ATOM 2713 C C . SER B 1 144 ? 18.516 11.453 24.016 1 79.94 144 SER B C 1
ATOM 2715 O O . SER B 1 144 ? 18.719 10.508 24.781 1 79.94 144 SER B O 1
ATOM 2717 N N . LYS B 1 145 ? 19.406 12.219 23.672 1 82.88 145 LYS B N 1
ATOM 2718 C CA . LYS B 1 145 ? 20.797 12.039 24.078 1 82.88 145 LYS B CA 1
ATOM 2719 C C . LYS B 1 145 ? 21.219 13.086 25.094 1 82.88 145 LYS B C 1
ATOM 2721 O O . LYS B 1 145 ? 22.094 12.836 25.922 1 82.88 145 LYS B O 1
ATOM 2726 N N . ASN B 1 146 ? 20.688 14.266 25 1 86.44 146 ASN B N 1
ATOM 2727 C CA . ASN B 1 146 ? 21.031 15.391 25.859 1 86.44 146 ASN B CA 1
ATOM 2728 C C . ASN B 1 146 ? 19.844 15.836 26.703 1 86.44 146 ASN B C 1
ATOM 2730 O O . ASN B 1 146 ? 18.922 16.484 26.188 1 86.44 146 ASN B O 1
ATOM 2734 N N . PRO B 1 147 ? 19.906 15.578 27.906 1 88.31 147 PRO B N 1
ATOM 2735 C CA . PRO B 1 147 ? 18.781 15.938 28.781 1 88.31 147 PRO B CA 1
ATOM 2736 C C . PRO B 1 147 ? 18.609 17.453 28.922 1 88.31 147 PRO B C 1
ATOM 2738 O O . PRO B 1 147 ? 17.547 17.906 29.375 1 88.31 147 PRO B O 1
ATOM 2741 N N . ASN B 1 148 ? 19.594 18.203 28.5 1 90.94 148 ASN B N 1
ATOM 2742 C CA . ASN B 1 148 ? 19.531 19.656 28.625 1 90.94 148 ASN B CA 1
ATOM 2743 C C . ASN B 1 148 ? 19.031 20.297 27.344 1 90.94 148 ASN B C 1
ATOM 2745 O O . ASN B 1 148 ? 19.016 21.531 27.219 1 90.94 148 ASN B O 1
ATOM 2749 N N . ALA B 1 149 ? 18.719 19.469 26.406 1 90.38 149 ALA B N 1
ATOM 2750 C CA . ALA B 1 149 ? 18.203 20 25.141 1 90.38 149 ALA B CA 1
ATOM 2751 C C . ALA B 1 149 ? 16.969 20.875 25.375 1 90.38 149 ALA B C 1
ATOM 2753 O O . ALA B 1 149 ? 16.109 20.531 26.172 1 90.38 149 ALA B O 1
ATOM 2754 N N . ARG B 1 150 ? 16.859 22.031 24.75 1 92.69 150 ARG B N 1
ATOM 2755 C CA . ARG B 1 150 ? 15.75 22.953 24.906 1 92.69 150 ARG B CA 1
ATOM 2756 C C . ARG B 1 150 ? 14.93 23.047 23.625 1 92.69 150 ARG B C 1
ATOM 2758 O O . ARG B 1 150 ? 15.5 23.109 22.531 1 92.69 150 ARG B O 1
ATOM 2765 N N . LYS B 1 151 ? 13.656 23.094 23.797 1 93.62 151 LYS B N 1
ATOM 2766 C CA . LYS B 1 151 ? 12.75 23.25 22.672 1 93.62 151 LYS B CA 1
ATOM 2767 C C . LYS B 1 151 ? 12.812 24.656 22.109 1 93.62 151 LYS B C 1
ATOM 2769 O O . LYS B 1 151 ? 12.836 25.641 22.875 1 93.62 151 LYS B O 1
ATOM 2774 N N . ILE B 1 152 ? 12.867 24.812 20.859 1 94.38 152 ILE B N 1
ATOM 2775 C CA . ILE B 1 152 ? 12.875 26.094 20.172 1 94.38 152 ILE B CA 1
ATOM 2776 C C . ILE B 1 152 ? 11.469 26.438 19.703 1 94.38 152 ILE B C 1
ATOM 2778 O O . ILE B 1 152 ? 10.953 25.828 18.766 1 94.38 152 ILE B O 1
ATOM 2782 N N . PRO B 1 153 ? 10.812 27.438 20.344 1 96.5 153 PRO B N 1
ATOM 2783 C CA . PRO B 1 153 ? 9.414 27.719 20.016 1 96.5 153 PRO B CA 1
ATOM 2784 C C . PRO B 1 153 ? 9.25 28.297 18.609 1 96.5 153 PRO B C 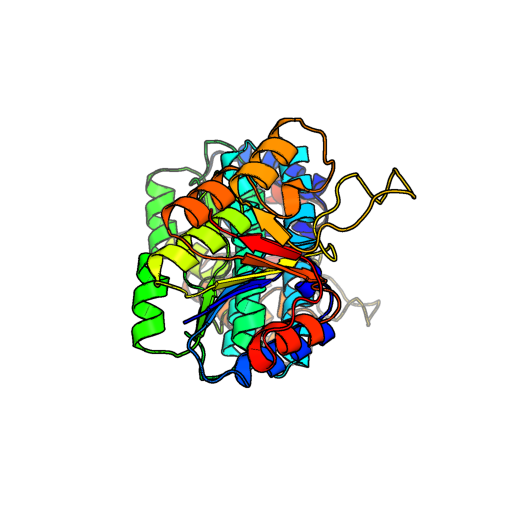1
ATOM 2786 O O . PRO B 1 153 ? 8.273 27.984 17.922 1 96.5 153 PRO B O 1
ATOM 2789 N N . ILE B 1 154 ? 10.164 29.203 18.266 1 97.5 154 ILE B N 1
ATOM 2790 C CA . ILE B 1 154 ? 10.109 29.828 16.938 1 97.5 154 ILE B CA 1
ATOM 2791 C C . ILE B 1 154 ? 11.492 29.766 16.297 1 97.5 154 ILE B C 1
ATOM 2793 O O . ILE B 1 154 ? 12.5 30.094 16.922 1 97.5 154 ILE B O 1
ATOM 2797 N N . VAL B 1 155 ? 11.555 29.297 15.047 1 95.31 155 VAL B N 1
ATOM 2798 C CA . VAL B 1 155 ? 12.812 29.188 14.312 1 95.31 155 VAL B CA 1
ATOM 2799 C C . VAL B 1 155 ? 12.594 29.547 12.852 1 95.31 155 VAL B C 1
ATOM 2801 O O . VAL B 1 155 ? 11.508 29.312 12.305 1 95.31 155 VAL B O 1
ATOM 2804 N N . LYS B 1 156 ? 13.57 30.172 12.219 1 95.94 156 LYS B N 1
ATOM 2805 C CA . LYS B 1 156 ? 13.492 30.438 10.781 1 95.94 156 LYS B CA 1
ATOM 2806 C C . LYS B 1 156 ? 13.875 29.203 9.977 1 95.94 156 LYS B C 1
ATOM 2808 O O . LYS B 1 156 ? 14.727 28.422 10.398 1 95.94 156 LYS B O 1
ATOM 2813 N N . ALA B 1 157 ? 13.297 29.109 8.805 1 94.06 157 ALA B N 1
ATOM 2814 C CA . ALA B 1 157 ? 13.555 27.969 7.938 1 94.06 157 ALA B CA 1
ATOM 2815 C C . ALA B 1 157 ? 15.039 27.844 7.605 1 94.06 157 ALA B C 1
ATOM 2817 O O . ALA B 1 157 ? 15.594 26.75 7.582 1 94.06 157 ALA B O 1
ATOM 2818 N N . SER B 1 158 ? 15.672 28.984 7.391 1 90.75 158 SER B N 1
ATOM 2819 C CA . SER B 1 158 ? 17.094 28.984 7.059 1 90.75 158 SER B CA 1
ATOM 2820 C C . SER B 1 158 ? 17.938 28.484 8.227 1 90.75 158 SER B C 1
ATOM 2822 O O . SER B 1 158 ? 18.906 27.766 8.023 1 90.75 158 SER B O 1
ATOM 2824 N N . GLN B 1 159 ? 17.578 28.891 9.367 1 90.25 159 GLN B N 1
ATOM 2825 C CA . GLN B 1 159 ? 18.281 28.453 10.562 1 90.25 159 GLN B CA 1
ATOM 2826 C C . GLN B 1 159 ? 18.109 26.938 10.781 1 90.25 159 GLN B C 1
ATOM 2828 O O . GLN B 1 159 ? 19.078 26.25 11.094 1 90.25 159 GLN B O 1
ATOM 2833 N N . LEU B 1 160 ? 16.859 26.531 10.656 1 90.31 160 LEU B N 1
ATOM 2834 C CA . LEU B 1 160 ? 16.594 25.109 10.82 1 90.31 160 LEU B CA 1
ATOM 2835 C C . LEU B 1 160 ? 17.344 24.281 9.781 1 90.31 160 LEU B C 1
ATOM 2837 O O . LEU B 1 160 ? 17.906 23.234 10.109 1 90.31 160 LEU B O 1
ATOM 2841 N N . ALA B 1 161 ? 17.375 24.719 8.555 1 88.5 161 ALA B N 1
ATOM 2842 C CA . ALA B 1 161 ? 18.109 24.031 7.492 1 88.5 161 ALA B CA 1
ATOM 2843 C C . ALA B 1 161 ? 19.594 23.922 7.84 1 88.5 161 ALA B C 1
ATOM 2845 O O . ALA B 1 161 ? 20.203 22.875 7.598 1 88.5 161 ALA B O 1
ATOM 2846 N N . ALA B 1 162 ? 20.156 24.938 8.359 1 86.5 162 ALA B N 1
ATOM 2847 C CA . ALA B 1 162 ? 21.562 24.938 8.766 1 86.5 162 ALA B CA 1
ATOM 2848 C C . ALA B 1 162 ? 21.812 23.922 9.875 1 86.5 162 ALA B C 1
ATOM 2850 O O . ALA B 1 162 ? 22.844 23.234 9.875 1 86.5 162 ALA B O 1
ATOM 2851 N N . MET B 1 163 ? 20.891 23.859 10.773 1 83.75 163 MET B N 1
ATOM 2852 C CA . MET B 1 163 ? 20.984 22.891 11.867 1 83.75 163 MET B CA 1
ATOM 2853 C C . MET B 1 163 ? 20.953 21.469 11.336 1 83.75 163 MET B C 1
ATOM 2855 O O . MET B 1 163 ? 21.703 20.609 11.82 1 83.75 163 MET B O 1
ATOM 2859 N N . LEU B 1 164 ? 20.109 21.234 10.391 1 81.12 164 LEU B N 1
ATOM 2860 C CA . LEU B 1 164 ? 19.953 19.906 9.812 1 81.12 164 LEU B CA 1
ATOM 2861 C C . LEU B 1 164 ? 21.219 19.5 9.047 1 81.12 164 LEU B C 1
ATOM 2863 O O . LEU B 1 164 ? 21.594 18.328 9.039 1 81.12 164 LEU B O 1
ATOM 2867 N N . ARG B 1 165 ? 21.859 20.359 8.352 1 75.81 165 ARG B N 1
ATOM 2868 C CA . ARG B 1 165 ? 23.062 20.109 7.578 1 75.81 165 ARG B CA 1
ATOM 2869 C C . ARG B 1 165 ? 24.234 19.75 8.484 1 75.81 165 ARG B C 1
ATOM 2871 O O . ARG B 1 165 ? 25.094 18.938 8.125 1 75.81 165 ARG B O 1
ATOM 2878 N N . SER B 1 166 ? 24.312 20.344 9.477 1 68.12 166 SER B N 1
ATOM 2879 C CA . SER B 1 166 ? 25.453 20.188 10.359 1 68.12 166 SER B CA 1
ATOM 2880 C C . SER B 1 166 ? 25.391 18.891 11.148 1 68.12 166 SER B C 1
ATOM 2882 O O . SER B 1 166 ? 26.328 18.547 11.875 1 68.12 166 SER B O 1
ATOM 2884 N N . ASN B 1 167 ? 24.609 17.875 10.688 1 59.22 167 ASN B N 1
ATOM 2885 C CA . ASN B 1 167 ? 24.406 16.609 11.367 1 59.22 167 ASN B CA 1
ATOM 2886 C C . ASN B 1 167 ? 24.125 16.812 12.852 1 59.22 167 ASN B C 1
ATOM 2888 O O . ASN B 1 167 ? 24.328 15.891 13.656 1 59.22 167 ASN B O 1
ATOM 2892 N N . ALA B 1 168 ? 24.031 17.953 13.234 1 46.16 168 ALA B N 1
ATOM 2893 C CA . ALA B 1 168 ? 23.891 18.219 14.664 1 46.16 168 ALA B CA 1
ATOM 2894 C C . ALA B 1 168 ? 22.578 17.641 15.203 1 46.16 168 ALA B C 1
ATOM 2896 O O . ALA B 1 168 ? 22.422 17.484 16.406 1 46.16 168 ALA B O 1
ATOM 2897 N N . LEU B 1 169 ? 21.594 17.375 14.414 1 47.25 169 LEU B N 1
ATOM 2898 C CA . LEU B 1 169 ? 20.328 16.938 15.008 1 47.25 169 LEU B CA 1
ATOM 2899 C C . LEU B 1 169 ? 19.969 15.539 14.539 1 47.25 169 LEU B C 1
ATOM 2901 O O . LEU B 1 169 ? 19.734 15.32 13.344 1 47.25 169 LEU B O 1
ATOM 2905 N N . PRO B 1 170 ? 20.297 14.508 15.188 1 39.25 170 PRO B N 1
ATOM 2906 C CA . PRO B 1 170 ? 19.859 13.133 14.945 1 39.25 170 PRO B CA 1
ATOM 2907 C C . PRO B 1 170 ? 18.344 12.984 14.977 1 39.25 170 PRO B C 1
ATOM 2909 O O . PRO B 1 170 ? 17.672 13.594 15.82 1 39.25 170 PRO B O 1
ATOM 2912 N N . GLY B 1 171 ? 17.688 12.242 13.992 1 43.19 171 GLY B N 1
ATOM 2913 C CA . GLY B 1 171 ? 16.281 11.93 14.062 1 43.19 171 GLY B CA 1
ATOM 2914 C C . GLY B 1 171 ? 15.398 12.953 13.375 1 43.19 171 GLY B C 1
ATOM 2915 O O . GLY B 1 171 ? 14.195 12.742 13.203 1 43.19 171 GLY B O 1
ATOM 2916 N N . THR B 1 172 ? 16 14.141 13.367 1 46.5 172 THR B N 1
ATOM 2917 C CA . THR B 1 172 ? 15.289 15.297 12.844 1 46.5 172 THR B CA 1
ATOM 2918 C C . THR B 1 172 ? 14.977 15.109 11.359 1 46.5 172 THR B C 1
ATOM 2920 O O . THR B 1 172 ? 14.242 15.914 10.773 1 46.5 172 THR B O 1
ATOM 2923 N N . TYR B 1 173 ? 15.75 14.164 10.719 1 48.53 173 TYR B N 1
ATOM 2924 C CA . TYR B 1 173 ? 15.617 14 9.281 1 48.53 173 TYR B CA 1
ATOM 2925 C C . TYR B 1 173 ? 14.203 13.547 8.914 1 48.53 173 T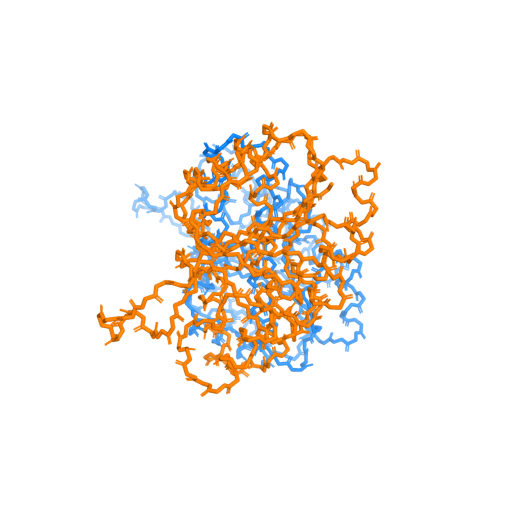YR B C 1
ATOM 2927 O O . TYR B 1 173 ? 13.758 13.75 7.781 1 48.53 173 TYR B O 1
ATOM 2935 N N . GLU B 1 174 ? 13.633 12.992 10.008 1 52.78 174 GLU B N 1
ATOM 2936 C CA . GLU B 1 174 ? 12.281 12.523 9.695 1 52.78 174 GLU B CA 1
ATOM 2937 C C . GLU B 1 174 ? 11.289 13.672 9.664 1 52.78 174 GLU B C 1
ATOM 2939 O O . GLU B 1 174 ? 10.211 13.555 9.07 1 52.78 174 GLU B O 1
ATOM 2944 N N . LEU B 1 175 ? 11.664 14.852 10.234 1 54.12 175 LEU B N 1
ATOM 2945 C CA . LEU B 1 175 ? 10.719 15.953 10.445 1 54.12 175 LEU B CA 1
ATOM 2946 C C . LEU B 1 175 ? 10.656 16.844 9.211 1 54.12 175 LEU B C 1
ATOM 2948 O O . LEU B 1 175 ? 9.57 17.25 8.789 1 54.12 175 LEU B O 1
ATOM 2952 N N . ALA B 1 176 ? 11.758 17.25 8.805 1 70.44 176 ALA B N 1
ATOM 2953 C CA . ALA B 1 176 ? 11.984 18.109 7.641 1 70.44 176 ALA B CA 1
ATOM 2954 C C . ALA B 1 176 ? 13.32 17.797 6.98 1 70.44 176 ALA B C 1
ATOM 2956 O O . ALA B 1 176 ? 14.234 17.266 7.625 1 70.44 176 ALA B O 1
ATOM 2957 N N . ASP B 1 177 ? 13.203 17.875 5.738 1 81.62 177 ASP B N 1
ATOM 2958 C CA . ASP B 1 177 ? 14.477 17.812 5.02 1 81.62 177 ASP B CA 1
ATOM 2959 C C . ASP B 1 177 ? 14.781 19.156 4.344 1 81.62 177 ASP B C 1
ATOM 2961 O O . ASP B 1 177 ? 13.914 20.016 4.246 1 81.62 177 ASP B O 1
ATOM 2965 N N . VAL B 1 178 ? 15.984 19.328 4.086 1 85.25 178 VAL B N 1
ATOM 2966 C CA . VAL B 1 178 ? 16.484 20.609 3.57 1 85.25 178 VAL B CA 1
ATOM 2967 C C . VAL B 1 178 ? 15.648 21.031 2.359 1 85.25 178 VAL B C 1
ATOM 2969 O O . VAL B 1 178 ? 15.352 22.219 2.191 1 85.25 178 VAL B O 1
ATOM 2972 N N . TRP B 1 179 ? 15.211 20.141 1.616 1 88.31 179 TRP B N 1
ATOM 2973 C CA . TRP B 1 179 ? 14.445 20.469 0.421 1 88.31 179 TRP B CA 1
ATOM 2974 C C . TRP B 1 179 ? 13.055 20.984 0.789 1 88.31 179 TRP B C 1
ATOM 2976 O O . TRP B 1 179 ? 12.57 21.953 0.198 1 88.31 179 TRP B O 1
ATOM 2986 N N . SER B 1 180 ? 12.445 20.312 1.73 1 94.38 180 SER B N 1
ATOM 2987 C CA . SER B 1 180 ? 11.133 20.781 2.168 1 94.38 180 SER B CA 1
ATOM 2988 C C . SER B 1 180 ? 11.211 22.203 2.738 1 94.38 180 SER B C 1
ATOM 2990 O O . SER B 1 180 ? 10.344 23.031 2.469 1 94.38 180 SER B O 1
ATOM 2992 N N . LEU B 1 181 ? 12.227 22.484 3.48 1 93.81 181 LEU B N 1
ATOM 2993 C CA . LEU B 1 181 ? 12.391 23.812 4.078 1 93.81 181 LEU B CA 1
ATOM 2994 C C . LEU B 1 181 ? 12.617 24.875 3.004 1 93.81 181 LEU B C 1
ATOM 2996 O O . LEU B 1 181 ? 12.133 26 3.123 1 93.81 181 LEU B O 1
ATOM 3000 N N . GLU B 1 182 ? 13.367 24.531 1.995 1 92.38 182 GLU B N 1
ATOM 3001 C CA . GLU B 1 182 ? 13.594 25.453 0.895 1 92.38 182 GLU B CA 1
ATOM 3002 C C . GLU B 1 182 ? 12.297 25.781 0.166 1 92.38 182 GLU B C 1
ATOM 3004 O O . GLU B 1 182 ? 12.062 26.922 -0.226 1 92.38 182 GLU B O 1
ATOM 3009 N N . VAL B 1 183 ? 11.5 24.812 -0.049 1 95.12 183 VAL B N 1
ATOM 3010 C CA . VAL B 1 183 ? 10.211 25 -0.701 1 95.12 183 VAL B CA 1
ATOM 3011 C C . VAL B 1 183 ? 9.344 25.938 0.137 1 95.12 183 VAL B C 1
ATOM 3013 O O . VAL B 1 183 ? 8.734 26.875 -0.394 1 95.12 183 VAL B O 1
ATOM 3016 N N . LEU B 1 184 ? 9.328 25.719 1.46 1 96.38 184 LEU B N 1
ATOM 3017 C CA . LEU B 1 184 ? 8.516 26.547 2.348 1 96.38 184 LEU B CA 1
ATOM 3018 C C . LEU B 1 184 ? 9.039 27.984 2.385 1 96.38 184 LEU B C 1
ATOM 3020 O O . LEU B 1 184 ? 8.25 28.938 2.375 1 96.38 184 LEU B O 1
ATOM 3024 N N . ARG B 1 185 ? 10.312 28.078 2.383 1 95.62 185 ARG B N 1
ATOM 3025 C CA . ARG B 1 185 ? 10.938 29.406 2.4 1 95.62 185 ARG B CA 1
ATOM 3026 C C . ARG B 1 185 ? 10.586 30.188 1.144 1 95.62 185 ARG B C 1
ATOM 3028 O O . ARG B 1 185 ? 10.094 31.312 1.23 1 95.62 185 ARG B O 1
ATOM 3035 N N . ARG B 1 186 ? 10.812 29.578 -0.019 1 94.75 186 ARG B N 1
ATOM 3036 C CA . ARG B 1 186 ? 10.586 30.281 -1.276 1 94.75 186 ARG B CA 1
ATOM 3037 C C . ARG B 1 186 ? 9.109 30.625 -1.454 1 94.75 186 ARG B C 1
ATOM 3039 O O . ARG B 1 186 ? 8.758 31.609 -2.098 1 94.75 186 ARG B O 1
ATOM 3046 N N . SER B 1 187 ? 8.227 29.844 -0.869 1 97.12 187 SER B N 1
ATOM 3047 C CA . SER B 1 187 ? 6.789 30.031 -1.029 1 97.12 187 SER B CA 1
ATOM 3048 C C . SER B 1 187 ? 6.207 30.859 0.113 1 97.12 187 SER B C 1
ATOM 3050 O O . SER B 1 187 ? 5.008 31.141 0.134 1 97.12 187 SER B O 1
ATOM 3052 N N . LYS B 1 188 ? 7.016 31.234 1.116 1 97.75 188 LYS B N 1
ATOM 3053 C CA . LYS B 1 188 ? 6.633 32.031 2.264 1 97.75 188 LYS B CA 1
ATOM 3054 C C . LYS B 1 188 ? 5.5 31.391 3.051 1 97.75 188 LYS B C 1
ATOM 3056 O O . LYS B 1 188 ? 4.527 32.062 3.418 1 97.75 188 LYS B O 1
ATOM 3061 N N . ILE B 1 189 ? 5.605 30.109 3.258 1 98.25 189 ILE B N 1
ATOM 3062 C CA . ILE B 1 189 ? 4.602 29.344 3.992 1 98.25 189 ILE B CA 1
ATOM 3063 C C . ILE B 1 189 ? 5.152 28.953 5.363 1 98.25 189 ILE B C 1
ATOM 3065 O O . ILE B 1 189 ? 6.164 28.266 5.457 1 98.25 189 ILE B O 1
ATOM 3069 N N . PRO B 1 190 ? 4.531 29.422 6.406 1 98.31 190 PRO B N 1
ATOM 3070 C CA . PRO B 1 190 ? 4.965 28.984 7.734 1 98.31 190 PRO B CA 1
ATOM 3071 C C . PRO B 1 190 ? 4.578 27.531 8.031 1 98.31 190 PRO B C 1
ATOM 3073 O O . PRO B 1 190 ? 3.607 27.031 7.469 1 98.31 190 PRO B O 1
ATOM 3076 N N . MET B 1 191 ? 5.367 26.922 8.922 1 97.69 191 MET B N 1
ATOM 3077 C CA . MET B 1 191 ? 5.094 25.531 9.273 1 97.69 191 MET B CA 1
ATOM 3078 C C . MET B 1 191 ? 5.059 25.359 10.789 1 97.69 191 MET B C 1
ATOM 3080 O O . MET B 1 191 ? 5.973 25.797 11.492 1 97.69 191 MET B O 1
ATOM 3084 N N . TYR B 1 192 ? 4.008 24.781 11.266 1 97.75 192 TYR B N 1
ATOM 3085 C CA . TYR B 1 192 ? 3.941 24.328 12.648 1 97.75 192 TYR B CA 1
ATOM 3086 C C . TYR B 1 192 ? 4.398 22.891 12.766 1 97.75 192 TYR B C 1
ATOM 3088 O O . TYR B 1 192 ? 4.039 22.047 11.938 1 97.75 192 TYR B O 1
ATOM 3096 N N . ILE B 1 193 ? 5.273 22.625 13.719 1 96.38 193 ILE B N 1
ATOM 3097 C CA . ILE B 1 193 ? 5.641 21.266 14.094 1 96.38 193 ILE B CA 1
ATOM 3098 C C . ILE B 1 193 ? 5.027 20.906 15.453 1 96.38 193 ILE B C 1
ATOM 3100 O O . ILE B 1 193 ? 5.34 21.547 16.453 1 96.38 193 ILE B O 1
ATOM 3104 N N . VAL B 1 194 ? 4.137 19.953 15.469 1 96.94 194 VAL B N 1
ATOM 3105 C CA . VAL B 1 194 ? 3.451 19.594 16.703 1 96.94 194 VAL B CA 1
ATOM 3106 C C . VAL B 1 194 ? 3.553 18.078 16.922 1 96.94 194 VAL B C 1
ATOM 3108 O O . VAL B 1 194 ? 3.842 17.328 16 1 96.94 194 VAL B O 1
ATOM 3111 N N . ASP B 1 195 ? 3.324 17.625 18.188 1 96.31 195 ASP B N 1
ATOM 3112 C CA . ASP B 1 195 ? 3.348 16.203 18.531 1 96.31 195 ASP B CA 1
ATOM 3113 C C . ASP B 1 195 ? 2.125 15.484 17.984 1 96.31 195 ASP B C 1
ATOM 3115 O O . ASP B 1 195 ? 1.012 15.656 18.484 1 96.31 195 ASP B O 1
ATOM 3119 N N . GLY B 1 196 ? 2.359 14.641 16.969 1 96.44 196 GLY B N 1
ATOM 3120 C CA . GLY B 1 196 ? 1.277 13.93 16.312 1 96.44 196 GLY B CA 1
ATOM 3121 C C . GLY B 1 196 ? 0.632 12.875 17.188 1 96.44 196 GLY B C 1
ATOM 3122 O O . GLY B 1 196 ? -0.423 12.336 16.844 1 96.44 196 GLY B O 1
ATOM 3123 N N . ARG B 1 197 ? 1.244 12.609 18.422 1 97.06 197 ARG B N 1
ATOM 3124 C CA . ARG B 1 197 ? 0.675 11.641 19.344 1 97.06 197 ARG B CA 1
ATOM 3125 C C . ARG B 1 197 ? -0.491 12.242 20.125 1 97.06 197 ARG B C 1
ATOM 3127 O O . ARG B 1 197 ? -1.266 11.523 20.75 1 97.06 197 ARG B O 1
ATOM 3134 N N . THR B 1 198 ? -0.603 13.484 20.031 1 97.25 198 THR B N 1
ATOM 3135 C CA . THR B 1 198 ? -1.671 14.234 20.672 1 97.25 198 THR B CA 1
ATOM 3136 C C . THR B 1 198 ? -2.477 15.031 19.656 1 97.25 198 THR B C 1
ATOM 3138 O O . THR B 1 198 ? -2.152 16.188 19.359 1 97.25 198 THR B O 1
ATOM 3141 N N . PRO B 1 199 ? -3.6 14.477 19.203 1 97.69 199 PRO B N 1
ATOM 3142 C CA . PRO B 1 199 ? -4.375 15.094 18.125 1 97.69 199 PRO B CA 1
ATOM 3143 C C . PRO B 1 199 ? -4.875 16.5 18.469 1 97.69 199 PRO B C 1
ATOM 3145 O O . PRO B 1 199 ? -5.023 17.344 17.594 1 97.69 199 PRO B O 1
ATOM 3148 N N . ASN B 1 200 ? -5.066 16.703 19.719 1 96.75 200 ASN B N 1
ATOM 3149 C CA . ASN B 1 200 ? -5.578 18 20.172 1 96.75 200 ASN B CA 1
ATOM 3150 C C . ASN B 1 200 ? -4.637 19.141 19.812 1 96.75 200 ASN B C 1
ATOM 3152 O O . ASN B 1 200 ? -5.055 20.297 19.734 1 96.75 200 ASN B O 1
ATOM 3156 N N . HIS B 1 201 ? -3.404 18.875 19.656 1 97.94 201 HIS B N 1
ATOM 3157 C CA . HIS B 1 201 ? -2.453 19.906 19.25 1 97.94 201 HIS B CA 1
ATOM 3158 C C . HIS B 1 201 ? -2.812 20.484 17.875 1 97.94 201 HIS B C 1
ATOM 3160 O O . HIS B 1 201 ? -2.631 21.672 17.641 1 97.94 201 HIS B O 1
ATOM 3166 N N . LEU B 1 202 ? -3.246 19.625 16.984 1 97.75 202 LEU B N 1
ATOM 3167 C CA . LEU B 1 202 ? -3.705 20.094 15.688 1 97.75 202 LEU B CA 1
ATOM 3168 C C . LEU B 1 202 ? -4.871 21.062 15.828 1 97.75 202 LEU B C 1
ATOM 3170 O O . LEU B 1 202 ? -4.898 22.109 15.18 1 97.75 202 LEU B O 1
ATOM 3174 N N . LEU B 1 203 ? -5.781 20.719 16.688 1 95.94 203 LEU B N 1
ATOM 3175 C CA . LEU B 1 203 ? -6.957 21.547 16.938 1 95.94 203 LEU B CA 1
ATOM 3176 C C . LEU B 1 203 ? -6.562 22.906 17.516 1 95.94 203 LEU B C 1
ATOM 3178 O O . LEU B 1 203 ? -7.121 23.938 17.125 1 95.94 203 LEU B O 1
ATOM 3182 N N . LYS B 1 204 ? -5.645 22.891 18.406 1 97.06 204 LYS B N 1
ATOM 3183 C CA . LYS B 1 204 ? -5.18 24.125 19.031 1 97.06 204 LYS B CA 1
ATOM 3184 C C . LYS B 1 204 ? -4.57 25.062 18.016 1 97.06 204 LYS B C 1
ATOM 3186 O O . LYS B 1 204 ? -4.805 26.266 18.047 1 97.06 204 LYS B O 1
ATOM 3191 N N . VAL B 1 205 ? -3.783 24.516 17.109 1 97.5 205 VAL B N 1
ATOM 3192 C CA . VAL B 1 205 ? -3.184 25.344 16.078 1 97.5 205 VAL B CA 1
ATOM 3193 C C . VAL B 1 205 ? -4.277 25.906 15.164 1 97.5 205 VAL B C 1
ATOM 3195 O O . VAL B 1 205 ? -4.309 27.109 14.891 1 97.5 205 VAL B O 1
ATOM 3198 N N . LEU B 1 206 ? -5.191 25.094 14.781 1 95.38 206 LEU B N 1
ATOM 3199 C CA . LEU B 1 206 ? -6.188 25.438 13.773 1 95.38 206 LEU B CA 1
ATOM 3200 C C . LEU B 1 206 ? -7.219 26.406 14.336 1 95.38 206 LEU B C 1
ATOM 3202 O O . LEU B 1 206 ? -7.668 27.312 13.633 1 95.38 206 LEU B O 1
ATOM 3206 N N . ARG B 1 207 ? -7.574 26.266 15.57 1 93.19 207 ARG B N 1
ATOM 3207 C CA . ARG B 1 207 ? -8.703 27.031 16.109 1 93.19 207 ARG B CA 1
ATOM 3208 C C . ARG B 1 207 ? -8.219 28.203 16.953 1 93.19 207 ARG B C 1
ATOM 3210 O O . ARG B 1 207 ? -8.875 29.25 17 1 93.19 207 ARG B O 1
ATOM 3217 N N . GLU B 1 208 ? -7.094 27.969 17.594 1 94 208 GLU B N 1
ATOM 3218 C CA . GLU B 1 208 ? -6.656 28.984 18.547 1 94 208 GLU B CA 1
ATOM 3219 C C . GLU B 1 208 ? -5.43 29.734 18.031 1 94 208 GLU B C 1
ATOM 3221 O O . GLU B 1 208 ? -5.02 30.734 18.625 1 94 208 GLU B O 1
ATOM 3226 N N . GLY B 1 209 ? -4.855 29.234 17.062 1 94 209 GLY B N 1
ATOM 3227 C CA . GLY B 1 209 ? -3.611 29.828 16.609 1 94 209 GLY B CA 1
ATOM 3228 C C . GLY B 1 209 ? -2.459 29.609 17.578 1 94 209 GLY B C 1
ATOM 3229 O O . GLY B 1 209 ? -1.51 30.406 17.594 1 94 209 GLY B O 1
ATOM 3230 N N . ALA B 1 210 ? -2.607 28.594 18.438 1 96.38 210 ALA B N 1
ATOM 3231 C CA . ALA B 1 210 ? -1.583 28.281 19.422 1 96.38 210 ALA B CA 1
ATOM 3232 C C . ALA B 1 210 ? -0.388 27.594 18.781 1 96.38 210 ALA B C 1
ATOM 3234 O O . ALA B 1 210 ? -0.469 27.141 17.625 1 96.38 210 ALA B O 1
ATOM 3235 N N . ASN B 1 211 ? 0.691 27.641 19.422 1 97.56 211 ASN B N 1
ATOM 3236 C CA . ASN B 1 211 ? 1.899 26.922 19.031 1 97.56 211 ASN B CA 1
ATOM 3237 C C . ASN B 1 211 ? 2.318 25.906 20.078 1 97.56 211 ASN B C 1
ATOM 3239 O O . ASN B 1 211 ? 3.246 26.141 20.859 1 97.56 211 ASN B O 1
ATOM 3243 N N . PRO B 1 212 ? 1.681 24.734 20.078 1 96.81 212 PRO B N 1
ATOM 3244 C CA . PRO B 1 212 ? 1.993 23.719 21.094 1 96.81 212 PRO B CA 1
ATOM 3245 C C . PRO B 1 212 ? 3.375 23.094 20.906 1 96.81 212 PRO B C 1
ATOM 3247 O O . PRO B 1 212 ? 3.855 22.375 21.781 1 96.81 212 PRO B O 1
ATOM 3250 N N . GLY B 1 213 ? 4.039 23.297 19.812 1 96.31 213 GLY B N 1
ATOM 3251 C CA . GLY B 1 213 ? 5.367 22.797 19.5 1 96.31 213 GLY B CA 1
ATOM 3252 C C . GLY B 1 213 ? 6.324 23.875 19.047 1 96.31 213 GLY B C 1
ATOM 3253 O O . GLY B 1 213 ? 6.703 24.75 19.828 1 96.31 213 GLY B O 1
ATOM 3254 N N . SER B 1 214 ? 6.664 23.844 17.766 1 97 214 SER B N 1
ATOM 3255 C CA . SER B 1 214 ? 7.547 24.844 17.188 1 97 214 SER B CA 1
ATOM 3256 C C . SER B 1 214 ? 6.945 25.453 15.914 1 97 214 SER B C 1
ATOM 3258 O O . SER B 1 214 ? 6.238 24.766 15.172 1 97 214 SER B O 1
ATOM 3260 N N . LEU B 1 215 ? 7.168 26.719 15.773 1 97.75 215 LEU B N 1
ATOM 3261 C CA . LEU B 1 215 ? 6.797 27.422 14.547 1 97.75 215 LEU B CA 1
ATOM 3262 C C . LEU B 1 215 ? 8.023 27.719 13.703 1 97.75 215 LEU B C 1
ATOM 3264 O O . LEU B 1 215 ? 8.977 28.344 14.188 1 97.75 215 LEU B O 1
ATOM 3268 N N . VAL B 1 216 ? 8.023 27.203 12.5 1 97 216 VAL B N 1
ATOM 3269 C CA . VAL B 1 216 ? 9.078 27.5 11.531 1 97 216 VAL B CA 1
ATOM 3270 C C . VAL B 1 216 ? 8.633 28.625 10.602 1 97 216 VAL B C 1
ATOM 3272 O O . VAL B 1 216 ? 7.727 28.438 9.789 1 97 216 VAL B O 1
ATOM 3275 N N . LEU B 1 217 ? 9.25 29.766 10.711 1 97.88 217 LEU B N 1
ATOM 3276 C CA . LEU B 1 217 ? 8.953 30.906 9.852 1 97.88 217 LEU B CA 1
ATOM 3277 C C . LEU B 1 217 ? 9.734 30.812 8.547 1 97.88 217 LEU B C 1
ATOM 3279 O O . LEU B 1 217 ? 10.906 30.422 8.539 1 97.88 217 LEU B O 1
ATOM 3283 N N . PRO B 1 218 ? 9.133 31.156 7.41 1 94.69 218 PRO B N 1
ATOM 3284 C CA . PRO B 1 218 ? 9.836 31.094 6.129 1 94.69 218 PRO B CA 1
ATOM 3285 C C . PRO B 1 218 ? 11.055 32 6.078 1 94.69 218 PRO B C 1
ATOM 3287 O O . PRO B 1 218 ? 12.055 31.688 5.434 1 94.69 218 PRO B O 1
ATOM 3290 N N . GLU B 1 219 ? 11.039 33.094 6.449 1 86.62 219 GLU B N 1
ATOM 3291 C CA . GLU B 1 219 ? 12.125 34.062 6.586 1 86.62 219 GLU B CA 1
ATOM 3292 C C . GLU B 1 219 ? 11.883 35 7.762 1 86.62 219 GLU B C 1
ATOM 3294 O O . GLU B 1 219 ? 10.734 35.25 8.148 1 86.62 219 GLU B O 1
#

Foldseek 3Di:
DEEEEFEQQLLVDVVSLLLLLVLVLPAPAFYEYEFFLHPVLVVVLVVCVVVPHDQQVSQVSRQVSRQVSQQSSLVSNPDQEQNGADQDLVSLQVRVVPHSYHYYYDHHGPDHSLLVRLVNCLSNVHQAYEYQDQDAADWPAACVVDVPIDAAAEEELVRVQVCVVVVRYPPCVNRDHNNSSQSCLVSQHKYAYHHNVDSVQVVCCSPVVDRRYHIYGSD/DEEEEFEQQLLVDVVSLLVLLVLVLVAPAFYEYEFFLHPVLVVVLVVCVVVPHDQQVSQVSRQVSRQVSQQSSLVSNPDQEQNGADQDLVSLQVRVVPHSYHYYYDHHGPDHSLLVRLVNCLSNVHQAYEYQDQDAADWPAACVVDVPIDAAAEEELVRVQVCVVVVRYPPCVNRDHNNSSQSCLVSQHKYAYHHNVDSVQVVCCSPVVDRRYHIYGSD

Organism: Thermoproteus tenax (strain ATCC 35583 / DSM 2078 / JCM 9277 / NBRC 100435 / Kra 1) (NCBI:txid768679)

Nearest PDB structures (foldseek):
  2j4j-assembly1_E  TM=8.967E-01  e=8.942E-23  Saccharolobus solfataricus P2
  2j4j-assembly1_C  TM=8.942E-01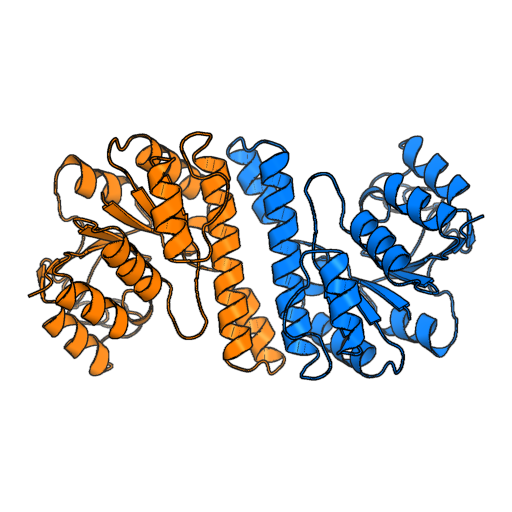  e=1.149E-22  Saccharolobus solfataricus P2
  2j4k-assembly1_D  TM=8.923E-01  e=7.888E-23  Saccharolobus solfataricus P2
  2j4l-assembly1_D  TM=8.955E-01  e=2.942E-22  Saccharolobus solfataricus
  2brx-assembly1_A  TM=9.309E-01  e=3.186E-21  Pyrococcus furiosus

Solvent-accessible surface area (backbone atoms only — not comparable to full-atom values): 21556 Å² total; per-residue (Å²): 80,38,22,37,32,39,38,19,60,44,68,76,35,55,68,53,44,48,52,44,29,53,54,60,66,69,48,87,61,37,37,43,35,29,27,25,30,30,66,60,16,50,53,51,36,53,40,33,48,74,60,64,33,55,69,65,50,39,33,47,44,32,25,44,31,2,32,45,46,14,40,48,49,45,39,51,50,47,85,61,31,33,95,52,50,34,65,44,71,68,46,46,54,55,36,54,73,78,22,50,23,36,31,22,26,38,67,54,68,95,55,53,53,42,31,46,38,28,52,48,23,56,74,64,60,24,70,30,35,38,35,27,29,96,45,53,48,45,50,82,34,37,56,91,80,33,85,80,39,46,76,41,54,68,43,37,28,65,58,51,40,53,44,56,69,65,65,61,41,70,78,47,67,77,68,46,39,64,66,19,39,51,48,22,30,80,62,64,27,34,32,37,31,26,34,41,88,42,60,64,48,58,50,38,35,74,75,67,68,47,72,88,22,12,36,34,34,26,116,80,37,21,37,31,38,38,19,60,45,68,77,36,54,68,54,43,48,52,44,28,52,54,60,65,69,48,86,61,37,35,43,35,29,27,26,29,32,63,61,14,51,53,51,34,52,40,32,50,75,59,65,33,56,70,64,50,41,32,48,44,32,24,44,30,2,34,45,47,14,40,48,50,45,39,51,49,46,85,60,32,33,94,52,51,34,67,42,69,69,45,46,54,54,37,52,74,78,22,49,23,36,31,21,26,39,66,54,67,94,56,53,53,42,31,46,38,28,51,48,23,56,74,65,60,24,70,32,35,38,35,25,28,97,45,53,46,45,52,81,33,38,58,92,79,32,88,79,40,46,76,41,54,68,44,39,28,64,57,51,40,53,43,55,70,65,65,59,42,71,79,45,67,76,67,49,40,64,65,19,39,50,48,22,30,78,62,62,26,33,32,37,32,27,35,39,90,41,60,63,50,58,50,36,34,73,73,66,66,46,71,86,22,14,37,33,34,26,115

InterPro domains:
  IPR001048 Aspartate/glutamate/uridylate kinase [PF00696] (2-195)
  IPR011818 Uridylate kinase, archaeal/spirochete, putative [TIGR02076] (3-214)
  IPR036393 Acetylglutamate kinase-like superfamily [G3DSA:3.40.1160.10] (1-217)
  IPR036393 Acetylglutamate kinase-like superfamily [SSF53633] (1-216)

Secondary structure (DSSP, 8-state):
-EEEEEPGGGGG-HHHHHHHHHHHHH--S-EEEEE--HHHHHHHHHHHHHTT--HHHHHHHHHHHHHHHHHHHHHHHGGGB-SS-B-SHHHHHHHHTT-SEEEE---STT--HHHHHHHHHHHHT-S-EEEEESSSSEESS-TTT-TT--EESEEEHHHHHHHHHTT-STTGGGT--HHHHHHHHHHT--EEEEETT-THHHHIIIII---SSEEEE--/-EEEEE-GGGGG-HHHHHHHHHHHHH--S-EEEEE--HHHHHHHHHHHHHTT--HHHHHHHHHHHHHHHHHHHHHHHGGGB-SS-B-SHHHHHHHHTT-SEEEE---STT--HHHHHHHHHHHHT-S-EEEEESSSSEESS-TTT-TT--EESEEEHHHHHHHHHTT-STTGGGT--HHHHHHHHHHT--EEEEETT-THHHHIIIII---SSEEEE--

Radius of gyration: 23.98 Å; Cα contacts (8 Å, |Δi|>4): 1014; chains: 2; bounding box: 48×71×53 Å

pLDDT: mean 92.96, std 10.47, range [38.78, 98.88]